Protein AF-A0A2S4UQB0-F1 (afdb_monomer_lite)

Secondary structure (DSSP, 8-state):
-----TT-TT---B-TTS-HHHHHHTTTS--B----SS-HHHHHHHHHTTTTTTSS---------SS-TTS--SGGGS-TTS---HHHHHHHHHH--S-HHHHHHHHHHHSS----TT-HHHHHHHHHHHHTTPPPP-STTT-HHHHHHHHHHGGG--TTTHHHHHH-GGGSPP-TT-----------SS-----S-HHHHHHHHHHHHHHHHHHHHHHHSS-SS-HHHHS-HHHHHHHHHTHHHHHSSSS--HHHHHHHTT----TT-TT------HHHHHHHHHHHHHHHHHHHHHHHHHHHHHHHHHHHHHHHHHHHHHHHHHHHHHHHHHHHHHHHHHHHHHHHHHHHHHHHHHHHHHHHHHHHHHHHHHHHHHHHHHHHHHHHHHHHHHHHHHHHHHHHHHHHHHHHHHHHHHHHTTS--

Sequence (425 aa):
MDEYDPLNPFIRRYHSVTGDEDKDKIWMIFLMATSLSSQQQWLWDSMIGRCGRDGQPGLALLFMEPVRQNGKNDVNEFDPNVPQGDDDRMDAFAVTNVCMRVSVAMDSINGYIPLSTEDPNYKAEAERERRMGFEKCQCSGCLPDEAKALINVIQQANKQNFTALVTNPSSIIKDDTIKILTRKTNPTGAKDSCKYPEGVAANLANHLVEQFEICFVKTLGRSRHLASTFFGILRANAVVASIDQIRDVEPHNTDLLKKRMGGKYFSGQETMRLRTGHEEHIMEGLEELAAQGAEKKFQAGIIREQKKELASAEKKRLAAEKKRLAVENQAAKKLARDIVAAQEAAEKVAKQAARNWAREAERLAKANKISEEKRIRKDNAAALKQQAQGKKAESVMRAQKKLGKRESDAQALEEIKEKYRSNVN

Organism: NCBI:txid27350

Structure (mmCIF, N/CA/C/O backbone):
data_AF-A0A2S4UQB0-F1
#
_entry.id   AF-A0A2S4UQB0-F1
#
loop_
_atom_site.group_PDB
_atom_site.id
_atom_site.type_symbol
_atom_site.label_atom_id
_atom_site.label_alt_id
_atom_site.label_comp_id
_atom_site.label_asym_id
_atom_site.label_entity_id
_atom_site.label_seq_id
_atom_site.pdbx_PDB_ins_code
_atom_site.Cartn_x
_atom_site.Cartn_y
_atom_site.Cartn_z
_atom_site.occupancy
_atom_site.B_iso_or_equiv
_atom_site.auth_seq_id
_atom_site.auth_comp_id
_atom_site.auth_asym_id
_atom_site.auth_atom_id
_atom_site.pdbx_PDB_model_num
ATOM 1 N N . MET A 1 1 ? 32.230 11.442 2.247 1.00 33.41 1 MET A N 1
ATOM 2 C CA . MET A 1 1 ? 31.286 11.923 1.226 1.00 33.41 1 MET A CA 1
ATOM 3 C C . MET A 1 1 ? 32.161 12.617 0.227 1.00 33.41 1 MET A C 1
ATOM 5 O O . MET A 1 1 ? 32.801 13.576 0.634 1.00 33.41 1 MET A O 1
ATOM 9 N N . ASP A 1 2 ? 32.249 12.107 -0.992 1.00 34.16 2 ASP A N 1
ATOM 10 C CA . ASP A 1 2 ? 32.856 12.907 -2.046 1.00 34.16 2 ASP A CA 1
ATOM 11 C C . ASP A 1 2 ? 31.818 13.967 -2.405 1.00 34.16 2 ASP A C 1
ATOM 13 O O . ASP A 1 2 ? 30.687 13.668 -2.797 1.00 34.16 2 ASP A O 1
ATOM 17 N N . GLU A 1 3 ? 32.160 15.201 -2.070 1.00 37.50 3 GLU A N 1
ATOM 18 C CA . GLU A 1 3 ? 31.392 16.397 -2.364 1.00 37.50 3 GLU A CA 1
ATOM 19 C C . GLU A 1 3 ? 31.186 16.489 -3.884 1.00 37.50 3 GLU A C 1
ATOM 21 O O . GLU A 1 3 ? 32.058 16.092 -4.657 1.00 37.50 3 GLU A O 1
ATOM 26 N N . TYR A 1 4 ? 30.006 16.933 -4.330 1.00 44.56 4 TYR A N 1
ATOM 27 C CA . TYR A 1 4 ? 29.734 17.104 -5.759 1.00 44.56 4 TYR A CA 1
ATOM 28 C C . TYR A 1 4 ? 30.748 18.098 -6.331 1.00 44.56 4 TYR A C 1
ATOM 30 O O . TYR A 1 4 ? 30.661 19.290 -6.053 1.00 44.56 4 TYR A O 1
ATOM 38 N N . ASP A 1 5 ? 31.699 17.591 -7.110 1.00 48.16 5 ASP A N 1
ATOM 39 C CA . ASP A 1 5 ? 32.715 18.395 -7.772 1.00 48.16 5 ASP A CA 1
ATOM 40 C C . ASP A 1 5 ? 32.199 18.824 -9.159 1.00 48.16 5 ASP A C 1
ATOM 42 O O . ASP A 1 5 ? 32.111 17.992 -10.067 1.00 48.16 5 ASP A O 1
ATOM 46 N N . PRO A 1 6 ? 31.841 20.105 -9.361 1.00 49.12 6 PRO A N 1
ATOM 47 C CA . PRO A 1 6 ? 31.388 20.612 -10.656 1.00 49.12 6 PRO A CA 1
ATOM 48 C C . PRO A 1 6 ? 32.494 20.613 -11.728 1.00 49.12 6 PRO A C 1
ATOM 50 O O . PRO A 1 6 ? 32.201 20.822 -12.908 1.00 49.12 6 PRO A O 1
ATOM 53 N N . LEU A 1 7 ? 33.753 20.375 -11.345 1.00 49.75 7 LEU A N 1
ATOM 54 C CA . LEU A 1 7 ? 34.888 20.201 -12.250 1.00 49.75 7 LEU A CA 1
ATOM 55 C C . LEU A 1 7 ? 35.149 18.727 -12.585 1.00 49.75 7 LEU A C 1
ATOM 57 O O . LEU A 1 7 ? 36.003 18.451 -13.432 1.00 49.75 7 LEU A O 1
ATOM 61 N N . ASN A 1 8 ? 34.391 17.791 -12.002 1.00 56.03 8 ASN A N 1
ATOM 62 C CA . ASN A 1 8 ? 34.554 16.369 -12.260 1.00 56.03 8 ASN A CA 1
ATOM 63 C C . ASN A 1 8 ? 34.360 16.079 -13.762 1.00 56.03 8 ASN A C 1
ATOM 65 O O . ASN A 1 8 ? 33.296 16.363 -14.328 1.00 56.03 8 ASN A O 1
ATOM 69 N N . PRO A 1 9 ? 35.367 15.505 -14.445 1.00 52.81 9 PRO A N 1
ATOM 70 C CA . PRO A 1 9 ? 35.288 15.264 -15.877 1.00 52.81 9 PRO A CA 1
ATOM 71 C C . PRO A 1 9 ? 34.315 14.138 -16.242 1.00 52.81 9 PRO A C 1
ATOM 73 O O . PRO A 1 9 ? 34.049 13.981 -17.424 1.00 52.81 9 PRO A O 1
ATOM 76 N N . PHE A 1 10 ? 33.786 13.372 -15.277 1.00 49.50 10 PHE A N 1
ATOM 77 C CA . PHE A 1 10 ? 32.978 12.169 -15.507 1.00 49.50 10 PHE A CA 1
ATOM 78 C C . PHE A 1 10 ? 31.466 12.351 -15.319 1.00 49.50 10 PHE A C 1
ATOM 80 O O . PHE A 1 10 ? 30.707 11.517 -15.804 1.00 49.50 10 PHE A O 1
ATOM 87 N N . ILE A 1 11 ? 30.997 13.388 -14.614 1.00 58.12 11 ILE A N 1
ATOM 88 C CA . ILE A 1 11 ? 29.563 13.593 -14.341 1.00 58.12 11 ILE A CA 1
ATOM 89 C C . ILE A 1 11 ? 29.236 15.081 -14.461 1.00 58.12 11 ILE A C 1
ATOM 91 O O . ILE A 1 11 ? 29.694 15.884 -13.655 1.00 58.12 11 ILE A O 1
ATOM 95 N N . ARG A 1 12 ? 28.400 15.453 -15.438 1.00 57.62 12 ARG A N 1
ATOM 96 C CA . ARG A 1 12 ? 27.915 16.831 -15.622 1.00 57.62 12 ARG A CA 1
ATOM 97 C C . ARG A 1 12 ? 26.400 16.849 -15.791 1.00 57.62 12 ARG A C 1
ATOM 99 O O . ARG A 1 12 ? 25.832 15.973 -16.438 1.00 57.62 12 ARG A O 1
ATOM 106 N N . ARG A 1 13 ? 25.737 17.841 -15.189 1.00 61.41 13 ARG A N 1
ATOM 107 C CA . ARG A 1 13 ? 24.286 18.037 -15.336 1.00 61.41 13 ARG A CA 1
ATOM 108 C C . ARG A 1 13 ? 23.993 18.743 -16.655 1.00 61.41 13 ARG A C 1
ATOM 110 O O . ARG A 1 13 ? 24.538 19.815 -16.903 1.00 61.41 13 ARG A O 1
ATOM 117 N N . TYR A 1 14 ? 23.096 18.174 -17.452 1.00 58.25 14 TYR A N 1
ATOM 118 C CA . TYR A 1 14 ? 22.603 18.783 -18.682 1.00 58.25 14 TYR A CA 1
ATOM 119 C C . TYR A 1 14 ? 21.078 18.935 -18.616 1.00 58.25 14 TYR A C 1
ATOM 121 O O . TYR A 1 14 ? 20.349 17.952 -18.458 1.00 58.25 14 TYR A O 1
ATOM 129 N N . HIS A 1 15 ? 20.589 20.169 -18.734 1.00 65.56 15 HIS A N 1
ATOM 130 C CA . HIS A 1 15 ? 19.161 20.499 -18.770 1.00 65.56 15 HIS A CA 1
ATOM 131 C C . HIS A 1 15 ? 18.901 21.699 -19.693 1.00 65.56 15 HIS A C 1
ATOM 133 O O . HIS A 1 15 ? 19.833 22.370 -20.135 1.00 65.56 15 HIS A O 1
ATOM 139 N N . SER A 1 16 ? 17.632 22.005 -19.969 1.00 59.75 16 SER A N 1
ATOM 140 C CA . SER A 1 16 ? 17.231 23.081 -20.894 1.00 59.75 16 SER A CA 1
ATOM 141 C C . SER A 1 16 ? 17.868 24.442 -20.583 1.00 59.75 16 SER A C 1
ATOM 143 O O . SER A 1 16 ? 18.207 25.177 -21.508 1.00 59.75 16 SER A O 1
ATOM 145 N N . VAL A 1 17 ? 18.102 24.739 -19.301 1.00 65.62 17 VAL A N 1
ATOM 146 C CA . VAL A 1 17 ? 18.704 26.000 -18.829 1.00 65.62 17 VAL A CA 1
ATOM 147 C C . VAL A 1 17 ? 20.231 25.950 -18.661 1.00 65.62 17 VAL A C 1
ATOM 149 O O . VAL A 1 17 ? 20.811 26.843 -18.055 1.00 65.62 17 VAL A O 1
ATOM 152 N N . THR A 1 18 ? 20.907 24.911 -19.165 1.00 66.94 18 THR A N 1
ATOM 153 C CA . THR A 1 18 ? 22.381 24.881 -19.215 1.00 66.94 18 THR A CA 1
ATOM 154 C C . THR A 1 18 ? 22.845 25.914 -20.247 1.00 66.94 18 THR A C 1
ATOM 156 O O . THR A 1 18 ? 22.298 25.946 -21.350 1.00 66.94 18 THR A O 1
ATOM 159 N N . GLY A 1 19 ? 23.810 26.772 -19.897 1.00 69.56 19 GLY A N 1
ATOM 160 C CA . GLY A 1 19 ? 24.331 27.797 -20.807 1.00 69.56 19 GLY A CA 1
ATOM 161 C C . GLY A 1 19 ? 24.939 27.175 -22.064 1.00 69.56 19 GLY A C 1
ATOM 162 O O . GLY A 1 19 ? 25.503 26.085 -21.996 1.00 69.56 19 GLY A O 1
ATOM 163 N N . ASP A 1 20 ? 24.816 27.839 -23.212 1.00 70.50 20 ASP A N 1
ATOM 164 C CA . ASP A 1 20 ? 25.200 27.243 -24.499 1.00 70.50 20 ASP A CA 1
ATOM 165 C C . ASP A 1 20 ? 26.703 26.912 -24.570 1.00 70.50 20 ASP A C 1
ATOM 167 O O . ASP A 1 20 ? 27.069 25.837 -25.037 1.00 70.50 20 ASP A O 1
ATOM 171 N N . GLU A 1 21 ? 27.562 27.726 -23.946 1.00 67.69 21 GLU A N 1
ATOM 172 C CA . GLU A 1 21 ? 28.994 27.416 -23.801 1.00 67.69 21 GLU A CA 1
ATOM 173 C C . GLU A 1 21 ? 29.266 26.134 -22.998 1.00 67.69 21 GLU A C 1
ATOM 175 O O . GLU A 1 21 ? 30.243 25.426 -23.250 1.00 67.69 21 GLU A O 1
ATOM 180 N N . ASP A 1 22 ? 28.427 25.828 -22.008 1.00 64.62 22 ASP A N 1
ATOM 181 C CA . ASP A 1 22 ? 28.544 24.603 -21.219 1.00 64.62 22 ASP A CA 1
ATOM 182 C C . ASP A 1 22 ? 27.937 23.413 -21.963 1.00 64.62 22 ASP A C 1
ATOM 184 O O . ASP A 1 22 ? 28.470 22.307 -21.877 1.00 64.62 22 ASP A O 1
ATOM 188 N N . LYS A 1 23 ? 26.878 23.626 -22.756 1.00 65.44 23 LYS A N 1
ATOM 189 C CA . LYS A 1 23 ? 26.325 22.592 -23.644 1.00 65.44 23 LYS A CA 1
ATOM 190 C C . LYS A 1 23 ? 27.362 22.128 -24.668 1.00 65.44 23 LYS A C 1
ATOM 192 O O . LYS A 1 23 ? 27.482 20.921 -24.880 1.00 65.44 23 LYS A O 1
ATOM 197 N N . ASP A 1 24 ? 28.146 23.049 -25.223 1.00 61.56 24 ASP A N 1
ATOM 198 C CA . ASP A 1 24 ? 29.213 22.736 -26.179 1.00 61.56 24 ASP A CA 1
ATOM 199 C C . ASP A 1 24 ? 30.365 21.949 -25.534 1.00 61.56 24 ASP A C 1
ATOM 201 O O . ASP A 1 24 ? 30.911 21.025 -26.138 1.00 61.56 24 ASP A O 1
ATOM 205 N N . LYS A 1 25 ? 30.683 22.225 -24.262 1.00 60.22 25 LYS A N 1
ATOM 206 C CA . LYS A 1 25 ? 31.709 21.492 -23.492 1.00 60.22 25 LYS A CA 1
ATOM 207 C C . LYS A 1 25 ? 31.250 20.102 -23.020 1.00 60.22 25 LYS A C 1
ATOM 209 O O . LYS A 1 25 ? 32.091 19.252 -22.733 1.00 60.22 25 LYS A O 1
ATOM 214 N N . ILE A 1 26 ? 29.940 19.854 -22.916 1.00 52.59 26 ILE A N 1
ATOM 215 C CA . ILE A 1 26 ? 29.350 18.605 -22.385 1.00 52.59 26 ILE A CA 1
ATOM 216 C C . ILE A 1 26 ? 29.184 17.508 -23.459 1.00 52.59 26 ILE A C 1
ATOM 218 O O . ILE A 1 26 ? 28.838 16.374 -23.129 1.00 52.59 26 ILE A O 1
ATOM 222 N N . TRP A 1 27 ? 29.518 17.774 -24.727 1.00 42.50 27 TRP A N 1
ATOM 223 C CA . TRP A 1 27 ? 29.347 16.836 -25.852 1.00 42.50 27 TRP A CA 1
ATOM 224 C C . TRP A 1 27 ? 29.921 15.415 -25.656 1.00 42.50 27 TRP A C 1
ATOM 226 O O . TRP A 1 27 ? 29.511 14.505 -26.374 1.00 42.50 27 TRP A O 1
ATOM 236 N N . MET A 1 28 ? 30.829 15.187 -24.695 1.00 34.88 28 MET A N 1
ATOM 237 C CA . MET A 1 28 ? 31.441 13.873 -24.457 1.00 34.88 28 MET A CA 1
ATOM 238 C C . MET A 1 28 ? 30.790 12.999 -23.369 1.00 34.88 28 MET A C 1
ATOM 240 O O . MET A 1 28 ? 31.020 11.793 -23.407 1.00 34.88 28 MET A O 1
ATOM 244 N N . ILE A 1 29 ? 30.007 13.521 -22.408 1.00 39.44 29 ILE A N 1
ATOM 245 C CA . ILE A 1 29 ? 29.443 12.689 -21.316 1.00 39.44 29 ILE A CA 1
ATOM 246 C C . ILE A 1 29 ? 28.045 13.172 -20.902 1.00 39.44 29 ILE A C 1
ATOM 248 O O . ILE A 1 29 ? 27.873 14.291 -20.426 1.00 39.44 29 ILE A O 1
ATOM 252 N N . PHE A 1 30 ? 27.040 12.308 -21.080 1.00 42.84 30 PHE A N 1
ATOM 253 C CA . PHE A 1 30 ? 25.624 12.685 -21.107 1.00 42.84 30 PHE A CA 1
ATOM 254 C C . PHE A 1 30 ?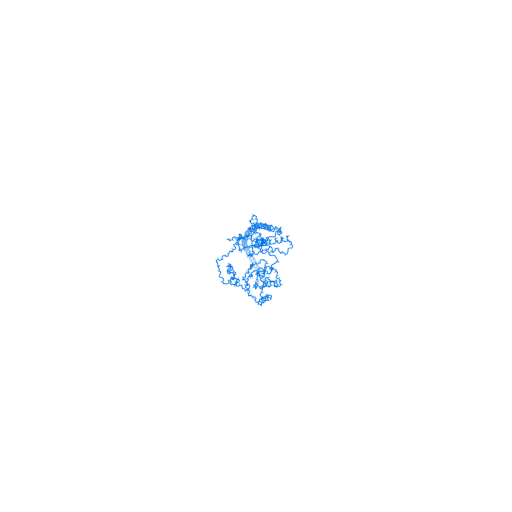 24.849 12.195 -19.869 1.00 42.84 30 PHE A C 1
ATOM 256 O O . PHE A 1 30 ? 24.680 10.995 -19.665 1.00 42.84 30 PHE A O 1
ATOM 263 N N . LEU A 1 31 ? 24.307 13.126 -19.081 1.00 40.56 31 LEU A N 1
ATOM 264 C CA . LEU A 1 31 ? 23.240 12.889 -18.098 1.00 40.56 31 LEU A CA 1
ATOM 265 C C . LEU A 1 31 ? 22.129 13.904 -18.383 1.00 40.56 31 LEU A C 1
ATOM 267 O O . LEU A 1 31 ? 22.241 15.079 -18.032 1.00 40.56 31 LEU A O 1
ATOM 271 N N . MET A 1 32 ? 21.086 13.460 -19.089 1.00 42.50 32 MET A N 1
ATOM 272 C CA . MET A 1 32 ? 19.995 14.313 -19.565 1.00 42.50 32 MET A CA 1
ATOM 273 C C . MET A 1 32 ? 18.816 14.251 -18.591 1.00 42.50 32 MET A C 1
ATOM 275 O O . MET A 1 32 ? 18.297 13.170 -18.324 1.00 42.50 32 MET A O 1
ATOM 279 N N . ALA A 1 33 ? 18.378 15.403 -18.081 1.00 39.66 33 ALA A N 1
ATOM 280 C CA . ALA A 1 33 ? 17.116 15.525 -17.356 1.00 39.66 33 ALA A CA 1
ATOM 281 C C . ALA A 1 33 ? 16.076 16.193 -18.265 1.00 39.66 33 ALA A C 1
ATOM 283 O O . ALA A 1 33 ? 16.236 17.356 -18.640 1.00 39.66 33 ALA A O 1
ATOM 284 N N . THR A 1 34 ? 15.018 15.471 -18.632 1.00 43.78 34 THR A N 1
ATOM 285 C CA . THR A 1 34 ? 13.878 16.020 -19.379 1.00 43.78 34 THR A CA 1
ATOM 286 C C . THR A 1 34 ? 12.687 16.231 -18.441 1.00 43.78 34 THR A C 1
ATOM 288 O O . THR A 1 34 ? 12.327 15.354 -17.658 1.00 43.78 34 THR A O 1
ATOM 291 N N . SER A 1 35 ? 12.074 17.418 -18.488 1.00 32.25 35 SER A N 1
ATOM 292 C CA . SER A 1 35 ? 10.773 17.672 -17.858 1.00 32.25 35 SER A CA 1
ATOM 293 C C . SER A 1 35 ? 9.683 17.039 -18.726 1.00 32.25 35 SER A C 1
ATOM 295 O O . SER A 1 35 ? 9.489 17.463 -19.864 1.00 32.25 35 SER A O 1
ATOM 297 N N . LEU A 1 36 ? 9.015 16.005 -18.217 1.00 37.66 36 LEU A N 1
ATOM 298 C CA . LEU A 1 36 ? 8.094 15.173 -18.993 1.00 37.66 36 LEU A CA 1
ATOM 299 C C . LEU A 1 36 ? 6.642 15.636 -18.807 1.00 37.66 36 LEU A C 1
ATOM 301 O O . LEU A 1 36 ? 6.035 15.388 -17.768 1.00 37.66 36 LEU A O 1
ATOM 305 N N . SER A 1 37 ? 6.080 16.265 -19.839 1.00 35.09 37 SER A N 1
ATOM 306 C CA . SER A 1 37 ? 4.637 16.312 -20.097 1.00 35.09 37 SER A CA 1
ATOM 307 C C . SER A 1 37 ? 4.356 15.761 -21.500 1.00 35.09 37 SER A C 1
ATOM 309 O O . SER A 1 37 ? 5.139 15.996 -22.418 1.00 35.09 37 SER A O 1
ATOM 311 N N . SER A 1 38 ? 3.277 14.974 -21.621 1.00 32.28 38 SER A N 1
ATOM 312 C CA . SER A 1 38 ? 2.532 14.551 -22.834 1.00 32.28 38 SER A CA 1
ATOM 313 C C . SER A 1 38 ? 3.278 14.072 -24.103 1.00 32.28 38 SER A C 1
ATOM 315 O O . SER A 1 38 ? 2.633 13.809 -25.111 1.00 32.28 38 SER A O 1
ATOM 317 N N . GLN A 1 39 ? 4.604 13.906 -24.086 1.00 41.12 39 GLN A N 1
ATOM 318 C CA . GLN A 1 39 ? 5.419 13.338 -25.178 1.00 41.12 39 GLN A CA 1
ATOM 319 C C . GLN A 1 39 ? 6.193 12.086 -24.725 1.00 41.12 39 GLN A C 1
ATOM 321 O O . GLN A 1 39 ? 7.357 11.896 -25.074 1.00 41.12 39 GLN A O 1
ATOM 326 N N . GLN A 1 40 ? 5.581 11.239 -23.894 1.00 48.78 40 GLN A N 1
ATOM 327 C CA . GLN A 1 40 ? 6.279 10.128 -23.236 1.00 48.78 40 GLN A CA 1
ATOM 328 C C . GLN A 1 40 ? 6.723 9.006 -24.203 1.00 48.78 40 GLN A C 1
ATOM 330 O O . GLN A 1 40 ? 7.742 8.372 -23.945 1.00 48.78 40 GLN A O 1
ATOM 335 N N . GLN A 1 41 ? 6.065 8.837 -25.359 1.00 41.69 41 GLN A N 1
ATOM 336 C CA . GLN A 1 41 ? 6.326 7.715 -26.276 1.00 41.69 41 GLN A CA 1
ATOM 337 C C . GLN A 1 41 ? 7.616 7.832 -27.107 1.00 41.69 41 GLN A C 1
ATOM 339 O O . GLN A 1 41 ? 8.449 6.934 -27.129 1.00 41.69 41 GLN A O 1
ATOM 344 N N . TRP A 1 42 ? 7.819 8.973 -27.773 1.00 43.12 42 TRP A N 1
ATOM 345 C CA . TRP A 1 42 ? 8.935 9.178 -28.713 1.00 43.12 42 TRP A CA 1
ATOM 346 C C . TRP A 1 42 ? 10.294 9.325 -28.024 1.00 43.12 42 TRP A C 1
ATOM 348 O O . TRP A 1 42 ? 11.343 9.162 -28.648 1.00 43.12 42 TRP A O 1
ATOM 358 N N . LEU A 1 43 ? 10.292 9.679 -26.740 1.00 49.34 43 LEU A N 1
ATOM 359 C CA . LEU A 1 43 ? 11.510 9.931 -25.982 1.00 49.34 43 LEU A CA 1
ATOM 360 C C . LEU A 1 43 ? 12.154 8.637 -25.488 1.00 49.34 43 LEU A C 1
ATOM 362 O O . LEU A 1 43 ? 13.375 8.571 -25.424 1.00 49.34 43 LEU A O 1
ATOM 366 N N . TRP A 1 44 ? 11.376 7.605 -25.178 1.00 58.56 44 TRP A N 1
ATOM 367 C CA . TRP A 1 44 ? 11.900 6.408 -24.531 1.00 58.56 44 TRP A CA 1
ATOM 368 C C . TRP A 1 44 ? 12.632 5.463 -25.501 1.00 58.56 44 TRP A C 1
ATOM 370 O O . TRP A 1 44 ? 13.806 5.157 -25.263 1.00 58.56 44 TRP A O 1
ATOM 380 N N . ASP A 1 45 ? 12.031 5.136 -26.651 1.00 59.91 45 ASP A N 1
ATOM 381 C CA . ASP A 1 45 ? 12.695 4.401 -27.746 1.00 59.91 45 ASP A CA 1
ATOM 382 C C . ASP A 1 45 ? 13.949 5.146 -28.230 1.00 59.91 45 ASP A C 1
ATOM 384 O O . ASP A 1 45 ? 15.004 4.559 -28.485 1.00 59.91 45 ASP A O 1
ATOM 388 N N . SER A 1 46 ? 13.866 6.480 -28.267 1.00 64.50 46 SER A N 1
ATOM 389 C CA . SER A 1 46 ? 14.981 7.372 -28.602 1.00 64.50 46 SER A CA 1
ATOM 390 C C . SER A 1 46 ? 16.079 7.399 -27.531 1.00 64.50 46 SER A C 1
ATOM 392 O O . SER A 1 46 ? 17.242 7.650 -27.853 1.00 64.50 46 SER A O 1
ATOM 394 N N . MET A 1 47 ? 15.757 7.139 -26.260 1.00 68.50 47 MET A N 1
ATOM 395 C CA . MET A 1 47 ? 16.726 7.096 -25.160 1.00 68.50 47 MET A CA 1
ATOM 396 C C . MET A 1 47 ? 17.434 5.743 -25.080 1.00 68.50 47 MET A C 1
ATOM 398 O O . MET A 1 47 ? 18.663 5.723 -24.999 1.00 68.50 47 MET A O 1
ATOM 402 N N . ILE A 1 48 ? 16.702 4.627 -25.166 1.00 72.50 48 ILE A N 1
ATOM 403 C CA . ILE A 1 48 ? 17.309 3.286 -25.204 1.00 72.50 48 ILE A CA 1
ATOM 404 C C . ILE A 1 48 ? 18.135 3.113 -26.488 1.00 72.50 48 ILE A C 1
ATOM 406 O O . ILE A 1 48 ? 19.268 2.635 -26.431 1.00 72.50 48 ILE A O 1
ATOM 410 N N . GLY A 1 49 ? 17.637 3.600 -27.631 1.00 70.12 49 GLY A N 1
ATOM 411 C CA . GLY A 1 49 ? 18.300 3.524 -28.941 1.00 70.12 49 GLY A CA 1
ATOM 412 C C . GLY A 1 49 ? 19.569 4.381 -29.110 1.00 70.12 49 GLY A C 1
ATOM 413 O O . GLY A 1 49 ? 20.129 4.480 -30.207 1.00 70.12 49 GLY A O 1
ATOM 414 N N . ARG A 1 50 ? 20.044 5.047 -28.050 1.00 71.69 50 ARG A N 1
ATOM 415 C CA . ARG A 1 50 ? 21.364 5.708 -28.028 1.00 71.69 50 ARG A CA 1
ATOM 416 C C . ARG A 1 50 ? 22.485 4.776 -27.582 1.00 71.69 50 ARG A C 1
ATOM 418 O O . ARG A 1 50 ? 23.645 5.072 -27.857 1.00 71.69 50 ARG A O 1
ATOM 425 N N . CYS A 1 51 ? 22.157 3.685 -26.897 1.00 79.50 51 CYS A N 1
ATOM 426 C CA . CYS A 1 51 ? 23.141 2.733 -26.398 1.00 79.50 51 CYS A CA 1
ATOM 427 C C . CYS A 1 51 ? 23.678 1.836 -27.533 1.00 79.50 51 CYS A C 1
ATOM 429 O O . CYS A 1 51 ? 22.928 1.499 -28.445 1.00 79.50 51 CYS A O 1
ATOM 431 N N . GLY A 1 52 ? 24.961 1.452 -27.485 1.00 76.62 52 GLY A N 1
ATOM 432 C CA . GLY A 1 52 ? 25.553 0.444 -28.386 1.00 76.62 52 GLY A CA 1
ATOM 433 C C . GLY A 1 52 ? 25.643 0.816 -29.875 1.00 76.62 52 GLY A C 1
ATOM 434 O O . GLY A 1 52 ? 25.691 -0.066 -30.729 1.00 76.62 52 GLY A O 1
ATOM 435 N N . ARG A 1 53 ? 25.645 2.112 -30.231 1.00 79.69 53 ARG A N 1
ATOM 436 C CA . ARG A 1 53 ? 25.723 2.569 -31.642 1.00 79.69 53 ARG A CA 1
ATOM 437 C C . ARG A 1 53 ? 27.044 2.244 -32.341 1.00 79.69 53 ARG A C 1
ATOM 439 O O . ARG A 1 53 ? 27.105 2.260 -33.565 1.00 79.69 53 ARG A O 1
ATOM 446 N N . ASP A 1 54 ? 28.086 1.978 -31.570 1.00 79.75 54 ASP A N 1
ATOM 447 C CA . ASP A 1 54 ? 29.395 1.515 -32.029 1.00 79.75 54 ASP A CA 1
ATOM 448 C C . ASP A 1 54 ? 29.430 -0.000 -32.310 1.00 79.75 54 ASP A C 1
ATOM 450 O O . ASP A 1 54 ? 30.477 -0.535 -32.673 1.00 79.75 54 ASP A O 1
ATOM 454 N N . GLY A 1 55 ? 28.297 -0.696 -32.149 1.00 79.88 55 GLY A N 1
ATOM 455 C CA . GLY A 1 55 ? 28.186 -2.145 -32.303 1.00 79.88 55 GLY A CA 1
ATOM 456 C C . GLY A 1 55 ? 28.702 -2.932 -31.097 1.00 79.88 55 GLY A C 1
ATOM 457 O O . GLY A 1 55 ? 28.671 -4.161 -31.124 1.00 79.88 55 GLY A O 1
ATOM 458 N N . GLN A 1 56 ? 29.168 -2.255 -30.042 1.00 83.81 56 GLN A N 1
ATOM 459 C CA . GLN A 1 56 ? 29.538 -2.902 -28.787 1.00 83.81 56 GLN A CA 1
ATOM 460 C C . GLN A 1 56 ? 28.294 -3.140 -27.917 1.00 83.81 56 GLN A C 1
ATOM 462 O O . GLN A 1 56 ? 27.302 -2.412 -28.036 1.00 83.81 56 GLN A O 1
ATOM 467 N N . PRO A 1 57 ? 28.326 -4.136 -27.010 1.00 84.12 57 PRO A N 1
ATOM 468 C CA . PRO A 1 57 ? 27.226 -4.384 -26.087 1.00 84.12 57 PRO A CA 1
ATOM 469 C C . PRO A 1 57 ? 26.865 -3.136 -25.280 1.00 84.12 57 PRO A C 1
ATOM 471 O O . PRO A 1 57 ? 27.704 -2.549 -24.598 1.00 84.12 57 PRO A O 1
ATOM 474 N N . GLY A 1 58 ? 25.595 -2.748 -25.357 1.00 86.38 58 GLY A N 1
ATOM 475 C CA . GLY A 1 58 ? 25.012 -1.658 -24.589 1.00 86.38 58 GLY A CA 1
ATOM 476 C C . GLY A 1 58 ? 24.150 -2.176 -23.440 1.00 86.38 58 GLY A C 1
ATOM 477 O O . GLY A 1 58 ? 23.575 -3.258 -23.530 1.00 86.38 58 GLY A O 1
ATOM 478 N N . LEU A 1 59 ? 24.022 -1.390 -22.369 1.00 87.81 59 LEU A N 1
ATOM 479 C CA . LEU A 1 59 ? 23.138 -1.701 -21.249 1.00 87.81 59 LEU A CA 1
ATOM 480 C C . LEU A 1 59 ? 22.153 -0.559 -20.998 1.00 87.81 59 LEU A C 1
ATOM 482 O O . LEU A 1 59 ? 22.553 0.566 -20.702 1.00 87.81 59 LEU A O 1
ATOM 486 N N . ALA A 1 60 ? 20.862 -0.878 -21.059 1.00 86.62 60 ALA A N 1
ATOM 487 C CA . ALA A 1 60 ? 19.789 -0.005 -20.608 1.00 86.62 60 ALA A CA 1
ATOM 488 C C . ALA A 1 60 ? 19.282 -0.479 -19.240 1.00 86.62 60 ALA A C 1
ATOM 490 O O . ALA A 1 60 ? 18.860 -1.625 -19.090 1.00 86.62 60 ALA A O 1
ATOM 491 N N . LEU A 1 61 ? 19.312 0.412 -18.247 1.00 86.81 61 LEU A N 1
ATOM 492 C CA . LEU A 1 61 ? 18.733 0.182 -16.925 1.00 86.81 61 LEU A CA 1
ATOM 493 C C . LEU A 1 61 ? 17.523 1.088 -16.750 1.00 86.81 61 LEU A C 1
ATOM 495 O O . LEU A 1 61 ? 17.639 2.309 -16.863 1.00 86.81 61 LEU A O 1
ATOM 499 N N . LEU A 1 62 ? 16.381 0.492 -16.430 1.00 83.06 62 LEU A N 1
ATOM 500 C CA . LEU A 1 62 ? 15.181 1.232 -16.077 1.00 83.06 62 LEU A CA 1
ATOM 501 C C . LEU A 1 62 ? 14.965 1.140 -14.571 1.00 83.06 62 LEU A C 1
ATOM 503 O O . LEU A 1 62 ? 14.781 0.057 -14.020 1.00 83.06 62 LEU A O 1
ATOM 507 N N . PHE A 1 63 ? 14.990 2.292 -13.908 1.00 82.69 63 PHE A N 1
ATOM 508 C CA . PHE A 1 63 ? 14.658 2.392 -12.495 1.00 82.69 63 PHE A CA 1
ATOM 509 C C . PHE A 1 63 ? 13.157 2.608 -12.363 1.00 82.69 63 PHE A C 1
ATOM 511 O O . PHE A 1 63 ? 12.641 3.653 -12.756 1.00 82.69 63 PHE A O 1
ATOM 518 N N . MET A 1 64 ? 12.469 1.613 -11.815 1.00 76.44 64 MET A N 1
ATOM 519 C CA . MET A 1 64 ? 11.027 1.656 -11.598 1.00 76.44 64 MET A CA 1
ATOM 520 C C . MET A 1 64 ? 10.731 1.521 -10.106 1.00 76.44 64 MET A C 1
ATOM 522 O O . MET A 1 64 ? 11.449 0.834 -9.376 1.00 76.44 64 MET A O 1
ATOM 526 N N . GLU A 1 65 ? 9.716 2.242 -9.634 1.00 75.50 65 GLU A N 1
ATOM 527 C CA . GLU A 1 65 ? 9.260 2.125 -8.250 1.00 75.50 65 GLU A CA 1
ATOM 528 C C . GLU A 1 65 ? 8.587 0.754 -8.072 1.00 75.50 65 GLU A C 1
ATOM 530 O O . GLU A 1 65 ? 7.743 0.409 -8.896 1.00 75.50 65 GLU A O 1
ATOM 535 N N . PRO A 1 66 ? 8.912 -0.023 -7.017 1.00 73.19 66 PRO A N 1
ATOM 536 C CA . PRO A 1 66 ? 8.278 -1.325 -6.784 1.00 73.19 66 PRO A CA 1
ATOM 537 C C . PRO A 1 66 ? 6.759 -1.241 -6.614 1.00 73.19 66 PRO A C 1
ATOM 539 O O . PRO A 1 66 ? 6.053 -2.199 -6.895 1.00 73.19 66 PRO A O 1
ATOM 542 N N . VAL A 1 67 ? 6.283 -0.100 -6.106 1.00 77.12 67 VAL A N 1
ATOM 543 C CA . VAL A 1 67 ? 4.867 0.249 -6.016 1.00 77.12 67 VAL A CA 1
ATOM 544 C C . VAL A 1 67 ? 4.729 1.697 -6.472 1.00 77.12 67 VAL A C 1
ATOM 546 O O . VAL A 1 67 ? 5.166 2.613 -5.770 1.00 77.12 67 VAL A O 1
ATOM 549 N N . ARG A 1 68 ? 4.136 1.906 -7.643 1.00 71.94 68 ARG A N 1
ATOM 550 C CA . ARG A 1 68 ? 3.814 3.218 -8.201 1.00 71.94 68 ARG A CA 1
ATOM 551 C C . ARG A 1 68 ? 2.547 3.760 -7.552 1.00 71.94 68 ARG A C 1
ATOM 553 O O . ARG A 1 68 ? 1.488 3.133 -7.588 1.00 71.94 68 ARG A O 1
ATOM 560 N N . GLN A 1 69 ? 2.643 4.945 -6.954 1.00 72.75 69 GLN A N 1
ATOM 561 C CA . GLN A 1 69 ? 1.483 5.612 -6.361 1.00 72.75 69 GLN A CA 1
ATOM 562 C C . GLN A 1 69 ? 0.517 6.061 -7.461 1.00 72.75 69 GLN A C 1
ATOM 564 O O . GLN A 1 69 ? 0.907 6.831 -8.334 1.00 72.75 69 GLN A O 1
ATOM 569 N N . ASN A 1 70 ? -0.743 5.622 -7.378 1.00 75.00 70 ASN A N 1
ATOM 570 C CA . ASN A 1 70 ? -1.798 5.859 -8.376 1.00 75.00 70 ASN A CA 1
ATOM 571 C C . ASN A 1 70 ? -1.561 5.205 -9.752 1.00 75.00 70 ASN A C 1
ATOM 573 O O . ASN A 1 70 ? -2.289 5.533 -10.683 1.00 75.00 70 ASN A O 1
ATOM 577 N N . GLY A 1 71 ? -0.573 4.315 -9.872 1.00 77.88 71 GLY A N 1
ATOM 578 C CA . GLY A 1 71 ? -0.356 3.497 -11.066 1.00 77.88 71 GLY A CA 1
ATOM 579 C C . GLY A 1 71 ? -0.831 2.061 -10.861 1.00 77.88 71 GLY A C 1
ATOM 580 O O . GLY A 1 71 ? -1.079 1.643 -9.725 1.00 77.88 71 GLY A O 1
ATOM 581 N N . LYS A 1 72 ? -0.936 1.310 -11.955 1.00 84.25 72 LYS A N 1
ATOM 582 C CA . LYS A 1 72 ? -1.234 -0.123 -11.933 1.00 84.25 72 LYS A CA 1
ATOM 583 C C . LYS A 1 72 ? 0.014 -0.924 -11.565 1.00 84.25 72 LYS A C 1
ATOM 585 O O . LYS A 1 72 ? 1.054 -0.785 -12.204 1.00 84.25 72 LYS A O 1
ATOM 590 N N . ASN A 1 73 ? -0.073 -1.744 -10.521 1.00 86.31 73 ASN A N 1
ATOM 591 C CA . ASN A 1 73 ? 1.079 -2.463 -9.953 1.00 86.31 73 ASN A CA 1
ATOM 592 C C . ASN A 1 73 ? 1.028 -3.979 -10.165 1.00 86.31 73 ASN A C 1
ATOM 594 O O . ASN A 1 73 ? 2.003 -4.670 -9.873 1.00 86.31 73 ASN A O 1
ATOM 598 N N . ASP A 1 74 ? -0.084 -4.489 -10.686 1.00 88.31 74 ASP A N 1
ATOM 599 C CA . ASP A 1 74 ? -0.279 -5.902 -10.989 1.00 88.31 74 ASP A CA 1
ATOM 600 C C . ASP A 1 74 ? -0.887 -6.069 -12.386 1.00 88.31 74 ASP A C 1
ATOM 602 O O . ASP A 1 74 ? -1.687 -5.249 -12.838 1.00 88.31 74 ASP A O 1
ATOM 606 N N . VAL A 1 75 ? -0.522 -7.150 -13.080 1.00 88.94 75 VAL A N 1
ATOM 607 C CA . VAL A 1 75 ? -1.024 -7.455 -14.430 1.00 88.94 75 VAL A CA 1
ATOM 608 C C . VAL A 1 75 ? -2.555 -7.575 -14.453 1.00 88.94 75 VAL A C 1
ATOM 610 O O . VAL A 1 75 ? -3.182 -7.198 -15.440 1.00 88.94 75 VAL A O 1
ATOM 613 N N . ASN A 1 76 ? -3.176 -8.040 -13.365 1.00 89.50 76 ASN A N 1
ATOM 614 C CA . ASN A 1 76 ? -4.629 -8.193 -13.265 1.00 89.50 76 ASN A CA 1
ATOM 615 C C . ASN A 1 76 ? -5.377 -6.854 -13.129 1.00 89.50 76 ASN A C 1
ATOM 617 O O . ASN A 1 76 ? -6.598 -6.824 -13.268 1.00 89.50 76 ASN A O 1
ATOM 621 N N . GLU A 1 77 ? -4.677 -5.745 -12.866 1.00 88.75 77 GLU A N 1
ATOM 622 C CA . GLU A 1 77 ? -5.274 -4.401 -12.816 1.00 88.75 77 GLU A CA 1
ATOM 623 C C . GLU A 1 77 ? -5.504 -3.812 -14.222 1.00 88.75 77 GLU A C 1
ATOM 625 O O . GLU A 1 77 ? -6.127 -2.756 -14.373 1.00 88.75 77 GLU A O 1
ATOM 630 N N . PHE A 1 78 ? -5.023 -4.491 -15.268 1.00 90.69 78 PHE A N 1
ATOM 631 C CA . PHE A 1 78 ? -5.233 -4.120 -16.661 1.00 90.69 78 PHE A CA 1
ATOM 632 C C . PHE A 1 78 ? -6.447 -4.853 -17.238 1.00 90.69 78 PHE A C 1
ATOM 634 O O . PHE A 1 78 ? -6.441 -6.073 -17.388 1.00 90.69 78 PHE A O 1
ATOM 641 N N . ASP A 1 79 ? -7.485 -4.096 -17.606 1.00 87.75 79 ASP A N 1
ATOM 642 C CA . ASP A 1 79 ? -8.629 -4.638 -18.342 1.00 87.75 79 ASP A CA 1
ATOM 643 C C . ASP A 1 79 ? -8.251 -4.825 -19.823 1.00 87.75 79 ASP A C 1
ATOM 645 O O . ASP A 1 79 ? -7.957 -3.833 -20.495 1.00 87.75 79 ASP A O 1
ATOM 649 N N . PRO A 1 80 ? -8.279 -6.057 -20.367 1.00 83.62 80 PRO A N 1
ATOM 650 C CA . PRO A 1 80 ? -7.930 -6.314 -21.764 1.00 83.62 80 PRO A CA 1
ATOM 651 C C . PRO A 1 80 ? -8.885 -5.655 -22.770 1.00 83.62 80 PRO A C 1
ATOM 653 O O . PRO A 1 80 ? -8.542 -5.537 -23.944 1.00 83.62 80 PRO A O 1
ATOM 656 N N . ASN A 1 81 ? -10.079 -5.232 -22.341 1.00 84.50 81 ASN A N 1
ATOM 657 C CA . ASN A 1 81 ? -11.054 -4.561 -23.202 1.00 84.50 81 ASN A CA 1
ATOM 658 C C . ASN A 1 81 ? -10.877 -3.038 -23.231 1.00 84.50 81 ASN A C 1
ATOM 660 O O . ASN A 1 81 ? -11.526 -2.362 -24.032 1.00 84.50 81 ASN A O 1
ATOM 664 N N . VAL A 1 82 ? -10.028 -2.489 -22.359 1.00 85.69 82 VAL A N 1
ATOM 665 C CA . VAL A 1 82 ? -9.773 -1.052 -22.266 1.00 85.69 82 VAL A CA 1
ATOM 666 C C . VAL A 1 82 ? -8.416 -0.747 -22.906 1.00 85.69 82 VAL A C 1
ATOM 668 O O . VAL A 1 82 ? -7.403 -1.298 -22.473 1.00 85.69 82 VAL A O 1
ATOM 671 N N . PRO A 1 83 ? -8.357 0.132 -23.925 1.00 87.25 83 PRO A N 1
ATOM 672 C CA . PRO A 1 83 ? -7.089 0.566 -24.501 1.00 87.25 83 PRO A CA 1
ATOM 673 C C . PRO A 1 83 ? -6.176 1.196 -23.445 1.00 87.25 83 PRO A C 1
ATOM 675 O O . PRO A 1 83 ? -6.641 1.965 -22.604 1.00 87.25 83 PRO A O 1
ATOM 678 N N . GLN A 1 84 ? -4.878 0.906 -23.515 1.00 88.44 84 GLN A N 1
ATOM 679 C CA . GLN A 1 84 ? -3.892 1.506 -22.617 1.00 88.44 84 GLN A CA 1
ATOM 680 C C . GLN A 1 84 ? -3.662 2.977 -22.997 1.00 88.44 84 GLN A C 1
ATOM 682 O O . GLN A 1 84 ? -3.292 3.272 -24.135 1.00 88.44 84 GLN A O 1
ATOM 687 N N . GLY A 1 85 ? -3.871 3.901 -22.054 1.00 84.69 85 GLY A N 1
ATOM 688 C CA . GLY A 1 85 ? -3.402 5.283 -22.184 1.00 84.69 85 GLY A CA 1
ATOM 689 C C . GLY A 1 85 ? -1.891 5.411 -21.950 1.00 84.69 85 GLY A C 1
ATOM 690 O O . GLY A 1 85 ? -1.226 4.441 -21.596 1.00 84.69 85 GLY A O 1
ATOM 691 N N . ASP A 1 86 ? -1.341 6.618 -22.102 1.00 80.00 86 ASP A N 1
ATOM 692 C CA . ASP A 1 86 ? 0.102 6.868 -21.922 1.00 80.00 86 ASP A CA 1
ATOM 693 C C . ASP A 1 86 ? 0.614 6.422 -20.535 1.00 80.00 86 ASP A C 1
ATOM 695 O O . ASP A 1 86 ? 1.630 5.733 -20.438 1.00 80.00 86 ASP A O 1
ATOM 699 N N . ASP A 1 87 ? -0.127 6.738 -19.466 1.00 82.81 87 ASP A N 1
ATOM 700 C CA . ASP A 1 87 ? 0.224 6.322 -18.100 1.00 82.81 87 ASP A CA 1
ATOM 701 C C . ASP A 1 87 ? 0.113 4.795 -17.926 1.00 82.81 87 ASP A C 1
ATOM 703 O O . ASP A 1 87 ? 1.012 4.167 -17.360 1.00 82.81 87 ASP A O 1
ATOM 707 N N . ASP A 1 88 ? -0.936 4.180 -18.489 1.00 86.38 88 ASP A N 1
ATOM 708 C CA . ASP A 1 88 ? -1.142 2.728 -18.437 1.00 86.38 88 ASP A CA 1
ATOM 709 C C . ASP A 1 88 ? -0.014 1.974 -19.141 1.00 86.38 88 ASP A C 1
ATOM 711 O O . ASP A 1 88 ? 0.397 0.918 -18.677 1.00 86.38 88 ASP A O 1
ATOM 715 N N . ARG A 1 89 ? 0.515 2.504 -20.248 1.00 87.88 89 ARG A N 1
ATOM 716 C CA . ARG A 1 89 ? 1.644 1.890 -20.962 1.00 87.88 89 ARG A CA 1
ATOM 717 C C . ARG A 1 89 ? 2.900 1.900 -20.107 1.00 87.88 89 ARG A C 1
ATOM 719 O O . ARG A 1 89 ? 3.605 0.897 -20.047 1.00 87.88 89 ARG A O 1
ATOM 726 N N . MET A 1 90 ? 3.159 2.997 -19.395 1.00 85.62 90 MET A N 1
ATOM 727 C CA . MET A 1 90 ? 4.294 3.079 -18.474 1.00 85.62 90 MET A CA 1
ATOM 728 C C . MET A 1 90 ? 4.143 2.136 -17.275 1.00 85.62 90 MET A C 1
ATOM 730 O O . MET A 1 90 ? 5.140 1.582 -16.812 1.00 85.62 90 MET A O 1
ATOM 734 N N . ASP A 1 91 ? 2.923 1.954 -16.773 1.00 88.62 91 ASP A N 1
ATOM 735 C CA . ASP A 1 91 ? 2.630 0.986 -15.715 1.00 88.62 91 ASP A CA 1
ATOM 736 C C . ASP A 1 91 ? 2.762 -0.454 -16.221 1.00 88.62 91 ASP A C 1
ATOM 738 O O . ASP A 1 91 ? 3.418 -1.280 -15.589 1.00 88.62 91 ASP A O 1
ATOM 742 N N . ALA A 1 92 ? 2.225 -0.744 -17.408 1.00 90.62 92 ALA A N 1
ATOM 743 C CA . ALA A 1 92 ? 2.334 -2.044 -18.057 1.00 90.62 92 ALA A CA 1
ATOM 744 C C . ALA A 1 92 ? 3.802 -2.414 -18.291 1.00 90.62 92 ALA A C 1
ATOM 746 O O . ALA A 1 92 ? 4.208 -3.548 -18.053 1.00 90.62 92 ALA A O 1
ATOM 747 N N . PHE A 1 93 ? 4.628 -1.439 -18.671 1.00 87.88 93 PHE A N 1
ATOM 748 C CA . PHE A 1 93 ? 6.067 -1.614 -18.813 1.00 87.88 93 PHE A CA 1
ATOM 749 C C . PHE A 1 93 ? 6.774 -1.972 -17.497 1.00 87.88 93 PHE A C 1
ATOM 751 O O . PHE A 1 93 ? 7.763 -2.706 -17.504 1.00 87.88 93 PHE A O 1
ATOM 758 N N . ALA A 1 94 ? 6.271 -1.475 -16.365 1.00 87.25 94 ALA A N 1
ATOM 759 C CA . ALA A 1 94 ? 6.828 -1.765 -15.048 1.00 87.25 94 ALA A CA 1
ATOM 760 C C . ALA A 1 94 ? 6.508 -3.176 -14.550 1.00 87.25 94 ALA A C 1
ATOM 762 O O . ALA A 1 94 ? 7.307 -3.750 -13.809 1.00 87.25 94 ALA A O 1
ATOM 763 N N . VAL A 1 95 ? 5.369 -3.733 -14.966 1.00 89.56 95 VAL A N 1
ATOM 764 C CA . VAL A 1 95 ? 4.886 -5.038 -14.491 1.00 89.56 95 VAL A CA 1
ATOM 765 C C . VAL A 1 95 ? 5.050 -6.165 -15.511 1.00 89.56 95 VAL A C 1
ATOM 767 O O . VAL A 1 95 ? 4.945 -7.335 -15.143 1.00 89.56 95 VAL A O 1
ATOM 770 N N . THR A 1 96 ? 5.286 -5.844 -16.787 1.00 91.00 96 THR A N 1
ATOM 771 C CA . THR A 1 96 ? 5.356 -6.854 -17.846 1.00 91.00 96 THR A CA 1
ATOM 772 C C . THR A 1 96 ? 6.513 -7.826 -17.631 1.00 91.00 96 THR A C 1
ATOM 774 O O . THR A 1 96 ? 7.642 -7.450 -17.312 1.00 91.00 96 THR A O 1
ATOM 777 N N . ASN A 1 97 ? 6.226 -9.108 -17.838 1.00 89.88 97 ASN A N 1
ATOM 778 C CA . ASN A 1 97 ? 7.185 -10.206 -17.748 1.00 89.88 97 ASN A CA 1
ATOM 779 C C . ASN A 1 97 ? 7.595 -10.753 -19.127 1.00 89.88 97 ASN A C 1
ATOM 781 O O . ASN A 1 97 ? 8.301 -11.758 -19.203 1.00 89.88 97 ASN A O 1
ATOM 785 N N . VAL A 1 98 ? 7.145 -10.123 -20.213 1.00 94.25 98 VAL A N 1
ATOM 786 C CA . VAL A 1 98 ? 7.405 -10.582 -21.583 1.00 94.25 98 VAL A CA 1
ATOM 787 C C . VAL A 1 98 ? 8.713 -10.005 -22.141 1.00 94.25 98 VAL A C 1
ATOM 789 O O . VAL A 1 98 ? 9.404 -9.217 -21.490 1.00 94.25 98 VAL A O 1
ATOM 792 N N . CYS A 1 99 ? 9.098 -10.411 -23.356 1.00 94.88 99 CYS A N 1
ATOM 793 C CA . CYS A 1 99 ? 10.313 -9.912 -23.997 1.00 94.88 99 CYS A CA 1
ATOM 794 C C . CYS A 1 99 ? 10.258 -8.396 -24.199 1.00 94.88 99 CYS A C 1
ATOM 796 O O . CYS A 1 99 ? 9.443 -7.901 -24.971 1.00 94.88 99 CYS A O 1
ATOM 798 N N . MET A 1 100 ? 11.206 -7.673 -23.605 1.00 91.56 100 MET A N 1
ATOM 799 C CA . MET A 1 100 ? 11.218 -6.217 -23.657 1.00 91.56 100 MET A CA 1
ATOM 800 C C . MET A 1 100 ? 11.439 -5.647 -25.055 1.00 91.56 100 MET A C 1
ATOM 802 O O . MET A 1 100 ? 10.897 -4.601 -25.385 1.00 91.56 100 MET A O 1
ATOM 806 N N . ARG A 1 101 ? 12.210 -6.340 -25.897 1.00 91.25 101 ARG A N 1
ATOM 807 C CA . ARG A 1 101 ? 12.427 -5.923 -27.287 1.00 91.25 101 ARG A CA 1
ATOM 808 C C . ARG A 1 101 ? 11.132 -6.000 -28.098 1.00 91.25 101 ARG A C 1
ATOM 810 O O . ARG A 1 101 ? 10.784 -5.044 -28.782 1.00 91.25 101 ARG A O 1
ATOM 817 N N . VAL A 1 102 ? 10.400 -7.102 -27.942 1.00 93.31 102 VAL A N 1
ATOM 818 C CA . VAL A 1 102 ? 9.090 -7.288 -28.573 1.00 93.31 102 VAL A CA 1
ATOM 819 C C . VAL A 1 102 ? 8.083 -6.292 -27.999 1.00 93.31 102 VAL A C 1
ATOM 821 O O . VAL A 1 102 ? 7.336 -5.697 -28.764 1.00 93.31 102 VAL A O 1
ATOM 824 N N . SER A 1 103 ? 8.101 -6.043 -26.683 1.00 92.44 103 SER A N 1
ATOM 825 C CA . SER A 1 103 ? 7.250 -5.028 -26.050 1.00 92.44 103 SER A CA 1
ATOM 826 C C . SER A 1 103 ? 7.471 -3.638 -26.634 1.00 92.44 103 SER A C 1
ATOM 828 O O . SER A 1 103 ? 6.495 -2.978 -26.957 1.00 92.44 103 SER A O 1
ATOM 830 N N . VAL A 1 104 ? 8.729 -3.214 -26.813 1.00 88.38 104 VAL A N 1
ATOM 831 C CA . VAL A 1 104 ? 9.080 -1.934 -27.459 1.00 88.38 104 VAL A CA 1
ATOM 832 C C . VAL A 1 104 ? 8.540 -1.880 -28.890 1.00 88.38 104 VAL A C 1
ATOM 834 O O . VAL A 1 104 ? 7.937 -0.895 -29.291 1.00 88.38 104 VAL A O 1
ATOM 837 N N . ALA A 1 105 ? 8.722 -2.943 -29.675 1.00 89.38 105 ALA A N 1
ATOM 838 C CA . ALA A 1 105 ? 8.242 -2.960 -31.055 1.00 89.38 105 ALA A CA 1
ATOM 839 C C . ALA A 1 105 ? 6.707 -2.912 -31.132 1.00 89.38 105 ALA A C 1
ATOM 841 O O . ALA A 1 105 ? 6.139 -2.147 -31.911 1.00 89.38 105 ALA A O 1
ATOM 842 N N . MET A 1 106 ? 6.031 -3.704 -30.299 1.00 90.62 106 MET A N 1
ATOM 843 C CA . MET A 1 106 ? 4.573 -3.715 -30.196 1.00 90.62 106 MET A CA 1
ATOM 844 C C . MET A 1 106 ? 4.011 -2.377 -29.743 1.00 90.62 106 MET A C 1
ATOM 846 O O . MET A 1 106 ? 2.998 -1.929 -30.267 1.00 90.62 106 MET A O 1
ATOM 850 N N . ASP A 1 107 ? 4.672 -1.731 -28.796 1.00 88.88 107 ASP A N 1
ATOM 851 C CA . ASP A 1 107 ? 4.327 -0.396 -28.355 1.00 88.88 107 ASP A CA 1
ATOM 852 C C . ASP A 1 107 ? 4.274 0.578 -29.546 1.00 88.88 107 ASP A C 1
ATOM 854 O O . ASP A 1 107 ? 3.262 1.257 -29.755 1.00 88.88 107 ASP A O 1
ATOM 858 N N . SER A 1 108 ? 5.326 0.599 -30.371 1.00 86.56 108 SER A N 1
ATOM 859 C CA . SER A 1 108 ? 5.403 1.509 -31.514 1.00 86.56 108 SER A CA 1
ATOM 860 C C . SER A 1 108 ? 4.410 1.148 -32.630 1.00 86.56 108 SER A C 1
ATOM 862 O O . SER A 1 108 ? 3.907 2.040 -33.312 1.00 86.56 108 SER A O 1
ATOM 864 N N . ILE A 1 109 ? 4.143 -0.147 -32.850 1.00 87.25 109 ILE A N 1
ATOM 865 C CA . ILE A 1 109 ? 3.297 -0.642 -33.953 1.00 87.25 109 ILE A CA 1
ATOM 866 C C . ILE A 1 109 ? 1.809 -0.613 -33.582 1.00 87.25 109 ILE A C 1
ATOM 868 O O . ILE A 1 109 ? 0.972 -0.198 -34.384 1.00 87.25 109 ILE A O 1
ATOM 872 N N . ASN A 1 110 ? 1.472 -1.086 -32.384 1.00 88.88 110 ASN A N 1
ATOM 873 C CA . ASN A 1 110 ? 0.107 -1.338 -31.930 1.00 88.88 110 ASN A CA 1
ATOM 874 C C . ASN A 1 110 ? -0.374 -0.342 -30.866 1.00 88.88 110 ASN A C 1
ATOM 876 O O . ASN A 1 110 ? -1.577 -0.276 -30.617 1.00 88.88 110 ASN A O 1
ATOM 880 N N . GLY A 1 111 ? 0.521 0.438 -30.253 1.00 88.38 111 GLY A N 1
ATOM 881 C CA . GLY A 1 111 ? 0.158 1.482 -29.294 1.00 88.38 111 GLY A CA 1
ATOM 882 C C . GLY A 1 111 ? -0.109 0.993 -27.869 1.00 88.38 111 GLY A C 1
ATOM 883 O O . GLY A 1 111 ? -0.788 1.694 -27.124 1.00 88.38 111 GLY A O 1
ATOM 884 N N . TYR A 1 112 ? 0.381 -0.189 -27.480 1.00 91.44 112 TYR A N 1
ATOM 885 C CA . TYR A 1 112 ? 0.223 -0.726 -26.123 1.00 91.44 112 TYR A CA 1
ATOM 886 C C . TYR A 1 112 ? 1.359 -1.687 -25.739 1.00 91.44 112 TYR A C 1
ATOM 888 O O . TYR A 1 112 ? 2.007 -2.266 -26.613 1.00 91.44 112 TYR A O 1
ATOM 896 N N . ILE A 1 113 ? 1.575 -1.891 -24.433 1.00 92.81 113 ILE A N 1
ATOM 897 C CA . ILE A 1 113 ? 2.558 -2.857 -23.924 1.00 92.81 113 ILE A CA 1
ATOM 898 C C . ILE A 1 113 ? 1.893 -4.223 -23.697 1.00 92.81 113 ILE A C 1
ATOM 900 O O . ILE A 1 113 ? 0.919 -4.307 -22.940 1.00 92.81 113 ILE A O 1
ATOM 904 N N . PRO A 1 114 ? 2.411 -5.314 -24.291 1.00 94.25 114 PRO A N 1
ATOM 905 C CA . PRO A 1 114 ? 1.919 -6.660 -24.020 1.00 94.25 114 PRO A CA 1
ATOM 906 C C . PRO A 1 114 ? 2.220 -7.082 -22.575 1.00 94.25 114 PRO A C 1
ATOM 908 O O . PRO A 1 114 ? 3.321 -6.878 -22.060 1.00 94.25 114 PRO A O 1
ATOM 911 N N . LEU A 1 115 ? 1.244 -7.726 -21.936 1.00 93.94 115 LEU A N 1
ATOM 912 C CA . LEU A 1 115 ? 1.352 -8.254 -20.566 1.00 93.94 115 LEU A CA 1
ATOM 913 C C . LEU A 1 115 ? 1.412 -9.787 -20.511 1.00 93.94 115 LEU A C 1
ATOM 915 O O . LEU A 1 115 ? 1.538 -10.370 -19.439 1.00 93.94 115 LEU A O 1
ATOM 919 N N . SER A 1 116 ? 1.285 -10.449 -21.662 1.00 92.75 116 SER A N 1
ATOM 920 C CA . SER A 1 116 ? 1.273 -11.905 -21.772 1.00 92.75 116 SER A CA 1
ATOM 921 C C . SER A 1 116 ? 1.902 -12.352 -23.083 1.00 92.75 116 SER A C 1
ATOM 923 O O . SER A 1 116 ? 1.694 -11.737 -24.129 1.00 92.75 116 SER A O 1
ATOM 925 N N . THR A 1 117 ? 2.623 -13.472 -23.042 1.00 92.94 117 THR A N 1
ATOM 926 C CA . THR A 1 117 ? 3.166 -14.132 -24.237 1.00 92.94 117 THR A CA 1
ATOM 927 C C . THR A 1 117 ? 2.085 -14.760 -25.110 1.00 92.94 117 THR A C 1
ATOM 929 O O . THR A 1 117 ? 2.353 -15.142 -26.248 1.00 92.94 117 THR A O 1
ATOM 932 N N . GLU A 1 118 ? 0.865 -14.885 -24.584 1.00 94.31 118 GLU A N 1
ATOM 933 C CA . GLU A 1 118 ? -0.270 -15.441 -25.312 1.00 94.31 118 GLU A CA 1
ATOM 934 C C . GLU A 1 118 ? -0.945 -14.437 -26.249 1.00 94.31 118 GLU A C 1
ATOM 936 O O . GLU A 1 118 ? -1.722 -14.861 -27.108 1.00 94.31 118 GLU A O 1
ATOM 941 N N . ASP A 1 119 ? -0.611 -13.147 -26.129 1.00 93.44 119 ASP A N 1
ATOM 942 C CA . ASP A 1 119 ? -1.119 -12.083 -26.990 1.00 93.44 119 ASP A CA 1
ATOM 943 C C . ASP A 1 119 ? -0.814 -12.394 -28.478 1.00 93.44 119 ASP A C 1
ATOM 945 O O . ASP A 1 119 ? 0.342 -12.652 -28.842 1.00 93.44 119 ASP A O 1
ATOM 949 N N . PRO A 1 120 ? -1.831 -12.395 -29.365 1.00 94.94 120 PRO A N 1
ATOM 950 C CA . PRO A 1 120 ? -1.642 -12.665 -30.788 1.00 94.94 120 PRO A CA 1
ATOM 951 C C . PRO A 1 120 ? -0.642 -11.728 -31.479 1.00 94.94 120 PRO A C 1
ATOM 953 O O . PRO A 1 120 ? 0.146 -12.188 -32.308 1.00 94.94 120 PRO A O 1
ATOM 956 N N . ASN A 1 121 ? -0.643 -10.439 -31.132 1.00 94.81 121 ASN A N 1
ATOM 957 C CA . ASN A 1 121 ? 0.280 -9.454 -31.691 1.00 94.81 121 ASN A CA 1
ATOM 958 C C . ASN A 1 121 ? 1.705 -9.692 -31.174 1.00 94.81 121 ASN A C 1
ATOM 960 O O . ASN A 1 121 ? 2.656 -9.608 -31.950 1.00 94.81 121 ASN A O 1
ATOM 964 N N . TYR A 1 122 ? 1.850 -10.101 -29.909 1.00 95.44 122 TYR A N 1
ATOM 965 C CA . TYR A 1 122 ? 3.149 -10.493 -29.350 1.00 95.44 122 TYR A CA 1
ATOM 966 C C . TYR A 1 122 ? 3.741 -11.690 -30.082 1.00 95.44 122 TYR A C 1
ATOM 968 O O . TYR A 1 122 ? 4.900 -11.663 -30.498 1.00 95.44 122 TYR A O 1
ATOM 976 N N . LYS A 1 123 ? 2.938 -12.735 -30.302 1.00 96.50 123 LYS A N 1
ATOM 977 C CA . LYS A 1 123 ? 3.363 -13.919 -31.059 1.00 96.50 123 LYS A CA 1
ATOM 978 C C . LYS A 1 123 ? 3.752 -13.566 -32.490 1.00 96.50 123 LYS A C 1
ATOM 980 O O . LYS A 1 123 ? 4.761 -14.068 -32.983 1.00 96.50 123 LYS A O 1
ATOM 985 N N . ALA A 1 124 ? 2.973 -12.707 -33.148 1.00 96.06 124 ALA A N 1
ATOM 986 C CA . ALA A 1 124 ? 3.254 -12.266 -34.509 1.00 96.06 124 ALA A CA 1
ATOM 987 C C . ALA A 1 124 ? 4.586 -11.506 -34.603 1.00 96.06 124 ALA A C 1
ATOM 989 O O . ALA A 1 124 ? 5.382 -11.781 -35.505 1.00 96.06 124 ALA A O 1
ATOM 990 N N . GLU A 1 125 ? 4.857 -10.603 -33.659 1.00 95.62 125 GLU A N 1
ATOM 991 C CA . GLU A 1 125 ? 6.090 -9.816 -33.646 1.00 95.62 125 GLU A CA 1
ATOM 992 C C . GLU A 1 125 ? 7.314 -10.657 -33.256 1.00 95.62 125 GLU A C 1
ATOM 994 O O . GLU A 1 125 ? 8.340 -10.613 -33.938 1.00 95.62 125 GLU A O 1
ATOM 999 N N . ALA A 1 126 ? 7.190 -11.523 -32.248 1.00 94.38 126 ALA A N 1
ATOM 1000 C CA . ALA A 1 126 ? 8.247 -12.462 -31.877 1.00 94.38 126 ALA A CA 1
ATOM 1001 C C . ALA A 1 126 ? 8.614 -13.413 -33.038 1.00 94.38 126 ALA A C 1
ATOM 1003 O O . ALA A 1 126 ? 9.790 -13.687 -33.293 1.00 94.38 126 ALA A O 1
ATOM 1004 N N . GLU A 1 127 ? 7.619 -13.893 -33.788 1.00 95.50 127 GLU A N 1
ATOM 1005 C CA . GLU A 1 127 ? 7.838 -14.723 -34.975 1.00 95.50 127 GLU A CA 1
ATOM 1006 C C . GLU A 1 127 ? 8.457 -13.922 -36.132 1.00 95.50 127 GLU A C 1
ATOM 1008 O O . GLU A 1 127 ? 9.305 -14.441 -36.865 1.00 95.50 127 GLU A O 1
ATOM 1013 N N . ARG A 1 128 ? 8.093 -12.642 -36.292 1.00 95.69 128 ARG A N 1
ATOM 1014 C CA . ARG A 1 128 ? 8.733 -11.745 -37.263 1.00 95.69 128 ARG A CA 1
ATOM 1015 C C . ARG A 1 128 ? 10.225 -11.595 -36.969 1.00 95.69 128 ARG A C 1
ATOM 1017 O O . ARG A 1 128 ? 11.014 -11.795 -37.893 1.00 95.69 128 ARG A O 1
ATOM 1024 N N . GLU A 1 129 ? 10.607 -11.297 -35.727 1.00 94.62 129 GLU A N 1
ATOM 1025 C CA . GLU A 1 129 ? 12.017 -11.202 -35.318 1.00 94.62 129 GLU A CA 1
ATOM 1026 C C . GLU A 1 129 ? 12.778 -12.500 -35.619 1.00 94.62 129 GLU A C 1
ATOM 1028 O O . GLU A 1 129 ? 13.853 -12.472 -36.225 1.00 94.62 129 GLU A O 1
ATOM 1033 N N . ARG A 1 130 ? 12.186 -13.653 -35.273 1.00 93.50 130 ARG A N 1
ATOM 1034 C CA . ARG A 1 130 ? 12.777 -14.974 -35.531 1.00 93.50 130 ARG A CA 1
ATOM 1035 C C . ARG A 1 130 ? 13.006 -15.217 -37.021 1.00 93.50 130 ARG A C 1
ATOM 1037 O O . ARG A 1 130 ? 14.079 -15.667 -37.416 1.00 93.50 130 ARG A O 1
ATOM 1044 N N . ARG A 1 131 ? 12.011 -14.915 -37.857 1.00 96.12 131 ARG A N 1
ATOM 1045 C CA . ARG A 1 131 ? 12.084 -15.078 -39.317 1.00 96.12 131 ARG A CA 1
ATOM 1046 C C . ARG A 1 131 ? 13.090 -14.129 -39.965 1.00 96.12 131 ARG A C 1
ATOM 1048 O O . ARG A 1 131 ? 13.705 -14.500 -40.958 1.00 96.12 131 ARG A O 1
ATOM 1055 N N . MET A 1 132 ? 13.262 -12.929 -39.415 1.00 94.94 132 MET A N 1
ATOM 1056 C CA . MET A 1 132 ? 14.273 -11.975 -39.877 1.00 94.94 132 MET A CA 1
ATOM 1057 C C . MET A 1 132 ? 15.682 -12.279 -39.349 1.00 94.94 132 MET A C 1
ATOM 1059 O O . MET A 1 132 ? 16.615 -11.553 -39.678 1.00 94.94 132 MET A O 1
ATOM 1063 N N . GLY A 1 133 ? 15.854 -13.345 -38.561 1.00 93.38 133 GLY A N 1
ATOM 1064 C CA . GLY A 1 133 ? 17.162 -13.778 -38.076 1.00 93.38 133 GLY A CA 1
ATOM 1065 C C . GLY A 1 133 ? 17.744 -12.873 -36.993 1.00 93.38 133 GLY A C 1
ATOM 1066 O O . GLY A 1 133 ? 18.962 -12.775 -36.877 1.00 93.38 133 GLY A O 1
ATOM 1067 N N . PHE A 1 134 ? 16.895 -12.200 -36.212 1.00 90.81 134 PHE A N 1
ATOM 1068 C CA . PHE A 1 134 ? 17.358 -11.370 -35.103 1.00 90.81 134 PHE A CA 1
ATOM 1069 C C . PHE A 1 134 ? 18.021 -12.253 -34.040 1.00 90.81 134 PHE A C 1
ATOM 1071 O O . PHE A 1 134 ? 17.556 -13.359 -33.746 1.00 90.81 134 PHE A O 1
ATOM 1078 N N . GLU A 1 135 ? 19.092 -11.753 -33.423 1.00 88.38 135 GLU A N 1
ATOM 1079 C CA . GLU A 1 135 ? 19.728 -12.445 -32.304 1.00 88.38 135 GLU A CA 1
ATOM 1080 C C . GLU A 1 135 ? 18.762 -12.592 -31.123 1.00 88.38 135 GLU A C 1
ATOM 1082 O O . GLU A 1 135 ? 17.883 -11.751 -30.884 1.00 88.38 135 GLU A O 1
ATOM 1087 N N . LYS A 1 136 ? 18.939 -13.662 -30.341 1.00 90.31 136 LYS A N 1
ATOM 1088 C CA . LYS A 1 136 ? 18.107 -13.913 -29.160 1.00 90.31 136 LYS A CA 1
ATOM 1089 C C . LYS A 1 136 ? 18.191 -12.742 -28.184 1.00 90.31 136 LYS A C 1
ATOM 1091 O O . LYS A 1 136 ? 19.262 -12.202 -27.926 1.00 90.31 136 LYS A O 1
ATOM 1096 N N . CYS A 1 137 ? 17.044 -12.342 -27.644 1.00 91.12 137 CYS A N 1
ATOM 1097 C CA . CYS A 1 137 ? 16.984 -11.230 -26.707 1.00 91.12 137 CYS A CA 1
ATOM 1098 C C . CYS A 1 137 ? 17.560 -11.601 -25.340 1.00 91.12 137 CYS A C 1
ATOM 1100 O O . CYS A 1 137 ? 17.239 -12.649 -24.788 1.00 91.12 137 CYS A O 1
ATOM 1102 N N . GLN A 1 138 ? 18.379 -10.700 -24.796 1.00 90.19 138 GLN A N 1
ATOM 1103 C CA . GLN A 1 138 ? 19.011 -10.815 -23.479 1.00 90.19 138 GLN A CA 1
ATOM 1104 C C . GLN A 1 138 ? 18.370 -9.878 -22.436 1.00 90.19 138 GLN A C 1
ATOM 1106 O O . GLN A 1 138 ? 18.993 -9.530 -21.439 1.00 90.19 138 GLN A O 1
ATOM 1111 N N . CYS A 1 139 ? 17.136 -9.417 -22.671 1.00 91.38 139 CYS A N 1
ATOM 1112 C CA . CYS A 1 139 ? 16.422 -8.582 -21.702 1.00 91.38 139 CYS A CA 1
ATOM 1113 C C . CYS A 1 139 ? 15.997 -9.379 -20.458 1.00 91.38 139 CYS A C 1
ATOM 1115 O O . CYS A 1 139 ? 15.963 -10.611 -20.477 1.00 91.38 139 CYS A O 1
ATOM 1117 N N . SER A 1 140 ? 15.580 -8.671 -19.407 1.00 90.69 140 SER A N 1
ATOM 1118 C CA . SER A 1 140 ? 15.108 -9.265 -18.149 1.00 90.69 140 SER A CA 1
ATOM 1119 C C . SER A 1 140 ? 13.917 -10.215 -18.305 1.00 90.69 140 SER A C 1
ATOM 1121 O O . SER A 1 140 ? 13.826 -11.177 -17.551 1.00 90.69 140 SER A O 1
ATOM 1123 N N . GLY A 1 141 ? 13.035 -9.993 -19.285 1.00 91.19 141 GLY A N 1
ATOM 1124 C CA . GLY A 1 141 ? 11.924 -10.909 -19.577 1.00 91.19 141 GLY A CA 1
ATOM 1125 C C . GLY A 1 141 ? 12.350 -12.198 -20.292 1.00 91.19 141 GLY A C 1
ATOM 1126 O O . GLY A 1 141 ? 11.679 -13.217 -20.182 1.00 91.19 141 GLY A O 1
ATOM 1127 N N . CYS A 1 142 ? 13.480 -12.189 -21.010 1.00 93.38 142 CYS A N 1
ATOM 1128 C CA . CYS A 1 142 ? 13.984 -13.368 -21.725 1.00 93.38 142 CYS A CA 1
ATOM 1129 C C . CYS A 1 142 ? 15.020 -14.162 -20.926 1.00 93.38 142 CYS A C 1
ATOM 1131 O O . CYS A 1 142 ? 15.032 -15.387 -21.009 1.00 93.38 142 CYS A O 1
ATOM 1133 N N . LEU A 1 143 ? 15.892 -13.474 -20.182 1.00 93.25 143 LEU A N 1
ATOM 1134 C CA . LEU A 1 143 ? 16.947 -14.061 -19.353 1.00 93.25 143 LEU A CA 1
ATOM 1135 C C . LEU A 1 143 ? 16.897 -13.460 -17.933 1.00 93.25 143 LEU A C 1
ATOM 1137 O O . LEU A 1 143 ? 17.771 -12.670 -17.564 1.00 93.25 143 LEU A O 1
ATOM 1141 N N . PRO A 1 144 ? 15.878 -13.803 -17.122 1.00 92.38 144 PRO A N 1
ATOM 1142 C CA . PRO A 1 144 ? 15.692 -13.214 -15.795 1.00 92.38 144 PRO A CA 1
ATOM 1143 C C . PRO A 1 144 ? 16.844 -13.532 -14.833 1.00 92.38 144 PRO A C 1
ATOM 1145 O O . PRO A 1 144 ? 17.246 -12.667 -14.053 1.00 92.38 144 PRO A O 1
ATOM 1148 N N . ASP A 1 145 ? 17.413 -14.737 -14.910 1.00 92.62 145 ASP A N 1
ATOM 1149 C CA . ASP A 1 145 ? 18.526 -15.146 -14.048 1.00 92.62 145 ASP A CA 1
ATOM 1150 C C . ASP A 1 145 ? 19.816 -14.383 -14.374 1.00 92.62 145 ASP A C 1
ATOM 1152 O O . ASP A 1 145 ? 20.469 -13.877 -13.461 1.00 92.62 145 ASP A O 1
ATOM 1156 N N . GLU A 1 146 ? 20.141 -14.205 -15.660 1.00 91.94 146 GLU A N 1
ATOM 1157 C CA . GLU A 1 146 ? 21.288 -13.387 -16.082 1.00 91.94 146 GLU A CA 1
ATOM 1158 C C . GLU A 1 146 ? 21.081 -11.913 -15.722 1.00 91.94 146 GLU A C 1
ATOM 1160 O O . GLU A 1 146 ? 22.002 -11.259 -15.239 1.00 91.94 146 GLU A O 1
ATOM 1165 N N . ALA A 1 147 ? 19.862 -11.381 -15.871 1.00 91.69 147 ALA A N 1
ATOM 1166 C CA . ALA A 1 147 ? 19.549 -10.020 -15.439 1.00 91.69 147 ALA A CA 1
ATOM 1167 C C . ALA A 1 147 ? 19.727 -9.851 -13.919 1.00 91.69 147 ALA A C 1
ATOM 1169 O O . ALA A 1 147 ? 20.268 -8.845 -13.455 1.00 91.69 147 ALA A O 1
ATOM 1170 N N . LYS A 1 148 ? 19.329 -10.848 -13.124 1.00 91.88 148 LYS A N 1
ATOM 1171 C CA . LYS A 1 148 ? 19.542 -10.849 -11.672 1.00 91.88 148 LYS A CA 1
ATOM 1172 C C . LYS A 1 148 ? 21.026 -10.955 -11.314 1.00 91.88 148 LYS A C 1
ATOM 1174 O O . LYS A 1 148 ? 21.481 -10.239 -10.418 1.00 91.88 148 LYS A O 1
ATOM 1179 N N . ALA A 1 149 ? 21.780 -11.803 -12.015 1.00 92.25 149 ALA A N 1
ATOM 1180 C CA . ALA A 1 149 ? 23.229 -11.910 -11.866 1.00 92.25 149 ALA A CA 1
ATOM 1181 C C . ALA A 1 149 ? 23.911 -10.574 -12.190 1.00 92.25 149 ALA A C 1
ATOM 1183 O O . ALA A 1 149 ? 24.722 -10.097 -11.396 1.00 92.25 149 ALA A O 1
ATOM 1184 N N . LEU A 1 150 ? 23.500 -9.919 -13.280 1.00 92.19 150 LEU A N 1
ATOM 1185 C CA . LEU A 1 150 ? 23.987 -8.608 -13.696 1.00 92.19 150 LEU A CA 1
ATOM 1186 C C . LEU A 1 150 ? 23.799 -7.571 -12.592 1.00 92.19 150 LEU A C 1
ATOM 1188 O O . LEU A 1 150 ? 24.774 -6.956 -12.172 1.00 92.19 150 LEU A O 1
ATOM 1192 N N . ILE A 1 151 ? 22.583 -7.413 -12.064 1.00 90.62 151 ILE A N 1
ATOM 1193 C CA . ILE A 1 151 ? 22.300 -6.451 -10.984 1.00 90.6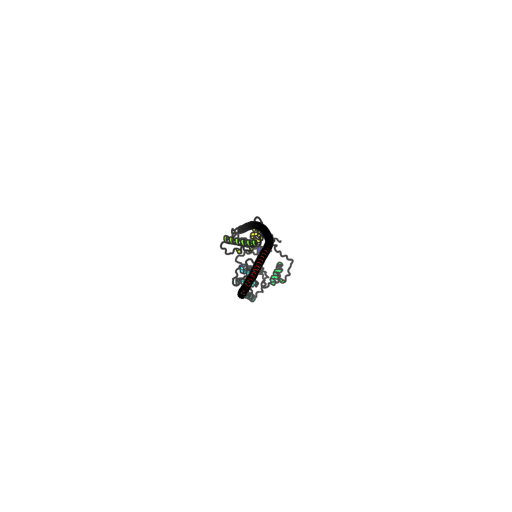2 151 ILE A CA 1
ATOM 1194 C C . ILE A 1 151 ? 23.150 -6.723 -9.733 1.00 90.62 151 ILE A C 1
ATOM 1196 O O . ILE A 1 151 ? 23.556 -5.782 -9.050 1.00 90.62 151 ILE A O 1
ATOM 1200 N N . ASN A 1 152 ? 23.464 -7.986 -9.440 1.00 89.19 152 ASN A N 1
ATOM 1201 C CA . ASN A 1 152 ? 24.288 -8.350 -8.289 1.00 89.19 152 ASN A CA 1
ATOM 1202 C C . ASN A 1 152 ? 25.759 -7.918 -8.434 1.00 89.19 152 ASN A C 1
ATOM 1204 O O . ASN A 1 152 ? 26.412 -7.651 -7.424 1.00 89.19 152 ASN A O 1
ATOM 1208 N N . VAL A 1 153 ? 26.276 -7.838 -9.665 1.00 89.44 153 VAL A N 1
ATOM 1209 C CA . VAL A 1 153 ? 27.685 -7.507 -9.946 1.00 89.44 153 VAL A CA 1
ATOM 1210 C C . VAL A 1 153 ? 27.887 -6.128 -10.573 1.00 89.44 153 VAL A C 1
ATOM 1212 O O . VAL A 1 153 ? 29.021 -5.663 -10.619 1.00 89.44 153 VAL A O 1
ATOM 1215 N N . ILE A 1 154 ? 26.824 -5.442 -11.008 1.00 89.00 154 ILE A N 1
ATOM 1216 C CA . ILE A 1 154 ? 26.887 -4.205 -11.809 1.00 89.00 154 ILE A CA 1
ATOM 1217 C C . ILE A 1 154 ? 27.679 -3.068 -11.158 1.00 89.00 154 ILE A C 1
ATOM 1219 O O . ILE A 1 154 ? 28.253 -2.229 -11.842 1.00 89.00 154 ILE A O 1
ATOM 1223 N N . GLN A 1 155 ? 27.753 -3.051 -9.829 1.00 84.88 155 GLN A N 1
ATOM 1224 C CA . GLN A 1 155 ? 28.519 -2.060 -9.068 1.00 84.88 155 GLN A CA 1
ATOM 1225 C C . GLN A 1 155 ? 30.032 -2.169 -9.304 1.00 84.88 155 GLN A C 1
ATOM 1227 O O . GLN A 1 155 ? 30.760 -1.216 -9.052 1.00 84.88 155 GLN A O 1
ATOM 1232 N N . GLN A 1 156 ? 30.491 -3.315 -9.809 1.00 86.69 156 GLN A N 1
ATOM 1233 C CA . GLN A 1 156 ? 31.880 -3.578 -10.180 1.00 86.69 156 GLN A CA 1
ATOM 1234 C C . GLN A 1 156 ? 32.192 -3.169 -11.627 1.00 86.69 156 GLN A C 1
ATOM 1236 O O . GLN A 1 156 ? 33.308 -3.405 -12.099 1.00 86.69 156 GLN A O 1
ATOM 1241 N N . ALA A 1 157 ? 31.224 -2.602 -12.358 1.00 86.69 157 ALA A N 1
ATOM 1242 C CA . ALA A 1 157 ? 31.407 -2.218 -13.749 1.00 86.69 157 ALA A CA 1
ATOM 1243 C C . ALA A 1 157 ? 32.451 -1.103 -13.893 1.00 86.69 157 ALA A C 1
ATOM 1245 O O . ALA A 1 157 ? 32.388 -0.053 -13.255 1.00 86.69 157 ALA A O 1
ATOM 1246 N N . ASN A 1 158 ? 33.402 -1.329 -14.788 1.00 83.62 158 ASN A N 1
ATOM 1247 C CA . ASN A 1 158 ? 34.435 -0.394 -15.193 1.00 83.62 158 ASN A CA 1
ATOM 1248 C C . ASN A 1 158 ? 34.686 -0.527 -16.701 1.00 83.62 158 ASN A C 1
ATOM 1250 O O . ASN A 1 158 ? 34.154 -1.413 -17.368 1.00 83.62 158 ASN A O 1
ATOM 1254 N N . LYS A 1 159 ? 35.515 0.361 -17.256 1.00 83.12 159 LYS A N 1
ATOM 1255 C CA . LYS A 1 159 ? 35.772 0.411 -18.704 1.00 83.12 159 LYS A CA 1
ATOM 1256 C C . LYS A 1 159 ? 36.355 -0.892 -19.262 1.00 83.12 159 LYS A C 1
ATOM 1258 O O . LYS A 1 159 ? 36.158 -1.173 -20.436 1.00 83.12 159 LYS A O 1
ATOM 1263 N N . GLN A 1 160 ? 37.082 -1.660 -18.453 1.00 85.50 160 GLN A N 1
ATOM 1264 C CA . GLN A 1 160 ? 37.775 -2.872 -18.883 1.00 85.50 160 GLN A CA 1
ATOM 1265 C C . GLN A 1 160 ? 36.877 -4.112 -18.824 1.00 85.50 160 GLN A C 1
ATOM 1267 O O . GLN A 1 160 ? 37.017 -4.997 -19.662 1.00 85.50 160 GLN A 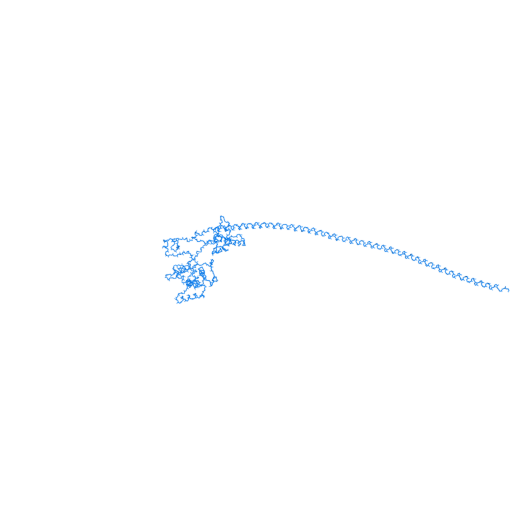O 1
ATOM 1272 N N . ASN A 1 161 ? 35.963 -4.187 -17.851 1.00 87.62 161 ASN A N 1
ATOM 1273 C CA . ASN A 1 161 ? 35.112 -5.360 -17.645 1.00 87.62 161 ASN A CA 1
ATOM 1274 C C . ASN A 1 161 ? 33.668 -5.188 -18.139 1.00 87.62 161 ASN A C 1
ATOM 1276 O O . ASN A 1 161 ? 32.937 -6.173 -18.134 1.00 87.62 161 ASN A O 1
ATOM 1280 N N . PHE A 1 162 ? 33.255 -3.993 -18.585 1.00 88.19 162 PHE A N 1
ATOM 1281 C CA . PHE A 1 162 ? 31.865 -3.706 -18.964 1.00 88.19 162 PHE A CA 1
ATOM 1282 C C . PHE A 1 162 ? 31.303 -4.701 -19.987 1.00 88.19 162 PHE A C 1
ATOM 1284 O O . PHE A 1 162 ? 30.237 -5.269 -19.771 1.00 88.19 162 PHE A O 1
ATOM 1291 N N . THR A 1 163 ? 32.041 -4.978 -21.063 1.00 88.75 163 THR A N 1
ATOM 1292 C CA . THR A 1 163 ? 31.607 -5.921 -22.104 1.00 88.75 163 THR A CA 1
ATOM 1293 C C . THR A 1 163 ? 31.389 -7.324 -21.539 1.00 88.75 163 THR A C 1
ATOM 1295 O O . THR A 1 163 ? 30.350 -7.929 -21.789 1.00 88.75 163 THR A O 1
ATOM 1298 N N . ALA A 1 164 ? 32.330 -7.836 -20.739 1.00 88.75 164 ALA A N 1
ATOM 1299 C CA . ALA A 1 164 ? 32.202 -9.145 -20.094 1.00 88.75 164 ALA A CA 1
ATOM 1300 C C . ALA A 1 164 ? 31.040 -9.170 -19.087 1.00 88.75 164 ALA A C 1
ATOM 1302 O O . ALA A 1 164 ? 30.308 -10.151 -19.008 1.00 88.75 164 ALA A O 1
ATOM 1303 N N . LEU A 1 165 ? 30.833 -8.063 -18.374 1.00 90.31 165 LEU A N 1
ATOM 1304 C CA . LEU A 1 165 ? 29.775 -7.896 -17.385 1.00 90.31 165 LEU A CA 1
ATOM 1305 C C . LEU A 1 165 ? 28.384 -7.909 -18.014 1.00 90.31 165 LEU A C 1
ATOM 1307 O O . LEU A 1 165 ? 27.488 -8.540 -17.469 1.00 90.31 165 LEU A O 1
ATOM 1311 N N . VAL A 1 166 ? 28.203 -7.257 -19.162 1.00 88.19 166 VAL A N 1
ATOM 1312 C CA . VAL A 1 166 ? 26.917 -7.234 -19.876 1.00 88.19 166 VAL A CA 1
ATOM 1313 C C . VAL A 1 166 ? 26.649 -8.553 -20.603 1.00 88.19 166 VAL A C 1
ATOM 1315 O O . VAL A 1 166 ? 25.511 -9.007 -20.644 1.00 88.19 166 VAL A O 1
ATOM 1318 N N . THR A 1 167 ? 27.680 -9.181 -21.172 1.00 87.62 167 THR A N 1
ATOM 1319 C CA . THR A 1 167 ? 27.514 -10.394 -21.994 1.00 87.62 167 THR A CA 1
ATOM 1320 C C . THR A 1 167 ? 27.458 -11.687 -21.184 1.00 87.62 167 THR A C 1
ATOM 1322 O O . THR A 1 167 ? 26.791 -12.628 -21.608 1.00 87.62 167 THR A O 1
ATOM 1325 N N . ASN A 1 168 ? 28.148 -11.752 -20.043 1.00 88.75 168 ASN A N 1
ATOM 1326 C CA . ASN A 1 168 ? 28.207 -12.933 -19.184 1.00 88.75 168 ASN A CA 1
ATOM 1327 C C . ASN A 1 168 ? 28.375 -12.534 -17.701 1.00 88.75 168 ASN A C 1
ATOM 1329 O O . ASN A 1 168 ? 29.427 -12.790 -17.096 1.00 88.75 168 ASN A O 1
ATOM 1333 N N . PRO A 1 169 ? 27.356 -11.900 -17.094 1.00 89.75 169 PRO A N 1
ATOM 1334 C CA . PRO A 1 169 ? 27.435 -11.404 -15.720 1.00 89.75 169 PRO A CA 1
ATOM 1335 C C . PRO A 1 169 ? 27.712 -12.522 -14.708 1.00 89.75 169 PRO A C 1
ATOM 1337 O O . PRO A 1 169 ? 28.428 -12.302 -13.733 1.00 89.75 169 PRO A O 1
ATOM 1340 N N . SER A 1 170 ? 27.215 -13.734 -14.968 1.00 88.75 170 SER A N 1
ATOM 1341 C CA . SER A 1 170 ? 27.403 -14.916 -14.118 1.00 88.75 170 SER A CA 1
ATOM 1342 C C . SER A 1 170 ? 28.866 -15.362 -13.971 1.00 88.75 170 SER A C 1
ATOM 1344 O O . SER A 1 170 ? 29.208 -16.061 -13.019 1.00 88.75 170 SER A O 1
ATOM 1346 N N . SER A 1 171 ? 29.748 -14.949 -14.887 1.00 87.31 171 SER A N 1
ATOM 1347 C CA . SER A 1 171 ? 31.190 -15.223 -14.809 1.00 87.31 171 SER A CA 1
ATOM 1348 C C . SER A 1 171 ? 31.955 -14.292 -13.863 1.00 87.31 171 SER A C 1
ATOM 1350 O O . SER A 1 171 ? 33.107 -14.570 -13.521 1.00 87.31 171 SER A O 1
ATOM 1352 N N . ILE A 1 172 ? 31.338 -13.188 -13.436 1.00 87.31 172 ILE A N 1
ATOM 1353 C CA . ILE A 1 172 ? 31.982 -12.193 -12.582 1.00 87.31 172 ILE A CA 1
ATOM 1354 C C . ILE A 1 172 ? 31.783 -12.568 -11.118 1.00 87.31 172 ILE A C 1
ATOM 1356 O O . ILE A 1 172 ? 30.665 -12.639 -10.609 1.00 87.31 172 ILE A O 1
ATOM 1360 N N . ILE A 1 173 ? 32.897 -12.760 -10.415 1.00 87.06 173 ILE A N 1
ATOM 1361 C CA . ILE A 1 173 ? 32.895 -12.958 -8.966 1.00 87.06 173 ILE A CA 1
ATOM 1362 C C . ILE A 1 173 ? 32.515 -11.636 -8.303 1.00 87.06 173 ILE A C 1
ATOM 1364 O O . ILE A 1 173 ? 33.058 -10.585 -8.633 1.00 87.06 173 ILE A O 1
ATOM 1368 N N . LYS A 1 174 ? 31.568 -11.689 -7.367 1.00 86.56 174 LYS A N 1
ATOM 1369 C CA . LYS A 1 174 ? 31.160 -10.521 -6.595 1.00 86.56 174 LYS A CA 1
ATOM 1370 C C . LYS A 1 174 ? 32.230 -10.135 -5.578 1.00 86.56 174 LYS A C 1
ATOM 1372 O O . LYS A 1 174 ? 32.567 -10.924 -4.702 1.00 86.56 174 LYS A O 1
ATOM 1377 N N . ASP A 1 175 ? 32.700 -8.901 -5.670 1.00 86.19 175 ASP A N 1
ATOM 1378 C CA . ASP A 1 175 ? 33.518 -8.265 -4.649 1.00 86.19 175 ASP A CA 1
ATOM 1379 C C . ASP A 1 175 ? 32.635 -7.659 -3.545 1.00 86.19 175 ASP A C 1
ATOM 1381 O O . ASP A 1 175 ? 32.050 -6.583 -3.697 1.00 86.19 175 ASP A O 1
ATOM 1385 N N . ASP A 1 176 ? 32.552 -8.352 -2.408 1.00 83.62 176 ASP A N 1
ATOM 1386 C CA . ASP A 1 176 ? 31.803 -7.898 -1.228 1.00 83.62 176 ASP A CA 1
ATOM 1387 C C . ASP A 1 176 ? 32.473 -6.719 -0.495 1.00 83.62 176 ASP A C 1
ATOM 1389 O O . ASP A 1 176 ? 31.890 -6.144 0.430 1.00 83.62 176 ASP A O 1
ATOM 1393 N N . THR A 1 177 ? 33.692 -6.325 -0.885 1.00 81.50 177 THR A N 1
ATOM 1394 C CA . THR A 1 177 ? 34.377 -5.165 -0.298 1.00 81.50 177 THR A CA 1
ATOM 1395 C C . THR A 1 177 ? 33.880 -3.834 -0.861 1.00 81.50 177 THR A C 1
ATOM 1397 O O . THR A 1 177 ? 34.041 -2.796 -0.203 1.00 81.50 177 THR A O 1
ATOM 1400 N N . ILE A 1 178 ? 33.212 -3.845 -2.023 1.00 77.31 178 ILE A N 1
ATOM 1401 C CA . ILE A 1 178 ? 32.591 -2.653 -2.602 1.00 77.31 178 ILE A CA 1
ATOM 1402 C C . ILE A 1 178 ? 31.405 -2.235 -1.734 1.00 77.31 178 ILE A C 1
ATOM 1404 O O . ILE A 1 178 ? 30.305 -2.785 -1.785 1.00 77.31 178 ILE A O 1
ATOM 1408 N N . LYS A 1 179 ? 31.634 -1.212 -0.909 1.00 63.66 179 LYS A N 1
ATOM 1409 C CA . LYS A 1 179 ? 30.591 -0.617 -0.078 1.00 63.66 179 LYS A CA 1
ATOM 1410 C C . LYS A 1 179 ? 29.675 0.240 -0.937 1.00 63.66 179 LYS A C 1
ATOM 1412 O O . LYS A 1 179 ? 30.072 1.297 -1.422 1.00 63.66 179 LYS A O 1
ATOM 1417 N N . ILE A 1 180 ? 28.412 -0.165 -1.023 1.00 59.09 180 ILE A N 1
ATOM 1418 C CA . ILE A 1 180 ? 27.340 0.704 -1.505 1.00 59.09 180 ILE A CA 1
ATOM 1419 C C . ILE A 1 180 ? 27.310 1.927 -0.590 1.00 59.09 180 ILE A C 1
ATOM 1421 O O . ILE A 1 180 ? 27.068 1.812 0.614 1.00 59.09 180 ILE A O 1
ATOM 1425 N N . LEU A 1 181 ? 27.526 3.113 -1.158 1.00 52.25 181 LEU A N 1
ATOM 1426 C CA . LEU A 1 181 ? 27.123 4.352 -0.508 1.00 52.25 181 LEU A CA 1
ATOM 1427 C C . LEU A 1 181 ? 25.598 4.404 -0.555 1.00 52.25 181 LEU A C 1
ATOM 1429 O O . LEU A 1 181 ? 25.001 5.112 -1.363 1.00 52.25 181 LEU A O 1
ATOM 1433 N N . THR A 1 182 ? 24.939 3.623 0.300 1.00 45.41 182 THR A N 1
ATOM 1434 C CA . THR A 1 182 ? 23.520 3.817 0.553 1.00 45.41 182 THR A CA 1
ATOM 1435 C C . THR A 1 182 ? 23.439 5.226 1.094 1.00 45.41 182 THR A C 1
ATOM 1437 O O . THR A 1 182 ? 24.031 5.519 2.140 1.00 45.41 182 THR A O 1
ATOM 1440 N N . ARG A 1 183 ? 22.782 6.130 0.356 1.00 41.22 183 ARG A N 1
ATOM 1441 C CA . ARG A 1 183 ? 22.468 7.458 0.873 1.00 41.22 183 ARG A CA 1
ATOM 1442 C C . ARG A 1 183 ? 21.886 7.212 2.254 1.00 41.22 183 ARG A C 1
ATOM 1444 O O . ARG A 1 183 ? 20.810 6.630 2.360 1.00 41.22 183 ARG A O 1
ATOM 1451 N N . LYS A 1 184 ? 22.612 7.609 3.304 1.00 40.44 184 LYS A N 1
ATOM 1452 C CA . LYS A 1 184 ? 22.032 7.685 4.635 1.00 40.44 184 LYS A CA 1
ATOM 1453 C C . LYS A 1 184 ? 20.911 8.691 4.469 1.00 40.44 184 LYS A C 1
ATOM 1455 O O . LYS A 1 184 ? 21.142 9.897 4.419 1.00 40.44 184 LYS A O 1
ATOM 1460 N N . THR A 1 185 ? 19.693 8.202 4.282 1.00 36.97 185 THR A N 1
ATOM 1461 C CA . THR A 1 185 ? 18.532 8.982 4.646 1.00 36.97 185 THR A CA 1
ATOM 1462 C C . THR A 1 185 ? 18.752 9.216 6.120 1.00 36.97 185 THR A C 1
ATOM 1464 O O . THR A 1 185 ? 18.599 8.291 6.918 1.00 36.97 185 THR A O 1
ATOM 1467 N N . ASN A 1 186 ? 19.220 10.414 6.477 1.00 41.66 186 ASN A N 1
ATOM 1468 C CA . ASN A 1 186 ? 19.086 10.866 7.847 1.00 41.66 186 ASN A CA 1
ATOM 1469 C C . ASN A 1 186 ? 17.630 10.552 8.198 1.00 41.66 186 ASN A C 1
ATOM 1471 O O . ASN A 1 186 ? 16.755 11.011 7.444 1.00 41.66 186 ASN A O 1
ATOM 1475 N N . PRO A 1 187 ? 17.360 9.689 9.198 1.00 39.53 187 PRO A N 1
ATOM 1476 C CA . PRO A 1 187 ? 15.995 9.434 9.622 1.00 39.53 187 PRO A CA 1
ATOM 1477 C C . PRO A 1 187 ? 15.387 10.810 9.824 1.00 39.53 187 PRO A C 1
ATOM 1479 O O . PRO A 1 187 ? 15.921 11.636 10.567 1.00 39.53 187 PRO A O 1
ATOM 1482 N N . THR A 1 188 ? 14.422 11.142 8.972 1.00 47.44 188 THR A N 1
ATOM 1483 C CA . THR A 1 188 ? 13.977 12.521 8.888 1.00 47.44 188 THR A CA 1
ATOM 1484 C C . THR A 1 188 ? 13.083 12.727 10.089 1.00 47.44 188 THR A C 1
ATOM 1486 O O . THR A 1 188 ? 11.927 12.330 10.060 1.00 47.44 188 THR A O 1
ATOM 1489 N N . GLY A 1 189 ? 13.661 13.306 11.136 1.00 54.84 189 GLY A N 1
ATOM 1490 C CA . GLY A 1 189 ? 12.967 13.663 12.361 1.00 54.84 189 GLY A CA 1
ATOM 1491 C C . GLY A 1 189 ? 12.782 12.516 13.352 1.00 54.84 189 GLY A C 1
ATOM 1492 O O . GLY A 1 189 ? 12.989 11.339 13.054 1.00 54.84 189 GLY A O 1
ATOM 1493 N N . ALA A 1 190 ? 12.408 12.916 14.568 1.00 59.41 190 ALA A N 1
ATOM 1494 C CA . ALA A 1 190 ? 11.905 12.033 15.611 1.00 59.41 190 ALA A CA 1
ATOM 1495 C C . ALA A 1 190 ? 10.786 11.128 15.065 1.00 59.41 190 ALA A C 1
ATOM 1497 O O . ALA A 1 190 ? 10.084 11.517 14.132 1.00 59.41 190 ALA A O 1
ATOM 1498 N N . LYS A 1 191 ? 10.613 9.935 15.655 1.00 66.31 191 LYS A N 1
ATOM 1499 C CA . LYS A 1 191 ? 9.473 9.056 15.346 1.00 66.31 191 LYS A CA 1
ATOM 1500 C C . LYS A 1 191 ? 8.183 9.871 15.358 1.00 66.31 191 LYS A C 1
ATOM 1502 O O . LYS A 1 191 ? 7.975 10.626 16.306 1.00 66.31 191 LYS A O 1
ATOM 1507 N N . ASP A 1 192 ? 7.362 9.682 14.328 1.00 70.19 192 ASP A N 1
ATOM 1508 C CA . ASP A 1 192 ? 6.010 10.232 14.245 1.00 70.19 192 ASP A CA 1
ATOM 1509 C C . ASP A 1 192 ? 5.289 9.995 15.583 1.00 70.19 192 ASP A C 1
ATOM 1511 O O . ASP A 1 192 ? 5.364 8.903 16.157 1.00 70.19 192 ASP A O 1
ATOM 1515 N N . SER A 1 193 ? 4.696 11.052 16.138 1.00 76.38 193 SER A N 1
ATOM 1516 C CA . SER A 1 193 ? 4.059 11.030 17.448 1.00 76.38 193 SER A CA 1
ATOM 1517 C C . SER A 1 193 ? 2.682 11.659 17.344 1.00 76.38 193 SER A C 1
ATOM 1519 O O . SER A 1 193 ? 2.526 12.797 16.897 1.00 76.38 193 SER A O 1
ATOM 1521 N N . CYS A 1 194 ? 1.702 10.879 17.783 1.00 78.38 194 CYS A N 1
ATOM 1522 C CA . CYS A 1 194 ? 0.320 11.285 17.914 1.00 78.38 194 CYS A CA 1
ATOM 1523 C C . CYS A 1 194 ? -0.156 10.918 19.321 1.00 78.38 194 CYS A C 1
ATOM 1525 O O . CYS A 1 194 ? -0.256 9.739 19.664 1.00 78.38 194 CYS A O 1
ATOM 1527 N N . LYS A 1 195 ? -0.478 11.926 20.137 1.00 79.44 195 LYS A N 1
ATOM 1528 C CA . LYS A 1 195 ? -1.039 11.756 21.490 1.00 79.44 195 LYS A CA 1
ATOM 1529 C C . LYS A 1 195 ? -2.513 11.346 21.493 1.00 79.44 195 LYS A C 1
ATOM 1531 O O . LYS A 1 195 ? -3.051 11.013 22.552 1.00 79.44 195 LYS A O 1
ATOM 1536 N N . TYR A 1 196 ? -3.199 11.407 20.351 1.00 74.19 196 TYR A N 1
ATOM 1537 C CA . TYR A 1 196 ? -4.614 11.052 20.270 1.00 74.19 196 TYR A CA 1
ATOM 1538 C C . TYR A 1 196 ? -4.825 9.529 20.285 1.00 74.19 196 TYR A C 1
ATOM 1540 O O . TYR A 1 196 ? -4.077 8.806 19.628 1.00 74.19 196 TYR A O 1
ATOM 1548 N N . PRO A 1 197 ? -5.865 9.026 20.983 1.00 77.69 197 PRO A N 1
ATOM 1549 C CA . PRO A 1 197 ? -6.287 7.633 20.863 1.00 77.69 197 PRO A CA 1
ATOM 1550 C C . PRO A 1 197 ? -6.633 7.273 19.414 1.00 77.69 197 PRO A C 1
ATOM 1552 O O . PRO A 1 197 ? -7.126 8.120 18.673 1.00 77.69 197 PRO A O 1
ATOM 1555 N N . GLU A 1 198 ? -6.469 6.005 19.042 1.00 72.12 198 GLU A N 1
ATOM 1556 C CA . GLU A 1 198 ? -6.621 5.513 17.663 1.00 72.12 198 GLU A CA 1
ATOM 1557 C C . GLU A 1 198 ? -7.952 5.919 17.002 1.00 72.12 198 GLU A C 1
ATOM 1559 O O . GLU A 1 198 ? -7.963 6.441 15.890 1.00 72.12 198 GLU A O 1
ATOM 1564 N N . GLY A 1 199 ? -9.076 5.807 17.720 1.00 64.69 199 GLY A N 1
ATOM 1565 C CA . GLY A 1 199 ? -10.382 6.237 17.202 1.00 64.69 199 GLY A CA 1
ATOM 1566 C C . GLY A 1 199 ? -10.508 7.753 16.992 1.00 64.69 199 GLY A C 1
ATOM 1567 O O . GLY A 1 199 ? -11.228 8.201 16.104 1.00 64.69 199 GLY A O 1
ATOM 1568 N N . VAL A 1 200 ? -9.798 8.562 17.781 1.00 70.25 200 VAL A N 1
ATOM 1569 C CA . VAL A 1 200 ? -9.770 10.026 17.620 1.00 70.25 200 VAL A CA 1
ATOM 1570 C C . VAL A 1 200 ? -8.851 10.413 16.462 1.00 70.25 200 VAL A C 1
ATOM 1572 O O . VAL A 1 200 ? -9.214 11.279 15.674 1.00 70.25 200 VAL A O 1
ATOM 1575 N N . ALA A 1 201 ? -7.710 9.735 16.321 1.00 72.50 201 ALA A N 1
ATOM 1576 C CA . ALA A 1 201 ? -6.785 9.914 15.208 1.00 72.50 201 ALA A CA 1
ATOM 1577 C C . ALA A 1 201 ? -7.439 9.575 13.854 1.00 72.50 201 ALA A C 1
ATOM 1579 O O . ALA A 1 201 ? -7.327 10.348 12.905 1.00 72.50 201 ALA A O 1
ATOM 1580 N N . ALA A 1 202 ? -8.197 8.477 13.780 1.00 71.75 202 ALA A N 1
ATOM 1581 C CA . ALA A 1 202 ? -8.934 8.099 12.573 1.00 71.75 202 ALA A CA 1
ATOM 1582 C C . ALA A 1 202 ? -10.021 9.125 12.203 1.00 71.75 202 ALA A C 1
ATOM 1584 O O . ALA A 1 202 ? -10.135 9.528 11.046 1.00 71.75 202 ALA A O 1
ATOM 1585 N N . ASN A 1 203 ? -10.789 9.604 13.189 1.00 72.75 203 ASN A N 1
ATOM 1586 C CA . ASN A 1 203 ? -11.786 10.655 12.965 1.00 72.75 203 ASN A CA 1
ATOM 1587 C C . ASN A 1 203 ? -11.145 11.966 12.497 1.00 72.75 203 ASN A C 1
ATOM 1589 O O . ASN A 1 203 ? -11.683 12.629 11.615 1.00 72.75 203 ASN A O 1
ATOM 1593 N N . LEU A 1 204 ? -9.985 12.315 13.057 1.00 74.25 204 LEU A N 1
ATOM 1594 C CA . LEU A 1 204 ? -9.215 13.483 12.652 1.00 74.25 204 LEU A CA 1
ATOM 1595 C C . LEU A 1 204 ? -8.753 13.370 11.195 1.00 74.25 204 LEU A C 1
ATOM 1597 O O . LEU A 1 204 ? -8.916 14.313 10.429 1.00 74.25 204 LEU A O 1
ATOM 1601 N N . ALA A 1 205 ? -8.235 12.210 10.791 1.00 77.88 205 ALA A N 1
ATOM 1602 C CA . ALA A 1 205 ? -7.809 11.983 9.415 1.00 77.88 205 ALA A CA 1
ATOM 1603 C C . ALA A 1 205 ? -8.980 12.102 8.424 1.00 77.88 205 ALA A C 1
ATOM 1605 O O . ALA A 1 205 ? -8.846 12.769 7.401 1.00 77.88 205 ALA A O 1
ATOM 1606 N N . ASN A 1 206 ? -10.143 11.530 8.750 1.00 75.81 206 ASN A N 1
ATOM 1607 C CA . ASN A 1 206 ? -11.349 11.665 7.927 1.00 75.81 206 ASN A CA 1
ATOM 1608 C C . ASN A 1 206 ? -11.806 13.124 7.814 1.00 75.81 206 ASN A C 1
ATOM 1610 O O . ASN A 1 206 ? -12.101 13.595 6.718 1.00 75.81 206 ASN A O 1
ATOM 1614 N N . HIS A 1 207 ? -11.804 13.855 8.930 1.00 75.50 207 HIS A N 1
ATOM 1615 C CA . HIS A 1 207 ? -12.187 15.262 8.940 1.00 75.50 207 HIS A CA 1
ATOM 1616 C C . HIS A 1 207 ? -11.234 16.129 8.105 1.00 75.50 207 HIS A C 1
ATOM 1618 O O . HIS A 1 207 ? -11.683 17.005 7.376 1.00 75.50 207 HIS A O 1
ATOM 1624 N N . LEU A 1 208 ? -9.925 15.863 8.147 1.00 74.56 208 LEU A N 1
ATOM 1625 C CA . LEU A 1 208 ? -8.946 16.567 7.313 1.00 74.56 208 LEU A CA 1
ATOM 1626 C C . LEU A 1 208 ? -9.196 16.355 5.812 1.00 74.56 208 LEU A C 1
ATOM 1628 O O . LEU A 1 208 ? -9.033 17.290 5.030 1.00 74.56 208 LEU A O 1
ATOM 1632 N N . VAL A 1 209 ? -9.603 15.149 5.404 1.00 77.12 209 VAL A N 1
ATOM 1633 C CA . VAL A 1 209 ? -9.984 14.867 4.009 1.00 77.12 209 VAL A CA 1
ATOM 1634 C C . VAL A 1 209 ? -11.240 15.648 3.622 1.00 77.12 209 VAL A C 1
ATOM 1636 O O . VAL A 1 209 ? -11.256 16.283 2.571 1.00 77.12 209 VAL A O 1
ATOM 1639 N N . GLU A 1 210 ? -12.259 15.658 4.482 1.00 73.56 210 GLU A N 1
ATOM 1640 C CA . GLU A 1 210 ? -13.512 16.388 4.248 1.00 73.56 210 GLU A CA 1
ATOM 1641 C C . GLU A 1 210 ? -13.279 17.904 4.132 1.00 73.56 210 GLU A C 1
ATOM 1643 O O . GLU A 1 210 ? -13.753 18.543 3.191 1.00 73.56 210 GLU A O 1
ATOM 1648 N N . GLN A 1 211 ? -12.478 18.486 5.033 1.00 69.62 211 GLN A N 1
ATOM 1649 C CA . GLN A 1 211 ? -12.116 19.905 4.964 1.00 69.62 211 GLN A CA 1
ATOM 1650 C C . GLN A 1 211 ? -11.319 20.232 3.701 1.00 69.62 211 GLN A C 1
ATOM 1652 O O . GLN A 1 211 ? -11.559 21.261 3.061 1.00 69.62 211 GLN A O 1
ATOM 1657 N N . PHE A 1 212 ? -10.402 19.347 3.301 1.00 72.25 212 PHE A N 1
ATOM 1658 C CA . PHE A 1 212 ? -9.669 19.520 2.056 1.00 72.25 212 PHE A CA 1
ATOM 1659 C C . PHE A 1 212 ? -10.600 19.481 0.844 1.00 72.25 212 PHE A C 1
ATOM 1661 O O . PHE A 1 212 ? -10.461 20.314 -0.045 1.00 72.25 212 PHE A O 1
ATOM 1668 N N . GLU A 1 213 ? -11.572 18.570 0.807 1.00 73.19 213 GLU A N 1
ATOM 1669 C CA . GLU A 1 213 ? -12.543 18.470 -0.284 1.00 73.19 213 GLU A CA 1
ATOM 1670 C C . GLU A 1 213 ? -13.421 19.724 -0.390 1.00 73.19 213 GLU A C 1
ATOM 1672 O O . GLU A 1 213 ? -13.562 20.293 -1.476 1.00 73.19 213 GLU A O 1
ATOM 1677 N N . ILE A 1 214 ? -13.925 20.228 0.741 1.00 69.75 214 ILE A N 1
ATOM 1678 C CA . ILE A 1 214 ? -14.678 21.488 0.799 1.00 69.75 214 ILE A CA 1
ATOM 1679 C C . ILE A 1 214 ? -13.823 22.650 0.280 1.00 69.75 214 ILE A C 1
ATOM 1681 O O . ILE A 1 214 ? -14.297 23.467 -0.515 1.00 69.75 214 ILE A O 1
ATOM 1685 N N . CYS A 1 215 ? -12.564 22.734 0.713 1.00 66.56 215 CYS A N 1
ATOM 1686 C CA . CYS A 1 215 ? -11.637 23.773 0.276 1.00 66.56 215 CYS A CA 1
ATOM 1687 C C . CYS A 1 215 ? -11.342 23.658 -1.227 1.00 66.56 215 CYS A C 1
ATOM 1689 O O . CYS A 1 215 ? -11.457 24.634 -1.962 1.00 66.56 215 CYS A O 1
ATOM 1691 N N . PHE A 1 216 ? -11.059 22.451 -1.708 1.00 65.38 216 PHE A N 1
ATOM 1692 C CA . PHE A 1 216 ? -10.760 22.153 -3.103 1.00 65.38 216 PHE A CA 1
ATOM 1693 C C . PHE A 1 216 ? -11.904 22.566 -4.036 1.00 65.38 216 PHE A C 1
ATOM 1695 O O . PHE A 1 216 ? -11.669 23.255 -5.030 1.00 65.38 216 PHE A O 1
ATOM 1702 N N . VAL A 1 217 ? -13.150 22.223 -3.689 1.00 64.75 217 VAL A N 1
ATOM 1703 C CA . VAL A 1 217 ? -14.342 22.610 -4.462 1.00 64.75 217 VAL A CA 1
ATOM 1704 C C . VAL A 1 217 ? -14.568 24.123 -4.421 1.00 64.75 217 VAL A C 1
ATOM 1706 O O . VAL A 1 217 ? -14.871 24.719 -5.454 1.00 64.75 217 VAL A O 1
ATOM 1709 N N . LYS A 1 218 ? -14.386 24.770 -3.261 1.00 67.62 218 LYS A N 1
ATOM 1710 C CA . LYS A 1 218 ? -14.508 26.235 -3.135 1.00 67.62 218 LYS A CA 1
ATOM 1711 C C . LYS A 1 218 ? -13.461 26.981 -3.965 1.00 67.62 218 LYS A C 1
ATOM 1713 O O . LYS A 1 218 ? -13.775 28.017 -4.542 1.00 67.62 218 LYS A O 1
ATOM 1718 N N . THR A 1 219 ? -12.232 26.474 -4.018 1.00 59.66 219 THR A N 1
ATOM 1719 C CA . THR A 1 219 ? -11.111 27.123 -4.706 1.00 59.66 219 THR A CA 1
ATOM 1720 C C . THR A 1 219 ? -11.124 26.890 -6.212 1.00 59.66 219 THR A C 1
ATOM 1722 O O . THR A 1 219 ? -10.917 27.829 -6.976 1.00 59.66 219 THR A O 1
ATOM 1725 N N . LEU A 1 220 ? -11.317 25.643 -6.645 1.00 57.62 220 LEU A N 1
ATOM 1726 C CA . LEU A 1 220 ? -11.141 25.238 -8.043 1.00 57.62 220 LEU A CA 1
ATOM 1727 C C . LEU A 1 220 ? -12.471 25.058 -8.790 1.00 57.62 220 LEU A C 1
ATOM 1729 O O . LEU A 1 220 ? -12.470 24.923 -10.013 1.00 57.62 220 LEU A O 1
ATOM 1733 N N . GLY A 1 221 ? -13.610 25.063 -8.089 1.00 63.19 221 GLY A N 1
ATOM 1734 C CA . GLY A 1 221 ? -14.924 24.833 -8.687 1.00 63.19 221 GLY A CA 1
ATOM 1735 C C . GLY A 1 221 ? -15.071 23.412 -9.248 1.00 63.19 221 GLY A C 1
ATOM 1736 O O . GLY A 1 221 ? -14.645 22.436 -8.630 1.00 63.19 221 GLY A O 1
ATOM 1737 N N . ARG A 1 222 ? -15.683 23.276 -10.438 1.00 51.97 222 ARG A N 1
ATOM 1738 C CA . ARG A 1 222 ? -15.753 21.997 -11.173 1.00 51.97 222 ARG A CA 1
ATOM 1739 C C . ARG A 1 222 ? -14.378 21.644 -11.744 1.00 51.97 222 ARG A C 1
ATOM 1741 O O . ARG A 1 222 ? -14.074 21.934 -12.897 1.00 51.97 222 ARG A O 1
ATOM 1748 N N . SER A 1 223 ? -13.559 21.004 -10.921 1.00 57.41 223 SER A N 1
ATOM 1749 C CA . SER A 1 223 ? -12.306 20.390 -11.347 1.00 57.41 223 SER A CA 1
ATOM 1750 C C . SER A 1 223 ? -12.561 19.047 -12.038 1.00 57.41 223 SER A C 1
ATOM 1752 O O . SER A 1 223 ? -13.451 18.288 -11.662 1.00 57.41 223 SER A O 1
ATOM 1754 N N . ARG A 1 224 ? -11.730 18.736 -13.034 1.00 52.34 224 ARG A N 1
ATOM 1755 C CA . ARG A 1 224 ? -11.634 17.417 -13.688 1.00 52.34 224 ARG A CA 1
ATOM 1756 C C . ARG A 1 224 ? -10.919 16.363 -12.831 1.00 52.34 224 ARG A C 1
ATOM 1758 O O . ARG A 1 224 ? -10.876 15.199 -13.211 1.00 52.34 224 ARG A O 1
ATOM 1765 N N . HIS A 1 225 ? -10.327 16.777 -11.713 1.00 56.03 225 HIS A N 1
ATOM 1766 C CA . HIS A 1 225 ? -9.600 15.920 -10.782 1.00 56.03 225 HIS A CA 1
ATOM 1767 C C . HIS A 1 225 ? -10.328 15.866 -9.439 1.00 56.03 225 HIS A C 1
ATOM 1769 O O . HIS A 1 225 ? -10.852 16.882 -8.979 1.00 56.03 225 HIS A O 1
ATOM 1775 N N . LEU A 1 226 ? -10.324 14.696 -8.801 1.00 64.56 226 LEU A N 1
ATOM 1776 C CA . LEU A 1 226 ? -10.895 14.514 -7.470 1.00 64.56 226 LEU A CA 1
ATOM 1777 C C . LEU A 1 226 ? -9.962 15.103 -6.405 1.00 64.56 226 LEU A C 1
ATOM 1779 O O . LEU A 1 226 ? -8.739 14.996 -6.507 1.00 64.56 226 LEU A O 1
ATOM 1783 N N . ALA A 1 227 ? -10.533 15.682 -5.348 1.00 65.94 227 ALA A N 1
ATOM 1784 C CA . ALA A 1 227 ? -9.763 16.206 -4.218 1.00 65.94 227 ALA A CA 1
ATOM 1785 C C . ALA A 1 227 ? -8.892 15.110 -3.568 1.00 65.94 227 ALA A C 1
ATOM 1787 O O . ALA A 1 227 ? -7.733 15.341 -3.219 1.00 65.94 227 ALA A O 1
ATOM 1788 N N . SER A 1 228 ? -9.410 13.879 -3.518 1.00 69.44 228 SER A N 1
ATOM 1789 C CA . SER A 1 228 ? -8.715 12.694 -3.006 1.00 69.44 228 SER A CA 1
ATOM 1790 C C . SER A 1 228 ? -7.423 12.351 -3.759 1.00 69.44 228 SER A C 1
ATOM 1792 O O . SER A 1 228 ? -6.523 11.755 -3.169 1.00 69.44 228 SER A O 1
ATOM 1794 N N . THR A 1 229 ? -7.283 12.769 -5.024 1.00 65.88 229 THR A N 1
ATOM 1795 C CA . THR A 1 229 ? -6.047 12.612 -5.811 1.00 65.88 229 THR A CA 1
ATOM 1796 C C . THR A 1 229 ? -4.900 13.458 -5.245 1.00 65.88 229 THR A C 1
ATOM 1798 O O . THR A 1 229 ? -3.733 13.071 -5.334 1.00 65.88 229 THR A O 1
ATOM 1801 N N . PHE A 1 230 ? -5.219 14.598 -4.625 1.00 67.75 230 PHE A N 1
ATOM 1802 C CA . PHE A 1 230 ? -4.239 15.519 -4.045 1.00 67.75 230 PHE A CA 1
ATOM 1803 C C . PHE A 1 230 ? -4.092 15.346 -2.533 1.00 67.75 230 PHE A C 1
ATOM 1805 O O . PHE A 1 230 ? -2.986 15.458 -2.007 1.00 67.75 230 PHE A O 1
ATOM 1812 N N . PHE A 1 231 ? -5.172 15.039 -1.821 1.00 71.81 231 PHE A N 1
ATOM 1813 C CA . PHE A 1 231 ? -5.123 14.806 -0.384 1.00 71.81 231 PHE A CA 1
ATOM 1814 C C . PHE A 1 231 ? -6.204 13.807 0.036 1.00 71.81 231 PHE A C 1
ATOM 1816 O O . PHE A 1 231 ? -7.346 14.156 0.322 1.00 71.81 231 PHE A O 1
ATOM 1823 N N . GLY A 1 232 ? -5.828 12.529 0.024 1.00 76.38 232 GLY A N 1
ATOM 1824 C CA . GLY A 1 232 ? -6.664 11.419 0.473 1.00 76.38 232 GLY A CA 1
ATOM 1825 C C . GLY A 1 232 ? -6.294 10.914 1.869 1.00 76.38 232 GLY A C 1
ATOM 1826 O O . GLY A 1 232 ? -5.348 11.387 2.505 1.00 76.38 232 GLY A O 1
ATOM 1827 N N . ILE A 1 233 ? -7.007 9.878 2.315 1.00 82.25 233 ILE A N 1
ATOM 1828 C CA . ILE A 1 233 ? -6.904 9.343 3.681 1.00 82.25 233 ILE A CA 1
ATOM 1829 C C . ILE A 1 233 ? -5.485 8.907 4.074 1.00 82.25 233 ILE A C 1
ATOM 1831 O O . ILE A 1 233 ? -5.083 9.073 5.219 1.00 82.25 233 ILE A O 1
ATOM 1835 N N . LEU A 1 234 ? -4.677 8.423 3.124 1.00 79.25 234 LEU A N 1
ATOM 1836 C CA . LEU A 1 234 ? -3.284 8.039 3.377 1.00 79.25 234 LEU A CA 1
ATOM 1837 C C . LEU A 1 234 ? -2.418 9.238 3.793 1.00 79.25 234 LEU A C 1
ATOM 1839 O O . LEU A 1 234 ? -1.618 9.134 4.722 1.00 79.25 234 LEU A O 1
ATOM 1843 N N . ARG A 1 235 ? -2.599 10.390 3.133 1.00 77.62 235 ARG A N 1
ATOM 1844 C CA . ARG A 1 235 ? -1.867 11.627 3.448 1.00 77.62 235 ARG A CA 1
ATOM 1845 C C . ARG A 1 235 ? -2.402 12.260 4.729 1.00 77.62 235 ARG A C 1
ATOM 1847 O O . ARG A 1 235 ? -1.613 12.707 5.553 1.00 77.62 235 ARG A O 1
ATOM 1854 N N . ALA A 1 236 ? -3.715 12.205 4.947 1.00 78.94 236 ALA A N 1
ATOM 1855 C CA . ALA A 1 236 ? -4.325 12.647 6.196 1.00 78.94 236 ALA A CA 1
ATOM 1856 C C . ALA A 1 236 ? -3.826 11.832 7.401 1.00 78.94 236 ALA A C 1
ATOM 1858 O O . ALA A 1 236 ? -3.407 12.412 8.398 1.00 78.94 236 ALA A O 1
ATOM 1859 N N . ASN A 1 237 ? -3.748 10.504 7.283 1.00 82.94 237 ASN A N 1
ATOM 1860 C CA . ASN A 1 237 ? -3.168 9.642 8.315 1.00 82.94 237 ASN A CA 1
ATOM 1861 C C . ASN A 1 237 ? -1.695 9.975 8.586 1.00 82.94 237 ASN A C 1
ATOM 1863 O O . ASN A 1 237 ? -1.274 9.975 9.739 1.00 82.94 237 ASN A O 1
ATOM 1867 N N . ALA A 1 238 ? -0.916 10.308 7.554 1.00 82.56 238 ALA A N 1
ATOM 1868 C CA . ALA A 1 238 ? 0.476 10.722 7.720 1.00 82.56 238 ALA A CA 1
ATOM 1869 C C . ALA A 1 238 ? 0.614 12.076 8.442 1.00 82.56 238 ALA A C 1
ATOM 1871 O O . ALA A 1 238 ? 1.544 12.257 9.225 1.00 82.56 238 ALA A O 1
ATOM 1872 N N . VAL A 1 239 ? -0.306 13.018 8.207 1.00 81.75 239 VAL A N 1
ATOM 1873 C CA . VAL A 1 239 ? -0.373 14.289 8.950 1.00 81.75 239 VAL A CA 1
ATOM 1874 C C . VAL A 1 239 ? -0.748 14.037 10.410 1.00 81.75 239 VAL A C 1
ATOM 1876 O O . VAL A 1 239 ? -0.082 14.548 11.304 1.00 81.75 239 VAL A O 1
ATOM 1879 N N . VAL A 1 240 ? -1.761 13.201 10.662 1.00 82.06 240 VAL A N 1
ATOM 1880 C CA . VAL A 1 240 ? -2.196 12.851 12.022 1.00 82.06 240 VAL A CA 1
ATOM 1881 C C . VAL A 1 240 ? -1.101 12.120 12.795 1.00 82.06 240 VAL A C 1
ATOM 1883 O O . VAL A 1 240 ? -0.888 12.404 13.969 1.00 82.06 240 VAL A O 1
ATOM 1886 N N . ALA A 1 241 ? -0.361 11.226 12.141 1.00 84.25 241 ALA A N 1
ATOM 1887 C CA . ALA A 1 241 ? 0.748 10.512 12.761 1.00 84.25 241 ALA A CA 1
ATOM 1888 C C . ALA A 1 241 ? 1.853 11.458 13.258 1.00 84.25 241 ALA A C 1
ATOM 1890 O O . ALA A 1 241 ? 2.497 11.148 14.255 1.00 84.25 241 ALA A O 1
ATOM 1891 N N . SER A 1 242 ? 2.052 12.604 12.599 1.00 85.44 242 SER A N 1
ATOM 1892 C CA . SER A 1 242 ? 3.042 13.620 12.982 1.00 85.44 242 SER A CA 1
ATOM 1893 C C . SER A 1 242 ? 2.421 14.860 13.651 1.00 85.44 242 SER A C 1
ATOM 1895 O O . SER A 1 242 ? 3.044 15.925 13.667 1.00 85.44 242 SER A O 1
ATOM 1897 N N . ILE A 1 243 ? 1.180 14.774 14.144 1.00 82.06 243 ILE A N 1
ATOM 1898 C CA . ILE A 1 243 ? 0.397 15.960 14.522 1.00 82.06 243 ILE A CA 1
ATOM 1899 C C . ILE A 1 243 ? 1.014 16.739 15.680 1.00 82.06 243 ILE A C 1
ATOM 1901 O O . ILE A 1 243 ? 0.996 17.969 15.672 1.00 82.06 243 ILE A O 1
ATOM 1905 N N . ASP A 1 244 ? 1.614 16.037 16.639 1.00 81.50 244 ASP A N 1
ATOM 1906 C CA . ASP A 1 244 ? 2.252 16.673 17.787 1.00 81.50 244 ASP A CA 1
ATOM 1907 C C . ASP A 1 244 ? 3.494 17.450 17.329 1.00 81.50 244 ASP A C 1
ATOM 1909 O O . ASP A 1 244 ? 3.719 18.573 17.759 1.00 81.50 244 ASP A O 1
ATOM 1913 N N . GLN A 1 245 ? 4.274 16.912 16.385 1.00 83.56 245 GLN A N 1
ATOM 1914 C CA . GLN A 1 245 ? 5.437 17.617 15.831 1.00 83.56 245 GLN A CA 1
ATOM 1915 C C . GLN A 1 245 ? 5.065 18.821 14.961 1.00 83.56 245 GLN A C 1
ATOM 1917 O O . GLN A 1 245 ? 5.897 19.708 14.763 1.00 83.56 245 GLN A O 1
ATOM 1922 N N . ILE A 1 246 ? 3.855 18.828 14.401 1.00 79.69 246 ILE A N 1
ATOM 1923 C CA . ILE A 1 246 ? 3.341 19.946 13.610 1.00 79.69 246 ILE A CA 1
ATOM 1924 C C . ILE A 1 246 ? 2.847 21.060 14.538 1.00 79.69 246 ILE A C 1
ATOM 1926 O O . ILE A 1 246 ? 3.141 22.228 14.288 1.00 79.69 246 ILE A O 1
ATOM 1930 N N . ARG A 1 247 ? 2.131 20.699 15.611 1.00 78.94 247 ARG A N 1
ATOM 1931 C CA . ARG A 1 247 ? 1.412 21.644 16.477 1.00 78.94 247 ARG A CA 1
ATOM 1932 C C . ARG A 1 247 ? 2.150 22.077 17.735 1.00 78.94 247 ARG A C 1
ATOM 1934 O O . ARG A 1 247 ? 1.995 23.215 18.150 1.00 78.94 247 ARG A O 1
ATOM 1941 N N . ASP A 1 248 ? 2.938 21.206 18.355 1.00 78.31 248 ASP A N 1
ATOM 1942 C CA . ASP A 1 248 ? 3.574 21.501 19.649 1.00 78.31 248 ASP A CA 1
ATOM 1943 C C . ASP A 1 248 ? 4.831 22.386 19.508 1.00 78.31 248 ASP A C 1
ATOM 1945 O O . ASP A 1 248 ? 5.546 22.624 20.483 1.00 78.31 248 ASP A O 1
ATOM 1949 N N . VAL A 1 249 ? 5.115 22.864 18.292 1.00 75.00 249 VAL A N 1
ATOM 1950 C CA . VAL A 1 249 ? 6.175 23.827 17.976 1.00 75.00 249 VAL A CA 1
ATOM 1951 C C . VAL A 1 249 ? 5.523 25.161 17.616 1.00 75.00 249 VAL A C 1
ATOM 1953 O O . VAL A 1 249 ? 4.540 25.174 16.878 1.00 75.00 249 VAL A O 1
ATOM 1956 N N . GLU A 1 250 ? 6.084 26.265 18.119 1.00 70.88 250 GLU A N 1
ATOM 1957 C CA . GLU A 1 250 ? 5.638 27.630 17.823 1.00 70.88 250 GLU A CA 1
ATOM 1958 C C . GLU A 1 250 ? 6.763 28.411 17.107 1.00 70.88 250 GLU A C 1
ATOM 1960 O O . GLU A 1 250 ? 7.859 28.532 17.669 1.00 70.88 250 GLU A O 1
ATOM 1965 N N . PRO A 1 251 ? 6.540 28.941 15.889 1.00 75.88 251 PRO A N 1
ATOM 1966 C CA . PRO A 1 251 ? 5.344 28.763 15.064 1.00 75.88 251 PRO A CA 1
ATOM 1967 C C . PRO A 1 251 ? 5.184 27.314 14.590 1.00 75.88 251 PRO A C 1
ATOM 1969 O O . PRO A 1 251 ? 6.168 26.578 14.463 1.00 75.88 251 PRO A O 1
ATOM 1972 N N . HIS A 1 252 ? 3.940 26.919 14.313 1.00 75.88 252 HIS A N 1
ATOM 1973 C CA . HIS A 1 252 ? 3.609 25.582 13.823 1.00 75.88 252 HIS A CA 1
ATOM 1974 C C . HIS A 1 252 ? 4.502 25.151 12.654 1.00 75.88 252 HIS A C 1
ATOM 1976 O O . HIS A 1 252 ? 4.830 25.938 11.761 1.00 75.88 252 HIS A O 1
ATOM 1982 N N . ASN A 1 253 ? 4.906 23.877 12.651 1.00 77.31 253 ASN A N 1
ATOM 1983 C CA . ASN A 1 253 ? 5.878 23.344 11.698 1.00 77.31 253 ASN A CA 1
ATOM 1984 C C . ASN A 1 253 ? 5.226 23.078 10.330 1.00 77.31 253 ASN A C 1
ATOM 1986 O O . ASN A 1 253 ? 4.935 21.939 9.946 1.00 77.31 253 ASN A O 1
ATOM 1990 N N . THR A 1 254 ? 4.990 24.162 9.593 1.00 73.31 254 THR A N 1
ATOM 1991 C CA . THR A 1 254 ? 4.349 24.161 8.271 1.00 73.31 254 THR A CA 1
ATOM 1992 C C . THR A 1 254 ? 5.157 23.395 7.225 1.00 73.31 254 THR A C 1
ATOM 1994 O O . THR A 1 254 ? 4.577 22.799 6.322 1.00 73.31 254 THR A O 1
ATOM 1997 N N . ASP A 1 255 ? 6.481 23.314 7.359 1.00 73.31 255 ASP A N 1
ATOM 1998 C CA . ASP A 1 255 ? 7.330 22.537 6.449 1.00 73.31 255 ASP A CA 1
ATOM 1999 C C . ASP A 1 255 ? 7.123 21.027 6.614 1.00 73.31 255 ASP A C 1
ATOM 2001 O O . ASP A 1 255 ? 7.047 20.285 5.626 1.00 73.31 255 ASP A O 1
ATOM 2005 N N . LEU A 1 256 ? 6.973 20.558 7.856 1.00 75.44 256 LEU A N 1
ATOM 2006 C CA . LEU A 1 256 ? 6.620 19.169 8.132 1.00 75.44 256 LEU A CA 1
ATOM 2007 C C . LEU A 1 256 ? 5.204 18.854 7.639 1.00 75.44 256 LEU A C 1
ATOM 2009 O O . LEU A 1 256 ? 5.004 17.810 7.013 1.00 75.44 256 LEU A O 1
ATOM 2013 N N . LEU A 1 257 ? 4.254 19.772 7.845 1.00 76.12 257 LEU A N 1
ATOM 2014 C CA . LEU A 1 257 ? 2.897 19.659 7.313 1.00 76.12 257 LEU A CA 1
ATOM 2015 C C . LEU A 1 257 ? 2.916 19.524 5.781 1.00 76.12 257 LEU A C 1
ATOM 2017 O O . LEU A 1 257 ? 2.451 18.512 5.259 1.00 76.12 257 LEU A O 1
ATOM 2021 N N . LYS A 1 258 ? 3.549 20.456 5.056 1.00 72.06 258 LYS A N 1
ATOM 2022 C CA . LYS A 1 258 ? 3.718 20.415 3.586 1.00 72.06 258 LYS A CA 1
ATOM 2023 C C . LYS A 1 258 ? 4.292 19.091 3.102 1.00 72.06 258 LYS A C 1
ATOM 2025 O O . LYS A 1 258 ? 3.822 18.503 2.125 1.00 72.06 258 LYS A O 1
ATOM 2030 N N . LYS A 1 259 ? 5.315 18.595 3.798 1.00 75.31 259 LYS A N 1
ATOM 2031 C CA . LYS A 1 259 ? 5.960 17.328 3.462 1.00 75.31 259 LYS A CA 1
ATOM 2032 C C . LYS A 1 259 ? 5.002 16.145 3.623 1.00 75.31 259 LYS A C 1
ATOM 2034 O O . LYS A 1 259 ? 4.958 15.289 2.740 1.00 75.31 259 LYS A O 1
ATOM 2039 N N . ARG A 1 260 ? 4.231 16.091 4.715 1.00 75.12 260 ARG A N 1
ATOM 2040 C CA . ARG A 1 260 ? 3.243 15.026 4.977 1.00 75.12 260 ARG A CA 1
ATOM 2041 C C . ARG A 1 260 ? 2.027 15.105 4.052 1.00 75.12 260 ARG A C 1
ATOM 2043 O O . ARG A 1 260 ? 1.512 14.066 3.652 1.00 75.12 260 ARG A O 1
ATOM 2050 N N . MET A 1 261 ? 1.656 16.305 3.608 1.00 69.69 261 MET A N 1
ATOM 2051 C CA . MET A 1 261 ? 0.640 16.518 2.571 1.00 69.69 261 MET A CA 1
ATOM 2052 C C . MET A 1 261 ? 1.099 16.110 1.155 1.00 69.69 261 MET A C 1
ATOM 2054 O O . MET A 1 261 ? 0.292 16.128 0.229 1.00 69.69 261 MET A O 1
ATOM 2058 N N . GLY A 1 262 ? 2.359 15.685 0.974 1.00 64.38 262 GLY A N 1
ATOM 2059 C CA . GLY A 1 262 ? 2.859 15.121 -0.286 1.00 64.38 262 GLY A CA 1
ATOM 2060 C C . GLY A 1 262 ? 3.618 16.102 -1.185 1.00 64.38 262 GLY A C 1
ATOM 2061 O O . GLY A 1 262 ? 3.559 15.961 -2.403 1.00 64.38 262 GLY A O 1
ATOM 2062 N N . GLY A 1 263 ? 4.325 17.079 -0.602 1.00 51.69 263 GLY A N 1
ATOM 2063 C CA . GLY A 1 263 ? 5.023 18.187 -1.273 1.00 51.69 263 GLY A CA 1
ATOM 2064 C C . GLY A 1 263 ? 6.051 17.853 -2.370 1.00 51.69 263 GLY A C 1
ATOM 2065 O O . GLY A 1 263 ? 7.240 18.119 -2.209 1.00 51.69 263 GLY A O 1
ATOM 2066 N N . LYS A 1 264 ? 5.600 17.387 -3.537 1.00 45.72 264 LYS A N 1
ATOM 2067 C CA . LYS A 1 264 ? 6.286 17.616 -4.815 1.00 45.72 264 LYS A CA 1
ATOM 2068 C C . LYS A 1 264 ? 5.513 18.687 -5.589 1.00 45.72 264 LYS A C 1
ATOM 2070 O O . LYS A 1 264 ? 4.508 18.385 -6.220 1.00 45.72 264 LYS A O 1
ATOM 2075 N N . TYR A 1 265 ? 6.002 19.923 -5.543 1.00 44.97 265 TYR A N 1
ATOM 2076 C CA . TYR A 1 265 ? 5.645 20.980 -6.491 1.00 44.97 265 TYR A CA 1
ATOM 2077 C C . TYR A 1 265 ? 6.903 21.343 -7.282 1.00 44.97 265 TYR A C 1
ATOM 2079 O O . TYR A 1 265 ? 7.991 21.450 -6.713 1.00 44.97 265 TYR A O 1
ATOM 2087 N N . PHE A 1 266 ? 6.772 21.450 -8.602 1.00 35.12 266 PHE A N 1
ATOM 2088 C CA . PHE A 1 266 ? 7.892 21.659 -9.517 1.00 35.12 266 PHE A CA 1
ATOM 2089 C C . PHE A 1 266 ? 8.360 23.121 -9.497 1.00 35.12 266 PHE A C 1
ATOM 2091 O O . PHE A 1 266 ? 7.554 24.052 -9.483 1.00 35.12 266 PHE A O 1
ATOM 2098 N N . SER A 1 267 ? 9.677 23.334 -9.541 1.00 32.19 267 SER A N 1
ATOM 2099 C CA . SER A 1 267 ? 10.276 24.654 -9.753 1.00 32.19 267 SER A CA 1
ATOM 2100 C C . SER A 1 267 ? 9.981 25.134 -11.180 1.00 32.19 267 SER A C 1
ATOM 2102 O O . SER A 1 267 ? 10.347 24.444 -12.132 1.00 32.19 267 SER A O 1
ATOM 2104 N N . GLY A 1 268 ? 9.328 26.292 -11.322 1.00 40.12 268 GLY A N 1
ATOM 2105 C CA . GLY A 1 268 ? 8.899 26.868 -12.609 1.00 40.12 268 GLY A CA 1
ATOM 2106 C C . GLY A 1 268 ? 7.397 27.173 -12.700 1.00 40.12 268 GLY A C 1
ATOM 2107 O O . GLY A 1 268 ? 6.933 27.742 -13.681 1.00 40.12 268 GLY A O 1
ATOM 2108 N N . GLN A 1 269 ? 6.626 26.836 -11.667 1.00 35.34 269 GLN A N 1
ATOM 2109 C CA . GLN A 1 269 ? 5.174 27.014 -11.607 1.00 35.34 269 GLN A CA 1
ATOM 2110 C C . GLN A 1 269 ? 4.767 28.311 -10.884 1.00 35.34 269 GLN A C 1
ATOM 2112 O O . GLN A 1 269 ? 3.811 28.343 -10.109 1.00 35.34 269 GLN A O 1
ATOM 2117 N N . GLU A 1 270 ? 5.516 29.391 -11.095 1.00 39.12 270 GLU A N 1
ATOM 2118 C CA . GLU A 1 270 ? 5.402 30.625 -10.299 1.00 39.12 270 GLU A CA 1
ATOM 2119 C C . GLU A 1 270 ? 4.037 31.325 -10.450 1.00 39.12 270 GLU A C 1
ATOM 2121 O O . GLU A 1 270 ? 3.647 32.123 -9.602 1.00 39.12 270 GLU A O 1
ATOM 2126 N N . THR A 1 271 ? 3.250 30.947 -11.460 1.00 34.81 271 THR A N 1
ATOM 2127 C CA . THR A 1 271 ? 1.877 31.418 -11.695 1.00 34.81 271 THR A CA 1
ATOM 2128 C C . THR A 1 271 ? 0.783 30.538 -11.080 1.00 34.81 271 THR A C 1
ATOM 2130 O O . THR A 1 271 ? -0.348 30.999 -10.953 1.00 34.81 271 THR A O 1
ATOM 2133 N N . MET A 1 272 ? 1.092 29.311 -10.639 1.00 33.19 272 MET A N 1
ATOM 2134 C CA . MET A 1 272 ? 0.146 28.439 -9.918 1.00 33.19 272 MET A CA 1
ATOM 2135 C C . MET A 1 272 ? 0.426 28.400 -8.408 1.00 33.19 272 MET A C 1
ATOM 2137 O O . MET A 1 272 ? -0.093 27.548 -7.692 1.00 33.19 272 MET A O 1
ATOM 2141 N N . ARG A 1 273 ? 1.135 29.415 -7.891 1.00 36.69 273 ARG A N 1
ATOM 2142 C CA . ARG A 1 273 ? 0.831 29.990 -6.570 1.00 36.69 273 ARG A CA 1
ATOM 2143 C C . ARG A 1 273 ? -0.574 30.608 -6.613 1.00 36.69 273 ARG A C 1
ATOM 2145 O O . ARG A 1 273 ? -0.761 31.812 -6.448 1.00 36.69 273 ARG A O 1
ATOM 2152 N N . LEU A 1 274 ? -1.595 29.790 -6.851 1.00 34.78 274 LEU A N 1
ATOM 2153 C CA . LEU A 1 274 ? -2.961 30.154 -6.525 1.00 34.78 274 LEU A CA 1
ATOM 2154 C C . LEU A 1 274 ? -3.025 30.184 -5.001 1.00 34.78 274 LEU A C 1
ATOM 2156 O O . LEU A 1 274 ? -3.185 29.158 -4.371 1.00 34.78 274 LEU A O 1
ATOM 2160 N N . ARG A 1 275 ? -2.746 31.354 -4.427 1.00 38.66 275 ARG A N 1
ATOM 2161 C CA . ARG A 1 275 ? -3.632 32.103 -3.527 1.00 38.66 275 ARG A CA 1
ATOM 2162 C C . ARG A 1 275 ? -4.401 31.392 -2.404 1.00 38.66 275 ARG A C 1
ATOM 2164 O O . ARG A 1 275 ? -5.308 32.015 -1.863 1.00 38.66 275 ARG A O 1
ATOM 2171 N N . THR A 1 276 ? -4.105 30.159 -2.032 1.00 41.91 276 THR A N 1
ATOM 2172 C CA . THR A 1 276 ? -4.931 29.442 -1.066 1.00 41.91 276 THR A CA 1
ATOM 2173 C C . THR A 1 276 ? -4.145 29.045 0.157 1.00 41.91 276 THR A C 1
ATOM 2175 O O . THR A 1 276 ? -3.245 28.208 0.111 1.00 41.91 276 THR A O 1
ATOM 2178 N N . GLY A 1 277 ? -4.546 29.646 1.277 1.00 49.25 277 GLY A N 1
ATOM 2179 C CA . GLY A 1 277 ? -4.258 29.199 2.630 1.00 49.25 277 GLY A CA 1
ATOM 2180 C C . GLY A 1 277 ? -4.858 27.820 2.900 1.00 49.25 277 GLY A C 1
ATOM 2181 O O . GLY A 1 277 ? -5.643 27.653 3.818 1.00 49.25 277 GLY A O 1
ATOM 2182 N N . HIS A 1 278 ? -4.511 26.810 2.097 1.00 52.97 278 HIS A N 1
ATOM 2183 C CA . HIS A 1 278 ? -4.814 25.412 2.392 1.00 52.97 278 HIS A CA 1
ATOM 2184 C C . HIS A 1 278 ? -4.147 25.003 3.704 1.00 52.97 278 HIS A C 1
ATOM 2186 O O . HIS A 1 278 ? -4.758 24.319 4.512 1.00 52.97 278 HIS A O 1
ATOM 2192 N N . GLU A 1 279 ? -2.918 25.471 3.932 1.00 55.03 279 GLU A N 1
ATOM 2193 C CA . GLU A 1 279 ? -2.229 25.310 5.212 1.00 55.03 279 GLU A CA 1
ATOM 2194 C C . GLU A 1 279 ? -2.975 26.048 6.321 1.00 55.03 279 GLU A C 1
ATOM 2196 O O . GLU A 1 279 ? -3.266 25.441 7.340 1.00 55.03 279 GLU A O 1
ATOM 2201 N N . GLU A 1 280 ? -3.368 27.304 6.100 1.00 56.59 280 GLU A N 1
ATOM 2202 C CA . GLU A 1 280 ? -4.116 28.101 7.083 1.00 56.59 280 GLU A CA 1
ATOM 2203 C C . GLU A 1 280 ? -5.466 27.462 7.443 1.00 56.59 280 GLU A C 1
ATOM 2205 O O . GLU A 1 280 ? -5.752 27.310 8.620 1.00 56.59 280 GLU A O 1
ATOM 2210 N N . HIS A 1 281 ? -6.250 26.986 6.472 1.00 57.91 281 HIS A N 1
ATOM 2211 C CA . HIS A 1 281 ? -7.537 26.323 6.715 1.00 57.91 281 HIS A CA 1
ATOM 2212 C C . HIS A 1 281 ? -7.402 24.933 7.346 1.00 57.91 281 HIS A C 1
ATOM 2214 O O . HIS A 1 281 ? -8.251 24.524 8.135 1.00 57.91 281 HIS A O 1
ATOM 2220 N N . ILE A 1 282 ? -6.345 24.185 7.016 1.00 60.91 282 ILE A N 1
ATOM 2221 C CA . ILE A 1 282 ? -6.055 22.914 7.690 1.00 60.91 282 ILE A CA 1
ATOM 2222 C C . ILE A 1 282 ? -5.636 23.182 9.137 1.00 60.91 282 ILE A C 1
ATOM 2224 O O . ILE A 1 282 ? -6.087 22.473 10.033 1.00 60.91 282 ILE A O 1
ATOM 2228 N N . MET A 1 283 ? -4.822 24.211 9.382 1.00 62.09 283 MET A N 1
ATOM 2229 C CA . MET A 1 283 ? -4.447 24.618 10.736 1.00 62.09 283 MET A CA 1
ATOM 2230 C C . MET A 1 283 ? -5.653 25.141 11.527 1.00 62.09 283 MET A C 1
ATOM 2232 O O . MET A 1 283 ? -5.837 24.717 12.663 1.00 62.09 283 MET A O 1
ATOM 2236 N N . GLU A 1 284 ? -6.533 25.931 10.909 1.00 63.19 284 GLU A N 1
ATOM 2237 C CA . GLU A 1 284 ? -7.807 26.391 11.479 1.00 63.19 284 GLU A CA 1
ATOM 2238 C C . GLU A 1 284 ? -8.713 25.203 11.853 1.00 63.19 284 GLU A C 1
ATOM 2240 O O . GLU A 1 284 ? -9.204 25.125 12.977 1.00 63.19 284 GLU A O 1
ATOM 2245 N N . GLY A 1 285 ? -8.847 24.200 10.976 1.00 61.19 285 GLY A N 1
ATOM 2246 C CA . GLY A 1 285 ? -9.582 22.966 11.281 1.00 61.19 285 GLY A CA 1
ATOM 2247 C C . GLY A 1 285 ? -8.941 22.133 12.403 1.00 61.19 285 GLY A C 1
ATOM 2248 O O . GLY A 1 285 ? -9.638 21.566 13.248 1.00 61.19 285 GLY A O 1
ATOM 2249 N N . LEU A 1 286 ? -7.606 22.076 12.469 1.00 61.09 286 LEU A N 1
ATOM 2250 C CA . LEU A 1 286 ? -6.871 21.410 13.553 1.00 61.09 286 LEU A CA 1
ATOM 2251 C C . LEU A 1 286 ? -7.022 22.138 14.900 1.00 61.09 286 LEU A C 1
ATOM 2253 O O . LEU A 1 286 ? -7.083 21.486 15.950 1.00 61.09 286 LEU A O 1
ATOM 2257 N N . GLU A 1 287 ? -7.084 23.468 14.886 1.00 64.56 287 GLU A N 1
ATOM 2258 C CA . GLU A 1 287 ? -7.368 24.310 16.048 1.00 64.56 287 GLU A CA 1
ATOM 2259 C C . GLU A 1 287 ? -8.819 24.151 16.514 1.00 64.56 287 GLU A C 1
ATOM 2261 O O . GLU A 1 287 ? -9.052 23.917 17.704 1.00 64.56 287 GLU A O 1
ATOM 2266 N N . GLU A 1 288 ? -9.785 24.158 15.592 1.00 62.44 288 GLU A N 1
ATOM 2267 C CA . GLU A 1 288 ? -11.204 23.952 15.887 1.00 62.44 288 GLU A CA 1
ATOM 2268 C C . GLU A 1 288 ? -11.448 22.572 16.517 1.00 62.44 288 GLU A C 1
ATOM 2270 O O . GLU A 1 288 ? -12.136 22.448 17.531 1.00 62.44 288 GLU A O 1
ATOM 2275 N N . LEU A 1 289 ? -10.799 21.521 16.012 1.00 58.25 289 LEU A N 1
ATOM 2276 C CA . LEU A 1 289 ? -10.859 20.179 16.601 1.00 58.25 289 LEU A CA 1
ATOM 2277 C C . LEU A 1 289 ? -10.177 20.094 17.970 1.00 58.25 289 LEU A C 1
ATOM 2279 O O . LEU A 1 289 ? -10.606 19.313 18.825 1.00 58.25 289 LEU A O 1
ATOM 2283 N N . ALA A 1 290 ? -9.138 20.895 18.217 1.00 59.50 290 ALA A N 1
ATOM 2284 C CA . ALA A 1 290 ? -8.530 21.010 19.540 1.00 59.50 290 ALA A CA 1
ATOM 2285 C C . ALA A 1 290 ? -9.492 21.665 20.534 1.00 59.50 290 ALA A C 1
ATOM 2287 O O . ALA A 1 290 ? -9.628 21.179 21.660 1.00 59.50 290 ALA A O 1
ATOM 2288 N N . ALA A 1 291 ? -10.199 22.710 20.098 1.00 60.19 291 ALA A N 1
ATOM 2289 C CA . ALA A 1 291 ? -11.237 23.373 20.874 1.00 60.19 291 ALA A CA 1
ATOM 2290 C C . ALA A 1 291 ? -12.423 22.429 21.138 1.00 60.19 291 ALA A C 1
ATOM 2292 O O . ALA A 1 291 ? -12.844 22.281 22.283 1.00 60.19 291 ALA A O 1
ATOM 2293 N N . GLN A 1 292 ? -12.888 21.681 20.132 1.00 56.91 292 GLN A N 1
ATOM 2294 C CA . GLN A 1 292 ? -13.931 20.660 20.293 1.00 56.91 292 GLN A CA 1
ATOM 2295 C C . GLN A 1 292 ? -13.477 19.497 21.192 1.00 56.91 292 GLN A C 1
ATOM 2297 O O . GLN A 1 292 ? -14.271 18.943 21.953 1.00 56.91 292 GLN A O 1
ATOM 2302 N N . GLY A 1 293 ? -12.201 19.110 21.132 1.00 55.91 293 GLY A N 1
ATOM 2303 C CA . GLY A 1 293 ? -11.603 18.118 22.022 1.00 55.91 293 GLY A CA 1
ATOM 2304 C C . GLY A 1 293 ? -11.510 18.606 23.471 1.00 55.91 293 GLY A C 1
ATOM 2305 O O . GLY A 1 293 ? -11.766 17.830 24.395 1.00 55.91 293 GLY A O 1
ATOM 2306 N N . ALA A 1 294 ? -11.185 19.884 23.680 1.00 51.78 294 ALA A N 1
ATOM 2307 C CA . ALA A 1 294 ? -11.200 20.531 24.989 1.00 51.78 294 ALA A CA 1
ATOM 2308 C C . ALA A 1 294 ? -12.630 20.644 25.543 1.00 51.78 294 ALA A C 1
ATOM 2310 O O . ALA A 1 294 ? -12.856 20.279 26.696 1.00 51.78 294 ALA A O 1
ATOM 2311 N N . GLU A 1 295 ? -13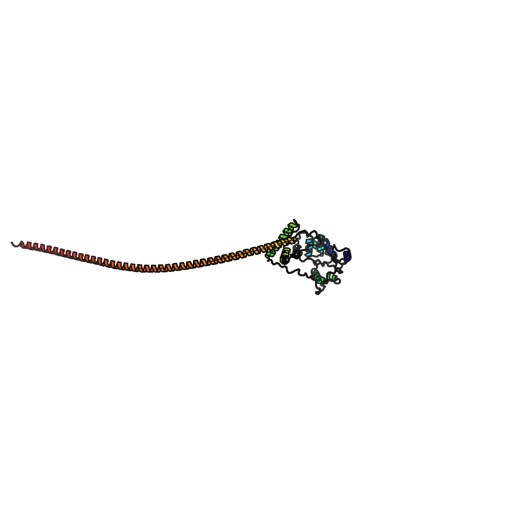.602 21.012 24.705 1.00 47.88 295 GLU A N 1
ATOM 2312 C CA . GLU A 1 295 ? -15.023 21.070 25.057 1.00 47.88 295 GLU A CA 1
ATOM 2313 C C . GLU A 1 295 ? -15.564 19.681 25.416 1.00 47.88 295 GLU A C 1
ATOM 2315 O O . GLU A 1 295 ? -16.162 19.496 26.471 1.00 47.88 295 GLU A O 1
ATOM 2320 N N . LYS A 1 296 ? -15.265 18.641 24.624 1.00 55.62 296 LYS A N 1
ATOM 2321 C CA . LYS A 1 296 ? -15.647 17.254 24.954 1.00 55.62 296 LYS A CA 1
ATOM 2322 C C . LYS A 1 296 ? -15.015 16.772 26.262 1.00 55.62 296 LYS A C 1
ATOM 2324 O O . LYS A 1 296 ? -15.668 16.052 27.016 1.00 55.62 296 LYS A O 1
ATOM 2329 N N . LYS A 1 297 ? -13.770 17.165 26.565 1.00 54.84 297 LYS A N 1
ATOM 2330 C CA . LYS A 1 297 ? -13.120 16.868 27.857 1.00 54.84 297 LYS A CA 1
ATOM 2331 C C . LYS A 1 297 ? -13.774 17.627 29.014 1.00 54.84 297 LYS A C 1
ATOM 2333 O O . LYS A 1 297 ? -13.955 17.039 30.079 1.00 54.84 297 LYS A O 1
ATOM 2338 N N . PHE A 1 298 ? -14.160 18.883 28.805 1.00 46.34 298 PHE A N 1
ATOM 2339 C CA . PHE A 1 298 ? -14.885 19.694 29.782 1.00 46.34 298 PHE A CA 1
ATOM 2340 C C . PHE A 1 298 ? -16.275 19.105 30.067 1.00 46.34 298 PHE A C 1
ATOM 2342 O O . PHE A 1 298 ? -16.581 18.795 31.218 1.00 46.34 298 PHE A O 1
ATOM 2349 N N . GLN A 1 299 ? -17.053 18.798 29.026 1.00 51.62 299 GLN A N 1
ATOM 2350 C CA . GLN A 1 299 ? -18.356 18.130 29.121 1.00 51.62 299 GLN A CA 1
ATOM 2351 C C . GLN A 1 299 ? -18.253 16.749 29.784 1.00 51.62 299 GLN A C 1
ATOM 2353 O O . GLN A 1 299 ? -19.046 16.417 30.664 1.00 51.62 299 GLN A O 1
ATOM 2358 N N . ALA A 1 300 ? -17.235 15.951 29.446 1.00 58.56 300 ALA A N 1
ATOM 2359 C CA . ALA A 1 300 ? -16.972 14.683 30.128 1.00 58.56 300 ALA A CA 1
ATOM 2360 C C . ALA A 1 300 ? -16.632 14.879 31.618 1.00 58.56 300 ALA A C 1
ATOM 2362 O O . ALA A 1 300 ? -17.005 14.044 32.445 1.00 58.56 300 ALA A O 1
ATOM 2363 N N . GLY A 1 301 ? -15.961 15.980 31.972 1.00 59.50 301 GLY A N 1
ATOM 2364 C CA . GLY A 1 301 ? -15.711 16.396 33.353 1.00 59.50 301 GLY A CA 1
ATOM 2365 C C . GLY A 1 301 ? -17.001 16.707 34.113 1.00 59.50 301 GLY A C 1
ATOM 2366 O O . GLY A 1 301 ? -17.215 16.149 35.190 1.00 59.50 301 GLY A O 1
ATOM 2367 N N . ILE A 1 302 ? -17.892 17.505 33.518 1.00 65.19 302 ILE A N 1
ATOM 2368 C CA . ILE A 1 302 ? -19.216 17.818 34.079 1.00 65.19 302 ILE A CA 1
ATOM 2369 C C . ILE A 1 302 ? -20.043 16.538 34.274 1.00 65.19 302 ILE A C 1
ATOM 2371 O O . ILE A 1 302 ? -20.555 16.294 35.366 1.00 65.19 302 ILE A O 1
ATOM 2375 N N . ILE A 1 303 ? -20.098 15.659 33.266 1.00 63.50 303 ILE A N 1
ATOM 2376 C CA . ILE A 1 303 ? -20.814 14.373 33.346 1.00 63.50 303 ILE A CA 1
ATOM 2377 C C . ILE A 1 303 ? -20.220 13.468 34.436 1.00 63.50 303 ILE A C 1
ATOM 2379 O O . ILE A 1 303 ? -20.955 12.773 35.141 1.00 63.50 303 ILE A O 1
ATOM 2383 N N . ARG A 1 304 ? -18.891 13.447 34.597 1.00 67.75 304 ARG A N 1
ATOM 2384 C CA . ARG A 1 304 ? -18.224 12.650 35.637 1.00 67.75 304 ARG A CA 1
ATOM 2385 C C . ARG A 1 304 ? -18.584 13.142 37.034 1.00 67.75 304 ARG A C 1
ATOM 2387 O O . ARG A 1 304 ? -18.809 12.308 37.910 1.00 67.75 304 ARG A O 1
ATOM 2394 N N . GLU A 1 305 ? -18.649 14.452 37.240 1.00 71.69 305 GLU A N 1
ATOM 2395 C CA . GLU A 1 305 ? -19.007 15.025 38.537 1.00 71.69 305 GLU A CA 1
ATOM 2396 C C . GLU A 1 305 ? -20.494 14.812 38.851 1.00 71.69 305 GLU A C 1
ATOM 2398 O O . GLU A 1 305 ? -20.819 14.290 39.916 1.00 71.69 305 GLU A O 1
ATOM 2403 N N . GLN A 1 306 ? -21.384 15.020 37.874 1.00 73.88 306 GLN A N 1
ATOM 2404 C CA . GLN A 1 306 ? -22.810 14.684 37.996 1.00 73.88 306 GLN A CA 1
ATOM 2405 C C . GLN A 1 306 ? -23.031 13.200 38.325 1.00 73.88 306 GLN A C 1
ATOM 2407 O O . GLN A 1 306 ? -23.844 12.862 39.186 1.00 73.88 306 GLN A O 1
ATOM 2412 N N . LYS A 1 307 ? -22.276 12.283 37.700 1.00 71.31 307 LYS A N 1
ATOM 2413 C CA . LYS A 1 307 ? -22.339 10.846 38.023 1.00 71.31 307 LYS A CA 1
ATOM 2414 C C . LYS A 1 307 ? -21.887 10.545 39.453 1.00 71.31 307 LYS A C 1
ATOM 2416 O O . LYS A 1 307 ? -22.488 9.686 40.097 1.00 71.31 307 LYS A O 1
ATOM 2421 N N . LYS A 1 308 ? -20.859 11.229 39.970 1.00 76.44 308 LYS A N 1
ATOM 2422 C CA . LYS A 1 308 ? -20.434 11.073 41.374 1.00 76.44 308 LYS A CA 1
ATOM 2423 C C . LYS A 1 308 ? -21.493 11.594 42.341 1.00 76.44 308 LYS A C 1
ATOM 2425 O O . LYS A 1 308 ? -21.746 10.945 43.355 1.00 76.44 308 LYS A O 1
ATOM 2430 N N . GLU A 1 309 ? -22.117 12.728 42.036 1.00 80.12 309 GLU A N 1
ATOM 2431 C CA . GLU A 1 309 ? -23.192 13.291 42.855 1.00 80.12 309 GLU A CA 1
ATOM 2432 C C . GLU A 1 309 ? -24.423 12.384 42.877 1.00 80.12 309 GLU A C 1
ATOM 2434 O O . GLU A 1 309 ? -24.925 12.074 43.959 1.00 80.12 309 GLU A O 1
ATOM 2439 N N . LEU A 1 310 ? -24.849 11.872 41.716 1.00 76.81 310 LEU A N 1
ATOM 2440 C CA . LEU A 1 310 ? -25.947 10.908 41.614 1.00 76.81 310 LEU A CA 1
ATOM 2441 C C . LEU A 1 310 ? -25.639 9.619 42.386 1.00 76.81 310 LEU A C 1
ATOM 2443 O O . LEU A 1 310 ? -26.465 9.182 43.185 1.00 76.81 310 LEU A O 1
ATOM 2447 N N . ALA A 1 311 ? -24.434 9.059 42.244 1.00 78.56 311 ALA A N 1
ATOM 2448 C CA . ALA A 1 311 ? -24.020 7.872 42.994 1.00 78.56 311 ALA A CA 1
ATOM 2449 C C . ALA A 1 311 ? -23.955 8.127 44.515 1.00 78.56 311 ALA A C 1
ATOM 2451 O O . ALA A 1 311 ? -24.328 7.271 45.321 1.00 78.56 311 ALA A O 1
ATOM 2452 N N . SER A 1 312 ? -23.509 9.316 44.936 1.00 80.69 312 SER A N 1
ATOM 2453 C CA . SER A 1 312 ? -23.497 9.735 46.344 1.00 80.69 312 SER A CA 1
ATOM 2454 C C . SER A 1 312 ? -24.918 9.888 46.901 1.00 80.69 312 SER A C 1
ATOM 2456 O O . SER A 1 312 ? -25.211 9.417 48.005 1.00 80.69 312 SER A O 1
ATOM 2458 N N . ALA A 1 313 ? -25.826 10.489 46.128 1.00 83.38 313 ALA A N 1
ATOM 2459 C CA . ALA A 1 313 ? -27.233 10.639 46.481 1.00 83.38 313 ALA A CA 1
ATOM 2460 C C . ALA A 1 313 ? -27.945 9.280 46.568 1.00 83.38 313 ALA A C 1
ATOM 2462 O O . ALA A 1 313 ? -28.649 9.019 47.543 1.00 83.38 313 ALA A O 1
ATOM 2463 N N . GLU A 1 314 ? -27.710 8.381 45.613 1.00 84.56 314 GLU A N 1
ATOM 2464 C CA . GLU A 1 314 ? -28.263 7.025 45.608 1.00 84.56 314 GLU A CA 1
ATOM 2465 C C . GLU A 1 314 ? -27.764 6.207 46.806 1.00 84.56 314 GLU A C 1
ATOM 2467 O O . GLU A 1 314 ? -28.562 5.603 47.526 1.00 84.56 314 GLU A O 1
ATOM 2472 N N . LYS A 1 315 ? -26.464 6.284 47.124 1.00 84.00 315 LYS A N 1
ATOM 2473 C CA . LYS A 1 315 ? -25.893 5.648 48.321 1.00 84.00 315 LYS A CA 1
ATOM 2474 C C . LYS A 1 315 ? -26.529 6.173 49.612 1.00 84.00 315 LYS A C 1
ATOM 2476 O O . LYS A 1 315 ? -26.808 5.386 50.519 1.00 84.00 315 LYS A O 1
ATOM 2481 N N . LYS A 1 316 ? -26.794 7.483 49.703 1.00 87.19 316 LYS A N 1
ATOM 2482 C CA . LYS A 1 316 ? -27.511 8.090 50.840 1.00 87.19 316 LYS A CA 1
ATOM 2483 C C . LYS A 1 316 ? -28.964 7.610 50.919 1.00 87.19 316 LYS A C 1
ATOM 2485 O O . LYS A 1 316 ? -29.419 7.288 52.017 1.00 87.19 316 LYS A O 1
ATOM 2490 N N . ARG A 1 317 ? -29.673 7.506 49.787 1.00 87.00 317 ARG A N 1
ATOM 2491 C CA . ARG A 1 317 ? -31.054 6.987 49.728 1.00 87.00 317 ARG A CA 1
ATOM 2492 C C . ARG A 1 317 ? -31.130 5.529 50.173 1.00 87.00 317 ARG A C 1
ATOM 2494 O O . ARG A 1 317 ? -31.901 5.228 51.078 1.00 87.00 317 ARG A O 1
ATOM 2501 N N . LEU A 1 318 ? -30.268 4.665 49.636 1.00 85.56 318 LEU A N 1
ATOM 2502 C CA . LEU A 1 318 ? -30.179 3.254 50.030 1.00 85.56 318 LEU A CA 1
ATOM 2503 C C . LEU A 1 318 ? -29.837 3.091 51.518 1.00 85.56 318 LEU A C 1
ATOM 2505 O O . LEU A 1 318 ? -30.387 2.225 52.197 1.00 85.56 318 LEU A O 1
ATOM 2509 N N . ALA A 1 319 ? -28.952 3.933 52.061 1.00 87.62 319 ALA A N 1
ATOM 2510 C CA . ALA A 1 319 ? -28.639 3.919 53.488 1.00 87.62 319 ALA A CA 1
ATOM 2511 C C . ALA A 1 319 ? -29.835 4.355 54.356 1.00 87.62 319 ALA A C 1
ATOM 2513 O O . ALA A 1 319 ? -30.076 3.759 55.407 1.00 87.62 319 ALA A O 1
ATOM 2514 N N . ALA A 1 320 ? -30.593 5.369 53.928 1.00 88.75 320 ALA A N 1
ATOM 2515 C CA . ALA A 1 320 ? -31.799 5.814 54.622 1.00 88.75 320 ALA A CA 1
ATOM 2516 C C . ALA A 1 320 ? -32.909 4.751 54.576 1.00 88.75 320 ALA A C 1
ATOM 2518 O O . ALA A 1 320 ? -33.536 4.471 55.596 1.00 88.75 320 ALA A O 1
ATOM 2519 N N . GLU A 1 321 ? -33.106 4.107 53.427 1.00 88.12 321 GLU A N 1
ATOM 2520 C CA . GLU A 1 321 ? -34.081 3.031 53.247 1.00 88.12 321 GLU A CA 1
ATOM 2521 C C . GLU A 1 321 ? -33.742 1.803 54.099 1.00 88.12 321 GLU A C 1
ATOM 2523 O O . GLU A 1 321 ? -34.598 1.313 54.835 1.00 88.12 321 GLU A O 1
ATOM 2528 N N . LYS A 1 322 ? -32.470 1.378 54.125 1.00 88.69 322 LYS A N 1
ATOM 2529 C CA . LYS A 1 322 ? -32.010 0.309 55.028 1.00 88.69 322 LYS A CA 1
ATOM 2530 C C . LYS A 1 322 ? -32.274 0.634 56.498 1.00 88.69 322 LYS A C 1
ATOM 2532 O O . LYS A 1 322 ? -32.685 -0.249 57.247 1.00 88.69 322 LYS A O 1
ATOM 2537 N N . LYS A 1 323 ? -32.069 1.887 56.923 1.00 90.38 323 LYS A N 1
ATOM 2538 C CA . LYS A 1 323 ? -32.390 2.318 58.294 1.00 90.38 323 LYS A CA 1
ATOM 2539 C C . LYS A 1 323 ? -33.893 2.250 58.574 1.00 90.38 323 LYS A C 1
ATOM 2541 O O . LYS A 1 323 ? -34.272 1.769 59.637 1.00 90.38 323 LYS A O 1
ATOM 2546 N N . ARG A 1 324 ? -34.745 2.678 57.634 1.00 90.12 324 ARG A N 1
ATOM 2547 C CA . ARG A 1 324 ? -36.210 2.592 57.781 1.00 90.12 324 ARG A CA 1
ATOM 2548 C C . ARG A 1 324 ? -36.682 1.143 57.896 1.00 90.12 324 ARG A C 1
ATOM 2550 O O . ARG A 1 324 ? -37.378 0.824 58.853 1.00 90.12 324 ARG A O 1
ATOM 2557 N N . LEU A 1 325 ? -36.219 0.269 57.002 1.00 87.88 325 LEU A N 1
ATOM 2558 C CA . LEU A 1 325 ? -36.529 -1.164 57.041 1.00 87.88 325 LEU A CA 1
ATOM 2559 C C . LEU A 1 325 ? -36.038 -1.832 58.332 1.00 87.88 325 LEU A C 1
ATOM 2561 O O . LEU A 1 325 ? -36.701 -2.722 58.854 1.00 87.88 325 LEU A O 1
ATOM 2565 N N . ALA A 1 326 ? -34.895 -1.413 58.886 1.00 89.88 326 ALA A N 1
ATOM 2566 C CA . ALA A 1 326 ? -34.415 -1.928 60.169 1.00 89.88 326 ALA A CA 1
ATOM 2567 C C . ALA A 1 326 ? -35.347 -1.547 61.334 1.00 89.88 326 ALA A C 1
ATOM 2569 O O . ALA A 1 326 ? -35.661 -2.403 62.161 1.00 89.88 326 ALA A O 1
ATOM 2570 N N . VAL A 1 327 ? -35.822 -0.295 61.373 1.00 91.81 327 VAL A N 1
ATOM 2571 C CA . VAL A 1 327 ? -36.784 0.176 62.386 1.00 91.81 327 VAL A CA 1
ATOM 2572 C C . VAL A 1 327 ? -38.119 -0.557 62.251 1.00 91.81 327 VAL A C 1
ATOM 2574 O O . VAL A 1 327 ? -38.657 -1.035 63.248 1.00 91.81 327 VAL A O 1
ATOM 2577 N N . GLU A 1 328 ? -38.626 -0.704 61.029 1.00 89.31 328 GLU A N 1
ATOM 2578 C CA . GLU A 1 328 ? -39.884 -1.404 60.754 1.00 89.31 328 GLU A CA 1
ATOM 2579 C C . GLU A 1 328 ? -39.801 -2.891 61.123 1.00 89.31 328 GLU A C 1
ATOM 2581 O O . GLU A 1 328 ? -40.664 -3.403 61.833 1.00 89.31 328 GLU A O 1
ATOM 2586 N N . ASN A 1 329 ? -38.703 -3.566 60.772 1.00 87.69 329 ASN A N 1
ATOM 2587 C CA . ASN A 1 329 ? -38.453 -4.946 61.187 1.00 87.69 329 ASN A CA 1
ATOM 2588 C C . ASN A 1 329 ? -38.346 -5.092 62.711 1.00 87.69 329 ASN A C 1
ATOM 2590 O O . ASN A 1 329 ? -38.778 -6.100 63.271 1.00 87.69 329 ASN A O 1
ATOM 2594 N N . GLN A 1 330 ? -37.766 -4.110 63.405 1.00 87.62 330 GLN A N 1
ATOM 2595 C CA . GLN A 1 330 ? -37.689 -4.128 64.864 1.00 87.62 330 GLN A CA 1
ATOM 2596 C C . GLN A 1 330 ? -39.069 -3.920 65.505 1.00 87.62 330 GLN A C 1
ATOM 2598 O O . GLN A 1 330 ? -39.400 -4.615 66.468 1.00 87.62 330 GLN A O 1
ATOM 2603 N N . ALA A 1 331 ? -39.895 -3.034 64.942 1.00 91.00 331 ALA A N 1
ATOM 2604 C CA . ALA A 1 331 ? -41.279 -2.831 65.362 1.00 91.00 331 ALA A CA 1
ATOM 2605 C C . ALA A 1 331 ? -42.139 -4.082 65.115 1.00 91.00 331 ALA A C 1
ATOM 2607 O O . ALA A 1 331 ? -42.836 -4.527 66.025 1.00 91.00 331 ALA A O 1
ATOM 2608 N N . ALA A 1 332 ? -42.017 -4.713 63.944 1.00 89.44 332 ALA A N 1
ATOM 2609 C CA . ALA A 1 332 ? -42.713 -5.955 63.611 1.00 89.44 332 ALA A CA 1
ATOM 2610 C C . ALA A 1 332 ? -42.314 -7.108 64.547 1.00 89.44 332 ALA A C 1
ATOM 2612 O O . ALA A 1 332 ? -43.174 -7.830 65.049 1.00 89.44 332 ALA A O 1
ATOM 2613 N N . LYS A 1 333 ? -41.017 -7.247 64.866 1.00 90.06 333 LYS A N 1
ATOM 2614 C CA . LYS A 1 333 ? -40.537 -8.232 65.853 1.00 90.06 333 LYS A CA 1
ATOM 2615 C C . LYS A 1 333 ? -41.100 -7.980 67.249 1.00 90.06 333 LYS A C 1
ATOM 2617 O O . LYS A 1 333 ? -41.397 -8.940 67.955 1.00 90.06 333 LYS A O 1
ATOM 2622 N N . LYS A 1 334 ? -41.226 -6.715 67.663 1.00 92.56 334 LYS A N 1
ATOM 2623 C CA . LYS A 1 334 ? -41.843 -6.365 68.947 1.00 92.56 334 LYS A CA 1
ATOM 2624 C C . LYS A 1 334 ? -43.330 -6.721 68.947 1.00 92.56 334 LYS A C 1
ATOM 2626 O O . LYS A 1 334 ? -43.762 -7.438 69.839 1.00 92.56 334 LYS A O 1
ATOM 2631 N N . LEU A 1 335 ? -44.065 -6.324 67.909 1.00 91.19 335 LEU A N 1
ATOM 2632 C CA . LEU A 1 335 ? -45.488 -6.630 67.771 1.00 91.19 335 LEU A CA 1
ATOM 2633 C C . LEU A 1 335 ? -45.752 -8.143 67.789 1.00 91.19 335 LEU A C 1
ATOM 2635 O O . LEU A 1 335 ? -46.656 -8.598 68.480 1.00 91.19 335 LEU A O 1
ATOM 2639 N N . ALA A 1 336 ? -44.930 -8.936 67.096 1.00 90.44 336 ALA A N 1
ATOM 2640 C CA . ALA A 1 336 ? -45.041 -10.393 67.115 1.00 90.44 336 ALA A CA 1
ATOM 2641 C C . ALA A 1 336 ? -44.846 -10.978 68.527 1.00 90.44 336 ALA A C 1
ATOM 2643 O O . ALA A 1 336 ? -45.596 -11.862 68.932 1.00 90.44 336 ALA A O 1
ATOM 2644 N N . ARG A 1 337 ? -43.876 -10.466 69.300 1.00 90.31 337 ARG A N 1
ATOM 2645 C CA . ARG A 1 337 ? -43.673 -10.881 70.700 1.00 90.31 337 ARG A CA 1
ATOM 2646 C C . ARG A 1 337 ? -44.853 -10.493 71.586 1.00 90.31 337 ARG A C 1
ATOM 2648 O O . ARG A 1 337 ? -45.275 -11.308 72.399 1.00 90.31 337 ARG A O 1
ATOM 2655 N 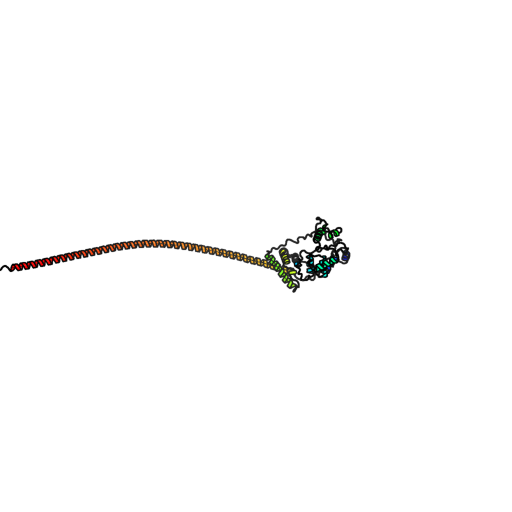N . ASP A 1 338 ? -45.393 -9.290 71.405 1.00 91.00 338 ASP A N 1
ATOM 2656 C CA . ASP A 1 338 ? -46.535 -8.797 72.179 1.00 91.00 338 ASP A CA 1
ATOM 2657 C C . ASP A 1 338 ? -47.801 -9.628 71.889 1.00 91.00 338 ASP A C 1
ATOM 2659 O O . ASP A 1 338 ? -48.533 -9.970 72.816 1.00 91.00 338 ASP A O 1
ATOM 2663 N N . ILE A 1 339 ? -48.022 -10.038 70.631 1.00 91.19 339 ILE A N 1
ATOM 2664 C CA . ILE A 1 339 ? -49.122 -10.942 70.248 1.00 91.19 339 ILE A CA 1
ATOM 2665 C C . ILE A 1 339 ? -48.974 -12.308 70.927 1.00 91.19 339 ILE A C 1
ATOM 2667 O O . ILE A 1 339 ? -49.939 -12.797 71.514 1.00 91.19 339 ILE A O 1
ATOM 2671 N N . VAL A 1 340 ? -47.781 -12.912 70.885 1.00 91.25 340 VAL A N 1
ATOM 2672 C CA . VAL A 1 340 ? -47.529 -14.211 71.537 1.00 91.25 340 VAL A CA 1
ATOM 2673 C C . VAL A 1 340 ? -47.750 -14.108 73.048 1.00 91.25 340 VAL A C 1
ATOM 2675 O O . VAL A 1 340 ? -48.468 -14.923 73.623 1.00 91.25 340 VAL A O 1
ATOM 2678 N N . ALA A 1 341 ? -47.222 -13.063 73.692 1.00 91.19 341 ALA A N 1
ATOM 2679 C CA . ALA A 1 341 ? -47.420 -12.837 75.122 1.00 91.19 341 ALA A CA 1
ATOM 2680 C C . ALA A 1 341 ? -48.905 -12.635 75.484 1.00 91.19 341 ALA A C 1
ATOM 2682 O O . ALA A 1 341 ? -49.375 -13.155 76.499 1.00 91.19 341 ALA A O 1
ATOM 2683 N N . ALA A 1 342 ? -49.665 -11.918 74.649 1.00 90.44 342 ALA A N 1
ATOM 2684 C CA . ALA A 1 342 ? -51.101 -11.727 74.839 1.00 90.44 342 ALA A CA 1
ATOM 2685 C C . ALA A 1 342 ? -51.890 -13.037 74.679 1.00 90.44 342 ALA A C 1
ATOM 2687 O O . ALA A 1 342 ? -52.803 -13.295 75.465 1.00 90.44 342 ALA A O 1
ATOM 2688 N N . GLN A 1 343 ? -51.522 -13.887 73.713 1.00 88.81 343 GLN A N 1
ATOM 2689 C CA . GLN A 1 343 ? -52.121 -15.214 73.533 1.00 88.81 343 GLN A CA 1
ATOM 2690 C C . GLN A 1 343 ? -51.866 -16.117 74.746 1.00 88.81 343 GLN A C 1
ATOM 2692 O O . GLN A 1 343 ? -52.809 -16.698 75.281 1.00 88.81 343 GLN A O 1
ATOM 2697 N N . GLU A 1 344 ? -50.627 -16.176 75.241 1.00 90.19 344 GLU A N 1
ATOM 2698 C CA . GLU A 1 344 ? -50.287 -16.950 76.442 1.00 90.19 344 GLU A CA 1
ATOM 2699 C C . GLU A 1 344 ? -51.024 -16.439 77.691 1.00 90.19 344 GLU A C 1
ATOM 2701 O O . GLU A 1 344 ? -51.483 -17.227 78.527 1.00 90.19 344 GLU A O 1
ATOM 2706 N N . ALA A 1 345 ? -51.163 -15.118 77.839 1.00 89.69 345 ALA A N 1
ATOM 2707 C CA . ALA A 1 345 ? -51.924 -14.517 78.931 1.00 89.69 345 ALA A CA 1
ATOM 2708 C C . ALA A 1 345 ? -53.419 -14.865 78.838 1.00 89.69 345 ALA A C 1
ATOM 2710 O O . ALA A 1 345 ? -54.017 -15.271 79.839 1.00 89.69 345 ALA A O 1
ATOM 2711 N N . ALA A 1 346 ? -54.011 -14.775 77.644 1.00 89.12 346 ALA A N 1
ATOM 2712 C CA . ALA A 1 346 ? -55.401 -15.151 77.402 1.00 89.12 346 ALA A CA 1
ATOM 2713 C C . ALA A 1 346 ? -55.645 -16.643 77.680 1.00 89.12 346 ALA A C 1
ATOM 2715 O O . ALA A 1 346 ? -56.637 -16.990 78.321 1.00 89.12 346 ALA A O 1
ATOM 2716 N N . GLU A 1 347 ? -54.720 -17.526 77.291 1.00 89.94 347 GLU A N 1
ATOM 2717 C CA . GLU A 1 347 ? -54.810 -18.960 77.577 1.00 89.94 347 GLU A CA 1
ATOM 2718 C C . GLU A 1 347 ? -54.776 -19.242 79.088 1.00 89.94 347 GLU A C 1
ATOM 2720 O O . GLU A 1 347 ? -55.560 -20.050 79.594 1.00 89.94 347 GLU A O 1
ATOM 2725 N N . LYS A 1 348 ? -53.918 -18.543 79.845 1.00 90.94 348 LYS A N 1
ATOM 2726 C CA . LYS A 1 348 ? -53.886 -18.646 81.316 1.00 90.94 348 LYS A CA 1
ATOM 2727 C C . LYS A 1 348 ? -55.207 -18.196 81.942 1.00 90.94 348 LYS A C 1
ATOM 2729 O O . LYS A 1 348 ? -55.719 -18.886 82.827 1.00 90.94 348 LYS A O 1
ATOM 2734 N N . VAL A 1 349 ? -55.779 -17.085 81.473 1.00 90.44 349 VAL A N 1
ATOM 2735 C CA . VAL A 1 349 ? -57.083 -16.590 81.944 1.00 90.44 349 VAL A CA 1
ATOM 2736 C C . VAL A 1 349 ? -58.198 -17.581 81.605 1.00 90.44 349 VAL A C 1
ATOM 2738 O O . VAL A 1 349 ? -58.995 -17.910 82.482 1.00 90.44 349 VAL A O 1
ATOM 2741 N N . ALA A 1 350 ? -58.219 -18.134 80.390 1.00 88.44 350 ALA A N 1
ATOM 2742 C CA . ALA A 1 350 ? -59.197 -19.138 79.973 1.00 88.44 350 ALA A CA 1
ATOM 2743 C C . ALA A 1 350 ? -59.097 -20.425 80.811 1.00 88.44 350 ALA A C 1
ATOM 2745 O O . ALA A 1 350 ? -60.112 -20.931 81.292 1.00 88.44 350 ALA A O 1
ATOM 2746 N N . LYS A 1 351 ? -57.878 -20.919 81.078 1.00 87.94 351 LYS A N 1
ATOM 2747 C CA . LYS A 1 351 ? -57.646 -22.065 81.979 1.00 87.94 351 LYS A CA 1
ATOM 2748 C C . LYS A 1 351 ? -58.146 -21.784 83.397 1.00 87.94 351 LYS A C 1
ATOM 2750 O O . LYS A 1 351 ? -58.744 -22.662 84.021 1.00 87.94 351 LYS A O 1
ATOM 2755 N N . GLN A 1 352 ? -57.927 -20.576 83.914 1.00 88.94 352 GLN A N 1
ATOM 2756 C CA . GLN A 1 352 ? -58.408 -20.187 85.240 1.00 88.94 352 GLN A CA 1
ATOM 2757 C C . GLN A 1 352 ? -59.941 -20.072 85.279 1.00 88.94 352 GLN A C 1
ATOM 2759 O O . GLN A 1 352 ? -60.567 -20.563 86.219 1.00 88.94 352 GLN A O 1
ATOM 2764 N N . ALA A 1 353 ? -60.556 -19.493 84.246 1.00 88.31 353 ALA A N 1
ATOM 2765 C CA . ALA A 1 353 ? -62.006 -19.409 84.110 1.00 88.31 353 ALA A CA 1
ATOM 2766 C C . ALA A 1 353 ? -62.647 -20.804 84.037 1.00 88.31 353 ALA A C 1
ATOM 2768 O O . ALA A 1 353 ? -63.607 -21.068 84.758 1.00 88.31 353 ALA A O 1
ATOM 2769 N N . ALA A 1 354 ? -62.065 -21.729 83.265 1.00 89.31 354 ALA A N 1
ATOM 2770 C CA . ALA A 1 354 ? -62.518 -23.118 83.188 1.00 89.31 354 ALA A CA 1
ATOM 2771 C C . ALA A 1 354 ? -62.437 -23.834 84.549 1.00 89.31 354 ALA A C 1
ATOM 2773 O O . ALA A 1 354 ? -63.376 -24.526 84.942 1.00 89.31 354 ALA A O 1
ATOM 2774 N N . ARG A 1 355 ? -61.356 -23.622 85.318 1.00 88.31 355 ARG A N 1
ATOM 2775 C CA . ARG A 1 355 ? -61.229 -24.147 86.692 1.00 88.31 355 ARG A CA 1
ATOM 2776 C C . ARG A 1 355 ? -62.297 -23.586 87.629 1.00 88.31 355 ARG A C 1
ATOM 2778 O O . ARG A 1 355 ? -62.855 -24.336 88.428 1.00 88.31 355 ARG A O 1
ATOM 2785 N N . ASN A 1 356 ? -62.580 -22.287 87.547 1.00 88.50 356 ASN A N 1
ATOM 2786 C CA . ASN A 1 356 ? -63.617 -21.653 88.360 1.00 88.50 356 ASN A CA 1
ATOM 2787 C C . ASN A 1 356 ? -65.011 -22.171 87.989 1.00 88.50 356 ASN A C 1
ATOM 2789 O O . ASN A 1 356 ? -65.783 -22.518 88.878 1.00 88.50 356 ASN A O 1
ATOM 2793 N N . TRP A 1 357 ? -65.301 -22.303 86.693 1.00 85.06 357 TRP A N 1
ATOM 2794 C CA . TRP A 1 357 ? -66.565 -22.851 86.208 1.00 85.06 357 TRP A CA 1
ATOM 2795 C C . TRP A 1 357 ? -66.764 -24.308 86.643 1.00 85.06 357 TRP A C 1
ATOM 2797 O O . TRP A 1 357 ? -67.833 -24.654 87.133 1.00 85.06 357 TRP A O 1
ATOM 2807 N N . ALA A 1 358 ? -65.720 -25.142 86.573 1.00 87.31 358 ALA A N 1
ATOM 2808 C CA . ALA A 1 358 ? -65.769 -26.521 87.064 1.00 87.31 358 ALA A CA 1
ATOM 2809 C C . ALA A 1 358 ? -66.069 -26.599 88.574 1.00 87.31 358 ALA A C 1
ATOM 2811 O O . ALA A 1 358 ? -66.888 -27.412 88.999 1.00 87.31 358 ALA A O 1
ATOM 2812 N N . ARG A 1 359 ? -65.458 -25.723 89.388 1.00 87.81 359 ARG A N 1
ATOM 2813 C CA . ARG A 1 359 ? -65.746 -25.631 90.833 1.00 87.81 359 ARG A CA 1
ATOM 2814 C C . ARG A 1 359 ? -67.190 -25.214 91.108 1.00 87.81 359 ARG A C 1
ATOM 2816 O O . ARG A 1 359 ? -67.817 -25.751 92.019 1.00 87.81 359 ARG A O 1
ATOM 2823 N N . GLU A 1 360 ? -67.712 -24.265 90.337 1.00 87.25 360 GLU A N 1
ATOM 2824 C CA . GLU A 1 360 ? -69.088 -23.789 90.490 1.00 87.25 360 GLU A CA 1
ATOM 2825 C C . GLU A 1 360 ? -70.099 -24.864 90.060 1.00 87.25 360 GLU A C 1
ATOM 2827 O O . GLU A 1 360 ? -71.061 -25.132 90.780 1.00 87.25 360 GLU A O 1
ATOM 2832 N N . ALA A 1 361 ? -69.830 -25.571 88.958 1.00 88.38 361 ALA A N 1
ATOM 2833 C CA . ALA A 1 361 ? -70.617 -26.720 88.515 1.00 88.38 361 ALA A CA 1
ATOM 2834 C C . ALA A 1 361 ? -70.638 -27.843 89.570 1.00 88.38 361 ALA A C 1
ATOM 2836 O O . ALA A 1 361 ? -71.695 -28.411 89.845 1.00 88.38 361 ALA A O 1
ATOM 2837 N N . GLU A 1 362 ? -69.507 -28.125 90.227 1.00 88.06 362 GLU A N 1
ATOM 2838 C CA . GLU A 1 362 ? -69.442 -29.101 91.321 1.00 88.06 362 GLU A CA 1
ATOM 2839 C C . GLU A 1 362 ? -70.268 -28.658 92.543 1.00 88.06 362 GLU A C 1
ATOM 2841 O O . GLU A 1 362 ? -70.968 -29.471 93.155 1.00 88.06 362 GLU A O 1
ATOM 2846 N N . ARG A 1 363 ? -70.238 -27.364 92.895 1.00 88.50 363 ARG A N 1
ATOM 2847 C CA . ARG A 1 363 ? -71.078 -26.801 93.968 1.00 88.50 363 ARG A CA 1
ATOM 2848 C C . ARG A 1 363 ? -72.565 -26.937 93.655 1.00 88.50 363 ARG A C 1
ATOM 2850 O O . ARG A 1 363 ? -73.318 -27.385 94.518 1.00 88.50 363 ARG A O 1
ATOM 2857 N N . LEU A 1 364 ? -72.973 -26.603 92.431 1.00 88.12 364 LEU A N 1
ATOM 2858 C CA . LEU A 1 364 ? -74.348 -26.768 91.953 1.00 88.12 364 LEU A CA 1
ATOM 2859 C C . LEU A 1 364 ? -74.778 -28.238 91.972 1.00 88.12 364 LEU A C 1
ATOM 2861 O O . LEU A 1 364 ? -75.861 -28.547 92.464 1.00 88.12 364 LEU A O 1
ATOM 2865 N N . ALA A 1 365 ? -73.920 -29.159 91.529 1.00 86.88 365 ALA A N 1
ATOM 2866 C CA . ALA A 1 365 ? -74.198 -30.593 91.586 1.00 86.88 365 ALA A CA 1
ATOM 2867 C C . ALA A 1 365 ? -74.389 -31.087 93.032 1.00 86.88 365 ALA A C 1
ATOM 2869 O O . ALA A 1 365 ? -75.338 -31.822 93.312 1.00 86.88 365 ALA A O 1
ATOM 2870 N N . LYS A 1 366 ? -73.545 -30.641 93.975 1.00 88.38 366 LYS A N 1
ATOM 2871 C CA . LYS A 1 366 ? -73.702 -30.948 95.409 1.00 88.38 366 LYS A CA 1
ATOM 2872 C C . LYS A 1 366 ? -74.998 -30.368 95.979 1.00 88.38 366 LYS A C 1
ATOM 2874 O O . LYS A 1 366 ? -75.708 -31.074 96.691 1.00 88.38 366 LYS A O 1
ATOM 2879 N N . ALA A 1 367 ? -75.337 -29.122 95.648 1.00 87.00 367 ALA A N 1
ATOM 2880 C CA . ALA A 1 367 ? -76.575 -28.481 96.092 1.00 87.00 367 ALA A CA 1
ATOM 2881 C C . ALA A 1 367 ? -77.822 -29.195 95.543 1.00 87.00 367 ALA A C 1
ATOM 2883 O O . ALA A 1 367 ? -78.758 -29.463 96.299 1.00 87.00 367 ALA A O 1
ATOM 2884 N N . ASN A 1 368 ? -77.805 -29.579 94.263 1.00 86.31 368 ASN A N 1
ATOM 2885 C CA . ASN A 1 368 ? -78.874 -30.353 93.635 1.00 86.31 368 ASN A CA 1
ATOM 2886 C C . ASN A 1 368 ? -79.012 -31.738 94.268 1.00 86.31 368 ASN A C 1
ATOM 2888 O O . ASN A 1 368 ? -80.129 -32.147 94.566 1.00 86.31 368 ASN A O 1
ATOM 2892 N N . LYS A 1 369 ? -77.901 -32.427 94.562 1.00 86.81 369 LYS A N 1
ATOM 2893 C CA . LYS A 1 369 ? -77.930 -33.715 95.268 1.00 86.81 369 LYS A CA 1
ATOM 2894 C C . LYS A 1 369 ? -78.554 -33.586 96.660 1.00 86.81 369 LYS A C 1
ATOM 2896 O O . LYS A 1 369 ? -79.428 -34.372 97.005 1.00 86.81 369 LYS A O 1
ATOM 2901 N N . ILE A 1 370 ? -78.179 -32.559 97.427 1.00 85.44 370 ILE A N 1
ATOM 2902 C CA . ILE A 1 370 ? -78.779 -32.275 98.742 1.00 85.44 370 ILE A CA 1
ATOM 2903 C C . ILE A 1 370 ? -80.280 -31.963 98.613 1.00 85.44 370 ILE A C 1
ATOM 2905 O O . ILE A 1 370 ? -81.081 -32.403 99.438 1.00 85.44 370 ILE A O 1
ATOM 2909 N N . SER A 1 371 ? -80.676 -31.187 97.600 1.00 81.38 371 SER A N 1
ATOM 2910 C CA . SER A 1 371 ? -82.083 -30.864 97.330 1.00 81.38 371 SER A CA 1
ATOM 2911 C C . SER A 1 371 ? -82.894 -32.114 96.975 1.00 81.38 371 SER A C 1
ATOM 2913 O O . SER A 1 371 ? -83.974 -32.331 97.525 1.00 81.38 371 SER A O 1
ATOM 2915 N N . GLU A 1 372 ? -82.344 -32.977 96.124 1.00 81.69 372 GLU A N 1
ATOM 2916 C CA . GLU A 1 372 ? -82.984 -34.222 95.711 1.00 81.69 372 GLU A CA 1
ATOM 2917 C C . GLU A 1 372 ? -83.084 -35.216 96.877 1.00 81.69 372 GLU A C 1
ATOM 2919 O O . GLU A 1 372 ? -84.149 -35.776 97.117 1.00 81.69 372 GLU A O 1
ATOM 2924 N N . GLU A 1 373 ? -82.046 -35.343 97.708 1.00 82.50 373 GLU A N 1
ATOM 2925 C CA . GLU A 1 373 ? -82.105 -36.123 98.953 1.00 82.50 373 GLU A CA 1
ATOM 2926 C C . GLU A 1 373 ? -83.193 -35.604 99.912 1.00 82.50 373 GLU A C 1
ATOM 2928 O O . GLU A 1 373 ? -83.893 -36.395 100.554 1.00 82.50 373 GLU A O 1
ATOM 2933 N N . LYS A 1 374 ? -83.390 -34.279 100.001 1.00 82.75 374 LYS A N 1
ATOM 2934 C CA . LYS A 1 374 ? -84.495 -33.688 100.777 1.00 82.75 374 LYS A CA 1
ATOM 2935 C C . LYS A 1 374 ? -85.862 -34.013 100.171 1.00 82.75 374 LYS A C 1
ATOM 2937 O O . LYS A 1 374 ? -86.786 -34.298 100.937 1.00 82.75 374 LYS A O 1
ATOM 2942 N N . ARG A 1 375 ? -86.006 -33.988 98.841 1.00 82.62 375 ARG A N 1
ATOM 2943 C CA . ARG A 1 375 ? -87.249 -34.381 98.152 1.00 82.62 375 ARG A CA 1
ATOM 2944 C C . ARG A 1 375 ? -87.576 -35.847 98.400 1.00 82.62 375 ARG A C 1
ATOM 2946 O O . ARG A 1 375 ? -88.657 -36.124 98.903 1.00 82.62 375 ARG A O 1
ATOM 2953 N N . ILE A 1 376 ? -86.610 -36.745 98.207 1.00 81.81 376 ILE A N 1
ATOM 2954 C CA . ILE A 1 376 ? -86.766 -38.181 98.481 1.00 81.81 376 ILE A CA 1
ATOM 2955 C C . ILE A 1 376 ? -87.197 -38.415 99.937 1.00 81.81 376 ILE A C 1
ATOM 2957 O O . ILE A 1 376 ? -88.116 -39.189 100.197 1.00 81.81 376 ILE A O 1
ATOM 2961 N N . ARG A 1 377 ? -86.599 -37.716 100.915 1.00 80.94 377 ARG A N 1
ATOM 2962 C CA . ARG A 1 377 ? -87.033 -37.804 102.325 1.00 80.94 377 ARG A CA 1
ATOM 2963 C C . ARG A 1 377 ? -88.470 -37.330 102.535 1.00 80.94 377 ARG A C 1
ATOM 2965 O O . ARG A 1 377 ? -89.199 -37.946 103.312 1.00 80.94 377 ARG A O 1
ATOM 2972 N N . LYS A 1 378 ? -88.879 -36.242 101.876 1.00 82.25 378 LYS A N 1
ATOM 2973 C CA . LYS A 1 378 ? -90.244 -35.708 101.966 1.00 82.25 378 LYS A CA 1
ATOM 2974 C C . LYS A 1 378 ? -91.259 -36.671 101.345 1.00 82.25 378 LYS A C 1
ATOM 2976 O O . LYS A 1 378 ? -92.290 -36.923 101.967 1.00 82.25 378 LYS A O 1
ATOM 2981 N N . ASP A 1 379 ? -90.938 -37.244 100.190 1.00 81.25 379 ASP A N 1
ATOM 2982 C CA . ASP A 1 379 ? -91.785 -38.209 99.485 1.00 81.25 379 ASP A CA 1
ATOM 2983 C C . ASP A 1 379 ? -91.910 -39.514 100.286 1.00 81.25 379 ASP A C 1
ATOM 2985 O O . ASP A 1 379 ? -93.020 -39.997 100.509 1.00 81.25 379 ASP A O 1
ATOM 2989 N N . ASN A 1 380 ? -90.810 -40.013 100.863 1.00 80.31 380 ASN A N 1
ATOM 2990 C CA . ASN A 1 380 ? -90.835 -41.159 101.780 1.00 80.31 380 ASN A CA 1
ATOM 2991 C C . ASN A 1 380 ? -91.682 -40.887 103.037 1.00 80.31 380 ASN A C 1
ATOM 2993 O O . ASN A 1 380 ? -92.436 -41.754 103.482 1.00 80.31 380 ASN A O 1
ATOM 2997 N N . ALA A 1 381 ? -91.608 -39.680 103.609 1.00 79.12 381 ALA A N 1
ATOM 2998 C CA . ALA A 1 381 ? -92.444 -39.296 104.748 1.00 79.12 381 ALA A CA 1
ATOM 2999 C C . ALA A 1 381 ? -93.935 -39.194 104.372 1.00 79.12 381 ALA A C 1
ATOM 3001 O O . ALA A 1 381 ? -94.801 -39.551 105.176 1.00 79.12 381 ALA A O 1
ATOM 3002 N N . ALA A 1 382 ? -94.250 -38.731 103.158 1.00 79.06 382 ALA A N 1
ATOM 3003 C CA . ALA A 1 382 ? -95.613 -38.704 102.634 1.00 79.06 382 ALA A CA 1
ATOM 3004 C C . ALA A 1 382 ? -96.159 -40.125 102.402 1.00 79.06 382 ALA A C 1
ATOM 3006 O O . ALA A 1 382 ? -97.282 -40.414 102.819 1.00 79.06 382 ALA A O 1
ATOM 3007 N N . ALA A 1 383 ? -95.350 -41.028 101.840 1.00 75.75 383 ALA A N 1
ATOM 3008 C CA . ALA A 1 383 ? -95.703 -42.435 101.651 1.00 75.75 383 ALA A CA 1
ATOM 3009 C C . ALA A 1 383 ? -95.971 -43.148 102.990 1.00 75.75 383 ALA A C 1
ATOM 3011 O O . ALA A 1 383 ? -96.985 -43.828 103.141 1.00 75.75 383 ALA A O 1
ATOM 3012 N N . LEU A 1 384 ? -95.132 -42.920 104.009 1.00 76.19 384 LEU A N 1
ATOM 3013 C CA . LEU A 1 384 ? -95.353 -43.436 105.368 1.00 76.19 384 LEU A CA 1
ATOM 3014 C C . LEU A 1 384 ? -96.659 -42.914 105.989 1.00 76.19 384 LEU A C 1
ATOM 3016 O O . LEU A 1 384 ? -97.383 -43.674 106.636 1.00 76.19 384 LEU A O 1
ATOM 3020 N N . LYS A 1 385 ? -97.001 -41.635 105.773 1.00 76.00 385 LYS A N 1
ATOM 3021 C CA . LYS A 1 385 ? -98.285 -41.068 106.222 1.00 76.00 385 LYS A CA 1
ATOM 3022 C C . LYS A 1 385 ? -99.478 -41.712 105.516 1.00 76.00 385 LYS A C 1
ATOM 3024 O O . LYS A 1 385 ? -100.451 -42.043 106.192 1.00 76.00 385 LYS A O 1
ATOM 3029 N N . GLN A 1 386 ? -99.401 -41.930 104.203 1.00 72.94 386 GLN A N 1
ATOM 3030 C CA . GLN A 1 386 ? -100.449 -42.636 103.456 1.00 72.94 386 GLN A CA 1
ATOM 3031 C C . GLN A 1 386 ? -100.600 -44.083 103.935 1.00 72.94 386 GLN A C 1
ATOM 3033 O O . GLN A 1 386 ? -101.718 -44.542 104.160 1.00 72.94 386 GLN A O 1
ATOM 3038 N N . GLN A 1 387 ? -99.493 -44.782 104.198 1.00 73.12 387 GLN A N 1
ATOM 3039 C CA . GLN A 1 387 ? -99.527 -46.143 104.733 1.00 73.12 387 GLN A CA 1
ATOM 3040 C C . GLN A 1 387 ? -100.158 -46.193 106.136 1.00 73.12 387 GLN A C 1
ATOM 3042 O O . GLN A 1 387 ? -100.940 -47.097 106.436 1.00 73.12 387 GLN A O 1
ATOM 3047 N N . ALA A 1 388 ? -99.878 -45.208 106.996 1.00 71.88 388 ALA A N 1
ATOM 3048 C CA . ALA A 1 388 ? -100.510 -45.092 108.311 1.00 71.88 388 ALA A CA 1
ATOM 3049 C C . ALA A 1 388 ? -102.018 -44.790 108.217 1.00 71.88 388 ALA A C 1
ATOM 3051 O O . ALA A 1 388 ? -102.800 -45.322 109.008 1.00 71.88 388 ALA A O 1
ATOM 3052 N N . GLN A 1 389 ? -102.441 -43.972 107.248 1.00 71.00 389 GLN A N 1
ATOM 3053 C CA . GLN A 1 389 ? -103.858 -43.709 106.977 1.00 71.00 389 GLN A CA 1
ATOM 3054 C C . GLN A 1 389 ? -104.573 -44.949 106.425 1.00 71.00 389 GLN A C 1
ATOM 3056 O O . GLN A 1 389 ? -105.661 -45.266 106.901 1.00 71.00 389 GLN A O 1
ATOM 3061 N N . GLY A 1 390 ? -103.934 -45.703 105.523 1.00 68.56 390 GLY A N 1
ATOM 3062 C CA . GLY A 1 390 ? -104.440 -46.986 105.028 1.00 68.56 390 GLY A CA 1
ATOM 3063 C C . GLY A 1 390 ? -104.661 -47.996 106.157 1.00 68.56 390 GLY A C 1
ATOM 3064 O O . GLY A 1 390 ? -105.755 -48.535 106.294 1.00 68.56 390 GLY A O 1
ATOM 3065 N N . LYS A 1 391 ? -103.678 -48.161 107.056 1.00 71.81 391 LYS A N 1
ATOM 3066 C CA . LYS A 1 391 ? -103.811 -49.043 108.234 1.00 71.81 391 LYS A CA 1
ATOM 3067 C C . LYS A 1 391 ? -104.911 -48.590 109.204 1.00 71.81 391 LYS A C 1
ATOM 3069 O O . LYS A 1 391 ? -105.583 -49.427 109.807 1.00 71.81 391 LYS A O 1
ATOM 3074 N N . LYS A 1 392 ? -105.121 -47.277 109.370 1.00 69.56 392 LYS A N 1
ATOM 3075 C CA . LYS A 1 392 ? -106.241 -46.746 110.169 1.00 69.56 392 LYS A CA 1
ATOM 3076 C C . LYS A 1 392 ? -107.594 -47.045 109.519 1.00 69.56 392 LYS A C 1
ATOM 3078 O O . LYS A 1 392 ? -108.492 -47.495 110.224 1.00 69.56 392 LYS A O 1
ATOM 3083 N N . ALA A 1 393 ? -107.730 -46.850 108.208 1.00 67.69 393 ALA A N 1
ATOM 3084 C CA . ALA A 1 393 ? -108.955 -47.179 107.478 1.00 67.69 393 ALA A CA 1
ATOM 3085 C C . ALA A 1 393 ? -109.279 -48.683 107.560 1.00 67.69 393 ALA A C 1
ATOM 3087 O O . ALA A 1 393 ? -110.420 -49.066 107.815 1.00 67.69 393 ALA A O 1
ATOM 3088 N N . GLU A 1 394 ? -108.259 -49.535 107.450 1.00 69.69 394 GLU A N 1
ATOM 3089 C CA . GLU A 1 394 ? -108.394 -50.989 107.564 1.00 69.69 394 GLU A CA 1
ATOM 3090 C C . GLU A 1 394 ? -108.829 -51.428 108.977 1.00 69.69 394 GLU A C 1
ATOM 3092 O O . GLU A 1 394 ? -109.703 -52.284 109.133 1.00 69.69 394 GLU A O 1
ATOM 3097 N N . SER A 1 395 ? -108.295 -50.783 110.021 1.00 69.06 395 SER A N 1
ATOM 3098 C CA . SER A 1 395 ? -108.718 -50.984 111.416 1.00 69.06 395 SER A CA 1
ATOM 3099 C C . SER A 1 395 ? -110.187 -50.595 111.650 1.00 69.06 395 SER A C 1
ATOM 3101 O O . SER A 1 395 ? -110.937 -51.360 112.263 1.00 69.06 395 SER A O 1
ATOM 3103 N N . VAL A 1 396 ? -110.626 -49.450 111.111 1.00 71.31 396 VAL A N 1
ATOM 3104 C CA . VAL A 1 396 ? -112.017 -48.969 111.230 1.00 71.31 396 VAL A CA 1
ATOM 3105 C C . VAL A 1 396 ? -112.994 -49.917 110.529 1.00 71.31 396 VAL A C 1
ATOM 3107 O O . VAL A 1 396 ? -113.995 -50.313 111.129 1.00 71.31 396 VAL A O 1
ATOM 3110 N N . MET A 1 397 ? -112.667 -50.373 109.316 1.00 68.44 397 MET A N 1
ATOM 3111 C CA . MET A 1 397 ? -113.469 -51.370 108.592 1.00 68.44 397 MET A CA 1
ATOM 3112 C C . MET A 1 397 ? -113.600 -52.682 109.380 1.00 68.44 397 MET A C 1
ATOM 3114 O O . MET A 1 397 ? -114.679 -53.277 109.460 1.00 68.44 397 MET A O 1
ATOM 3118 N N . ARG A 1 398 ? -112.517 -53.133 110.026 1.00 68.81 398 ARG A N 1
ATOM 3119 C CA . ARG A 1 398 ? -112.521 -54.353 110.848 1.00 68.81 398 ARG A CA 1
ATOM 3120 C C . ARG A 1 398 ? -113.357 -54.196 112.126 1.00 68.81 398 ARG A C 1
ATOM 3122 O O . ARG A 1 398 ? -113.959 -55.174 112.570 1.00 68.81 398 ARG A O 1
ATOM 3129 N N . ALA A 1 399 ? -113.417 -52.992 112.700 1.00 66.12 399 ALA A N 1
ATOM 3130 C CA . ALA A 1 399 ? -114.254 -52.673 113.857 1.00 66.12 399 ALA A CA 1
ATOM 3131 C C . ALA A 1 399 ? -115.752 -52.631 113.499 1.00 66.12 399 ALA A C 1
ATOM 3133 O O . ALA A 1 399 ? -116.554 -53.244 114.203 1.00 66.12 399 ALA A O 1
ATOM 3134 N N . GLN A 1 400 ? -116.125 -52.018 112.370 1.00 67.44 400 GLN A N 1
ATOM 3135 C CA . GLN A 1 400 ? -117.514 -52.002 111.884 1.00 67.44 400 GLN A CA 1
ATOM 3136 C C . GLN A 1 400 ? -118.035 -53.412 111.572 1.00 67.44 400 GLN A C 1
ATOM 3138 O O . GLN A 1 400 ? -119.147 -53.765 111.960 1.00 67.44 400 GLN A O 1
ATOM 3143 N N . LYS A 1 401 ? -117.198 -54.275 110.978 1.00 69.19 401 LYS A N 1
ATOM 3144 C CA . LYS A 1 401 ? -117.561 -55.677 110.708 1.00 69.19 401 LYS A CA 1
ATOM 3145 C C . LYS A 1 401 ? -117.804 -56.495 111.988 1.00 69.19 401 LYS A C 1
ATOM 3147 O O . LYS A 1 401 ? -118.601 -57.429 111.976 1.00 69.19 401 LYS A O 1
ATOM 3152 N N . LYS A 1 402 ? -117.135 -56.154 113.101 1.00 67.00 402 LYS A N 1
ATOM 3153 C CA . LYS A 1 402 ? -117.373 -56.774 114.421 1.00 67.00 402 LYS A CA 1
ATOM 3154 C C . LYS A 1 402 ? -118.647 -56.260 115.100 1.00 67.00 402 LYS A C 1
ATOM 3156 O O . LYS A 1 402 ? -119.280 -57.033 115.813 1.00 67.00 402 LYS A O 1
ATOM 3161 N N . LEU A 1 403 ? -119.017 -54.997 114.881 1.00 63.81 403 LEU A N 1
ATOM 3162 C CA . LEU A 1 403 ? -120.259 -54.403 115.393 1.00 63.81 403 LEU A CA 1
ATOM 3163 C C . LEU A 1 403 ? -121.496 -55.003 114.717 1.00 63.81 403 LEU A C 1
ATOM 3165 O O . LEU A 1 403 ? -122.363 -55.504 115.424 1.00 63.81 403 LEU A O 1
ATOM 3169 N N . GLY A 1 404 ? -121.506 -55.109 113.383 1.00 68.12 404 GLY A N 1
ATOM 3170 C CA . GLY A 1 404 ? -122.629 -55.731 112.665 1.00 68.12 404 GLY A CA 1
ATOM 3171 C C . GLY A 1 404 ? -122.869 -57.199 113.049 1.00 68.12 404 GLY A C 1
ATOM 3172 O O . GLY A 1 404 ? -124.005 -57.661 113.078 1.00 68.12 404 GLY A O 1
ATOM 3173 N N . LYS A 1 405 ? -121.813 -57.937 113.429 1.00 66.94 405 LYS A N 1
ATOM 3174 C CA . LYS A 1 405 ? -121.953 -59.314 113.930 1.00 66.94 405 LYS A CA 1
ATOM 3175 C C . LYS A 1 405 ? -122.566 -59.374 115.337 1.00 66.94 405 LYS A C 1
ATOM 3177 O O . LYS A 1 405 ? -123.376 -60.249 115.603 1.00 66.94 405 LYS A O 1
ATOM 3182 N N . ARG A 1 406 ? -122.234 -58.422 116.218 1.00 62.22 406 ARG A N 1
ATOM 3183 C CA . ARG A 1 406 ? -122.811 -58.339 117.572 1.00 62.22 406 ARG A CA 1
ATOM 3184 C C . ARG A 1 406 ? -1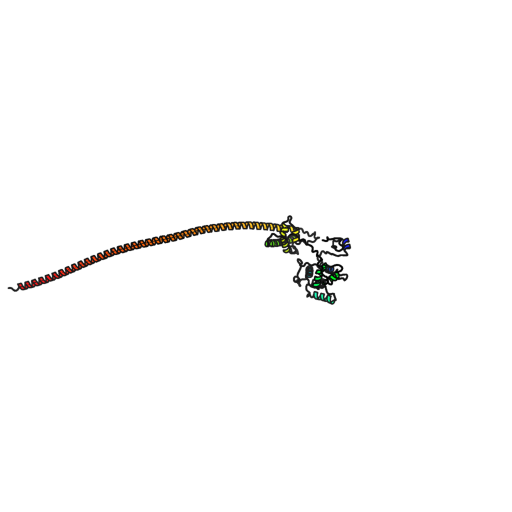24.285 -57.931 117.571 1.00 62.22 406 ARG A C 1
ATOM 3186 O O . ARG A 1 406 ? -125.029 -58.416 118.412 1.00 62.22 406 ARG A O 1
ATOM 3193 N N . GLU A 1 407 ? -124.697 -57.070 116.646 1.00 64.50 407 GLU A N 1
ATOM 3194 C CA . GLU A 1 407 ? -126.105 -56.674 116.493 1.00 64.50 407 GLU A CA 1
ATOM 3195 C C . GLU A 1 407 ? -126.960 -57.828 115.948 1.00 64.50 407 GLU A C 1
ATOM 3197 O O . GLU A 1 407 ? -128.037 -58.092 116.480 1.00 64.50 407 GLU A O 1
ATOM 3202 N N . SER A 1 408 ? -126.432 -58.591 114.983 1.00 64.62 408 SER A N 1
ATOM 3203 C CA . SER A 1 408 ? -127.045 -59.835 114.492 1.00 64.62 408 SER A CA 1
ATOM 3204 C C . SER A 1 408 ? -127.223 -60.879 115.603 1.00 64.62 408 SER A C 1
ATOM 3206 O O . SER A 1 408 ? -128.290 -61.476 115.728 1.00 64.62 408 SER A O 1
ATOM 3208 N N . ASP A 1 409 ? -126.191 -61.103 116.423 1.00 64.81 409 ASP A N 1
ATOM 3209 C CA . ASP A 1 409 ? -126.238 -62.091 117.509 1.00 64.81 409 ASP A CA 1
ATOM 3210 C C . ASP A 1 409 ? -127.208 -61.664 118.637 1.00 64.81 409 ASP A C 1
ATOM 3212 O O . ASP A 1 409 ? -127.823 -62.513 119.282 1.00 64.81 409 ASP A O 1
ATOM 3216 N N . ALA A 1 410 ? -127.391 -60.355 118.860 1.00 64.69 410 ALA A N 1
ATOM 3217 C CA . ALA A 1 410 ? -128.337 -59.818 119.843 1.00 64.69 410 ALA A CA 1
ATOM 3218 C C . ALA A 1 410 ? -129.806 -59.936 119.392 1.00 64.69 410 ALA A C 1
ATOM 3220 O O . ALA A 1 410 ? -130.663 -60.248 120.218 1.00 64.69 410 ALA A O 1
ATOM 3221 N N . GLN A 1 411 ? -130.095 -59.744 118.098 1.00 67.75 411 GLN A N 1
ATOM 3222 C CA . GLN A 1 411 ? -131.440 -59.946 117.537 1.00 67.75 411 GLN A CA 1
ATOM 3223 C C . GLN A 1 411 ? -131.878 -61.416 117.600 1.00 67.75 411 GLN A C 1
ATOM 3225 O O . GLN A 1 411 ? -132.997 -61.699 118.025 1.00 67.75 411 GLN A O 1
ATOM 3230 N N . ALA A 1 412 ? -130.978 -62.356 117.293 1.00 64.69 412 ALA A N 1
ATOM 3231 C CA . ALA A 1 412 ? -131.261 -63.789 117.414 1.00 64.69 412 ALA A CA 1
ATOM 3232 C C . ALA A 1 412 ? -131.550 -64.219 118.868 1.00 64.69 412 ALA A C 1
ATOM 3234 O O . ALA A 1 412 ? -132.317 -65.152 119.107 1.00 64.69 412 ALA A O 1
ATOM 3235 N N . LEU A 1 413 ? -130.955 -63.537 119.854 1.00 64.56 413 LEU A N 1
ATOM 3236 C CA . LEU A 1 413 ? -131.168 -63.836 121.271 1.00 64.56 413 LEU A CA 1
ATOM 3237 C C . LEU A 1 413 ? -132.535 -63.356 121.786 1.00 64.56 413 LEU A C 1
ATOM 3239 O O . LEU A 1 413 ? -133.085 -63.989 122.688 1.00 64.56 413 LEU A O 1
ATOM 3243 N N . GLU A 1 414 ? -133.079 -62.261 121.243 1.00 65.62 414 GLU A N 1
ATOM 3244 C CA . GLU A 1 414 ? -134.432 -61.808 121.596 1.00 65.62 414 GLU A CA 1
ATOM 3245 C C . GLU A 1 414 ? -135.524 -62.678 120.965 1.00 65.62 414 GLU A C 1
ATOM 3247 O O . GLU A 1 414 ? -136.458 -63.078 121.658 1.00 65.62 414 GLU A O 1
ATOM 3252 N N . GLU A 1 415 ? -135.355 -63.123 119.715 1.00 65.19 415 GLU A N 1
ATOM 3253 C CA . GLU A 1 415 ? -136.295 -64.074 119.094 1.00 65.19 415 GLU A CA 1
ATOM 3254 C C . GLU A 1 415 ? -136.410 -65.400 119.877 1.00 65.19 415 GLU A C 1
ATOM 3256 O O . GLU A 1 415 ? -137.470 -66.034 119.905 1.00 65.19 415 GLU A O 1
ATOM 3261 N N . ILE A 1 416 ? -135.338 -65.824 120.558 1.00 65.25 416 ILE A N 1
ATOM 3262 C CA . ILE A 1 416 ? -135.345 -67.013 121.426 1.00 65.25 416 ILE A CA 1
ATOM 3263 C C . ILE A 1 416 ? -136.087 -66.744 122.747 1.00 65.25 416 ILE A C 1
ATOM 3265 O O . ILE A 1 416 ? -136.812 -67.617 123.233 1.00 65.25 416 ILE A O 1
ATOM 3269 N N . LYS A 1 417 ? -135.947 -65.548 123.333 1.00 65.31 417 LYS A N 1
ATOM 3270 C CA . LYS A 1 417 ? -136.630 -65.172 124.585 1.00 65.31 417 LYS A CA 1
ATOM 3271 C C . LYS A 1 417 ? -138.135 -64.999 124.395 1.00 65.31 417 LYS A C 1
ATOM 3273 O O . LYS A 1 417 ? -138.905 -65.364 125.285 1.00 65.31 417 LYS A O 1
ATOM 3278 N N . GLU A 1 418 ? -138.559 -64.505 123.238 1.00 64.25 418 GLU A N 1
ATOM 3279 C CA . GLU A 1 418 ? -139.972 -64.296 122.912 1.00 64.25 418 GLU A CA 1
ATOM 3280 C C . GLU A 1 418 ? -140.713 -65.626 122.657 1.00 64.25 418 GLU A C 1
ATOM 3282 O O . GLU A 1 418 ? -141.856 -65.802 123.090 1.00 64.25 418 GLU A O 1
ATOM 3287 N N . LYS A 1 419 ? -140.014 -66.632 122.103 1.00 62.31 419 LYS A N 1
ATOM 3288 C CA . LYS A 1 419 ? -140.508 -68.020 121.983 1.00 62.31 419 LYS A CA 1
ATOM 3289 C C . LYS A 1 419 ? -140.647 -68.763 123.317 1.00 62.31 419 LYS A C 1
ATOM 3291 O O . LYS A 1 419 ? -141.486 -69.649 123.428 1.00 62.31 419 LYS A O 1
ATOM 3296 N N . TYR A 1 420 ? -139.854 -68.426 124.336 1.00 60.50 420 TYR A N 1
ATOM 3297 C CA . TYR A 1 420 ? -139.966 -69.059 125.661 1.00 60.50 420 TYR A CA 1
ATOM 3298 C C . TYR A 1 420 ? -141.087 -68.461 126.522 1.00 60.50 420 TYR A C 1
ATOM 3300 O O . TYR A 1 420 ? -141.635 -69.148 127.383 1.00 60.50 420 TYR A O 1
ATOM 3308 N N . ARG A 1 421 ? -141.469 -67.200 126.280 1.00 61.69 421 ARG A N 1
ATOM 3309 C CA . ARG A 1 421 ? -142.520 -66.504 127.042 1.00 61.69 421 ARG A CA 1
ATOM 3310 C C . ARG A 1 421 ? -143.946 -66.940 126.655 1.00 61.69 421 ARG A C 1
ATOM 3312 O O . ARG A 1 421 ? -144.888 -66.612 127.364 1.00 61.69 421 ARG A O 1
ATOM 3319 N N . SER A 1 422 ? -144.100 -67.699 125.569 1.00 60.62 422 SER A N 1
ATOM 3320 C CA . SER A 1 422 ? -145.384 -68.154 125.012 1.00 60.62 422 SER A CA 1
ATOM 3321 C C . SER A 1 422 ? -145.787 -69.593 125.397 1.00 60.62 422 SER A C 1
ATOM 3323 O O . SER A 1 422 ? -146.862 -70.028 125.005 1.00 60.62 422 SER A O 1
ATOM 3325 N N . ASN A 1 423 ? -144.982 -70.311 126.199 1.00 57.41 423 ASN A N 1
ATOM 3326 C CA . ASN A 1 423 ? -145.187 -71.736 126.532 1.00 57.41 423 ASN A CA 1
ATOM 3327 C C . ASN A 1 423 ? -145.453 -72.045 128.025 1.00 57.41 423 ASN A C 1
ATOM 3329 O O . ASN A 1 423 ? -145.341 -73.197 128.440 1.00 57.41 423 ASN A O 1
ATOM 3333 N N . VAL A 1 424 ? -145.815 -71.050 128.843 1.00 55.53 424 VAL A N 1
ATOM 3334 C CA . VAL A 1 424 ? -146.307 -71.278 130.217 1.00 55.53 424 VAL A CA 1
ATOM 3335 C C . VAL A 1 424 ? -147.581 -70.460 130.438 1.00 55.53 424 VAL A C 1
ATOM 3337 O O . VAL A 1 424 ? -147.540 -69.353 130.969 1.00 55.53 424 VAL A O 1
ATOM 3340 N N . ASN A 1 425 ? -148.695 -71.010 129.957 1.00 44.69 425 ASN A N 1
ATOM 3341 C CA . ASN A 1 425 ? -150.055 -70.840 130.470 1.00 44.69 425 ASN A CA 1
ATOM 3342 C C . ASN A 1 425 ? -150.848 -72.097 130.119 1.00 44.69 425 ASN A C 1
ATOM 3344 O O . ASN A 1 425 ? -150.773 -72.503 128.937 1.00 44.69 425 ASN A O 1
#

Radius of gyration: 70.38 Å; chains: 1; bounding box: 188×104×170 Å

Foldseek 3Di:
DPDPDCPPPADHEDEPPDDPVVVVVCVPHDDYDDDDDDPLLPVPCVVQVVFCPVVADGDDDDDDDCDDDVADNEPVVDDPVDQQDPRPQVSLLVHALAQVVLQNVCCVVVVHGDRDCPDPSSVVSVVVCVVVVHDDGPDCSRPVPLVVLLVQAVLVDDPVCPRVSRPPSVPDDHDPVPDPPPPPPVVPDDFQDAPDDPVLLQVQLVVLLVLQQVQCCVQVPPDPDHSCVQANSQLSSLCNSNVCQQVVDVVGPVVSNCVSSPDDDDPPVVVPPPDDPSVVSSVVVVVVVVVVVVVVVVVVVVVVVVVVVVVVVVVVVVVVVVVVVVVVVVVVVVVVVVVVVVVVVVVVVVVVVVVVVVVVVVVVVVVVVVVVVVVVVVVVVVVVVVVVVVVVVVVVVVVVVVVVVVVVVVVVVVVVVVVVVPPDD

pLDDT: mean 74.0, std 16.52, range [32.19, 96.5]